Protein 5TSE (pdb70)

Nearest PDB structures (foldseek):
  5tse-assembly2_B  TM=1.008E+00  e=2.488E-28  Acinetobacter baumannii
  5tse-assembly3_C  TM=9.770E-01  e=3.853E-24  Acinetobacter baumannii
  5iv8-assembly2_D  TM=8.033E-01  e=2.509E-09  Klebsiella pneumoniae
  4rh8-assembly3_C  TM=7.507E-01  e=5.999E-08  Escherichia coli K-12
  2n8x-assembly1_A  TM=7.917E-01  e=1.051E-06  Pseudomonas aeruginosa PAO1

InterPro domains:
  IPR007485 LPS-assembly lipoprotein LptE [MF_01186] (8-164)
  IPR007485 LPS-assembly lipoprotein LptE [PF04390] (41-159)
  IPR007485 LPS-assembly lipoprotein LptE [PTHR38098] (10-163)

CATH classification: 3.30.160.150

Radius of gyration: 24.03 Å; Cα contacts (8 Å, |Δi|>4): 753; chains: 3; bounding box: 56×54×78 Å

Sequence (397 aa):
ATPLVYKKLSLELPAKTDDLETQLKVYLTANGVQLSNDNDAYVLRVLEYTPRRQLLNGKLTEVLLRLTVTFQIEDRQGNKITEPRTLTAARSYQYDLATVNTENQQESYLQRIVIDDLAQQITRQISANRLPKAQPPLVYKKLSLELPAKTDDLETQLKVYLTANGVQLSNDNDAYVLRVLEYTPRRQLLNGKLLTEVLLRLTVTFQIEDRQGNKITEPRTLTAARSYQYDLATVNTENQQESYLQRIVIDDLAQQITRQISANRLPKAQPLVYKKLSLELPAKTDDLETQLKVYLTANGVQLSNDNDAYVLRVLEYTPRRQLLNGKLTEVLLRLTVTFQIEDRQGNKITEPRTLTAARSYQTVNTENQQESYLQRIVIDDLAQQITRQISANRLPKA

Secondary structure (DSSP, 8-state):
----S--EEEEE--SS-HHHHHHHHHHHHHTT-EE--STT-EEEEEEEEEEEEEEEESSSEEEEEEEEEEEEEE-TTS-B-B--EEEEEEEEEE--STT-TTHHHHHHHHHHHHHHHHHHHHHHHHHTT-SPBP--/--S--EEEEE--TT-HHHHHHHHHHHHHTT-EE---TT-EEEEEEEEEEEEEEEESSSEEEEEEEEEEEEEE-TTS-BSB--EEEEEEEEEETTTT-STHHHHHHHHHHHHHHHHHHHHHHHHHHTT-SPBPP-/----EEEEE--TT-HHHHHHHHHHHHHTTPEE---TT-EEEEEEEEEEEEEEE-SSS-EEEEEEEEEEEEE-TTS-B-B--EEEEEEEEE---TTHHHHHHHHHHHHHHHHHHHHHHHHHHT-SPB-

Foldseek 3Di:
DFPQPAQEEEEDEDPPCVLLVVLLVVLLVVLNHHHDPDQFHKYKYWPDWDWDWDFDDDVATKTKTKIKIWIFIGHPVGHTFFDIDIDMFMDMDTDDPVPPVCVVVVVVVRNSVRSNVVSNVVSCCNRNVVTHTDDD/DADQQEEEEAEDPPCPLLVVLLVVLSVVLNRHYDDDQAHKYKYWPDWDWDWDFDDDVATKIKIKIKTKIFIGHPVRHTFFDIDIDMFMDMDGPPVPPPPVVVVVVVVRNSVRSNVVSNVVSCCRSVVVTHTDDD/DVQQEEEEAEDPPCVLLVVLLVVLCVVLNRHYDDDQFHKYKYWPDKDWDWDWDDDPDTWIKTKIKIWIFIGHVVRHGFFPIDIDMFIDIDDPDPPCVVVVVVRVSVRSNVVSNVSSVCVSVVVTHTD

Solvent-accessible surface area: 21733 Å² total; per-residue (Å²): 90,52,26,36,18,4,117,58,0,27,37,86,35,52,90,195,8,107,97,0,56,72,31,0,74,6,4,0,51,2,26,52,5,107,69,10,116,73,122,94,2,74,22,0,78,6,58,102,46,61,91,124,110,46,106,70,127,64,221,78,51,51,0,22,4,57,5,36,0,25,0,10,0,18,28,102,122,51,88,83,29,0,44,63,79,81,15,63,5,32,88,50,36,110,72,63,147,86,66,56,138,54,45,115,139,64,17,55,121,24,87,152,58,5,25,30,36,0,0,41,36,0,0,90,19,0,16,27,42,41,11,65,123,32,131,189,188,42,82,7,121,65,0,17,42,86,36,56,82,51,5,41,14,0,58,55,23,0,86,75,47,1,79,82,57,52,5,93,57,24,112,56,143,94,1,76,19,0,80,7,64,98,50,68,84,133,114,43,91,68,120,67,210,91,34,54,0,28,4,65,5,32,0,10,0,13,0,11,34,113,138,53,88,97,50,0,53,58,80,81,21,65,8,31,84,52,14,72,53,85,129,19,104,106,103,31,22,70,44,3,4,21,2,1,57,34,17,4,20,6,31,0,0,45,41,0,3,138,40,3,36,61,70,156,6,53,162,15,157,184,113,81,11,122,43,0,22,36,84,37,53,86,184,8,106,58,0,59,75,24,0,80,15,3,0,54,1,24,48,4,106,69,16,113,67,142,91,4,58,19,0,79,5,63,107,37,70,89,123,120,27,113,77,130,68,208,137,102,57,18,25,8,61,6,36,0,17,0,10,0,17,26,101,135,54,87,94,55,2,66,60,74,85,21,58,10,26,50,54,15,137,93,126,147,42,64,129,82,4,29,65,12,0,85,148,26,4,16,26,15,0,0,36,51,0,0,28,16,0,23,58,84,100,15,58,179,81

Organism: Acinetobacter baumannii (NCBI:txid470)

B-factor: mean 71.08, std 22.48, range [38.1, 157.3]

Structure (mmCIF, N/CA/C/O backbone):
data_5TSE
#
_entry.id   5TSE
#
_cell.length_a   68.806
_cell.length_b   68.806
_cell.length_c   96.586
_cell.angle_alpha   90.00
_cell.angle_beta   90.00
_cell.angle_gamma   90.00
#
_symmetry.space_group_name_H-M   'P 41'
#
loop_
_entity.id
_entity.type
_entity.pdbx_description
1 polymer 'LPS-assembly lipoprotein LptE'
2 non-polymer 'FORMIC ACID'
3 water water
#
loop_
_atom_site.group_PDB
_atom_site.id
_atom_site.type_symbol
_atom_site.label_atom_id
_atom_site.label_alt_id
_atom_site.label_comp_id
_atom_site.label_asym_id
_atom_site.label_entity_id
_atom_site.label_seq_id
_atom_site.pdbx_PDB_ins_code
_atom_site.Cartn_x
_atom_site.Cartn_y
_atom_site.Cartn_z
_atom_site.occupancy
_atom_site.B_iso_or_equiv
_atom_site.auth_seq_id
_atom_site.auth_comp_id
_atom_site.auth_asym_id
_atom_site.auth_atom_id
_atom_site.pdbx_PDB_model_num
ATOM 1 N N . ALA A 1 8 ? -7.772 -36.564 -6.921 1.00 101.06 34 ALA A N 1
ATOM 2 C CA . ALA A 1 8 ? -7.771 -35.561 -8.035 1.00 97.78 34 ALA A CA 1
ATOM 3 C C . ALA A 1 8 ? -7.895 -34.121 -7.506 1.00 97.73 34 ALA A C 1
ATOM 4 O O . ALA A 1 8 ? -8.546 -33.893 -6.486 1.00 98.95 34 ALA A O 1
ATOM 6 N N . THR A 1 9 ? -7.279 -33.162 -8.208 1.00 94.39 35 THR A N 1
ATOM 7 C CA . THR A 1 9 ? -7.303 -31.741 -7.801 1.00 92.83 35 THR A CA 1
ATOM 8 C C . THR A 1 9 ? -8.694 -31.104 -7.984 1.00 90.80 35 THR A C 1
ATOM 9 O O . THR A 1 9 ? -9.251 -31.153 -9.083 1.00 88.33 35 THR A O 1
ATOM 13 N N . PRO A 1 10 ? -9.262 -30.514 -6.912 1.00 92.83 36 PRO A N 1
ATOM 14 C CA . PRO A 1 10 ? -10.560 -29.876 -7.086 1.00 93.94 36 PRO A CA 1
ATOM 15 C C . PRO A 1 10 ? -10.553 -28.838 -8.211 1.00 95.54 36 PRO A C 1
ATOM 16 O O . PRO A 1 10 ? -9.798 -27.857 -8.174 1.00 94.34 36 PRO A O 1
ATOM 20 N N . LEU A 1 11 ? -11.382 -29.094 -9.216 1.00 97.55 37 LEU A N 1
ATOM 21 C CA . LEU A 1 11 ? -11.497 -28.237 -10.382 1.00 92.15 37 LEU A CA 1
ATOM 22 C C . LEU A 1 11 ? -12.199 -26.956 -9.960 1.00 91.69 37 LEU A C 1
ATOM 23 O O . LEU A 1 11 ? -13.428 -26.906 -9.860 1.00 95.06 37 LEU A O 1
ATOM 28 N N . VAL A 1 12 ? -11.390 -25.937 -9.676 1.00 90.71 38 VAL A N 1
ATOM 29 C CA . VAL A 1 12 ? -11.883 -24.616 -9.220 1.00 91.07 38 VAL A CA 1
ATOM 30 C C . VAL A 1 12 ? -12.836 -23.878 -10.190 1.00 88.22 38 VAL A C 1
ATOM 31 O O . VAL A 1 12 ? -13.680 -23.092 -9.735 1.00 89.23 38 VAL A O 1
ATOM 35 N N . TYR A 1 13 ? -12.705 -24.132 -11.500 1.00 84.24 39 TYR A N 1
ATOM 36 C CA . TYR A 1 13 ? -13.558 -23.505 -12.529 1.00 80.46 39 TYR A CA 1
ATOM 37 C C . TYR A 1 13 ? -14.297 -24.594 -13.311 1.00 80.43 39 TYR A C 1
ATOM 38 O O . TYR A 1 13 ? -13.834 -25.041 -14.373 1.00 76.05 39 TYR A O 1
ATOM 47 N N . LYS A 1 14 ? -15.457 -24.999 -12.793 1.00 82.04 40 LYS A N 1
ATOM 48 C CA . LYS A 1 14 ? -16.237 -26.077 -13.402 1.00 83.54 40 LYS A CA 1
ATOM 49 C C . LYS A 1 14 ? -16.814 -25.729 -14.758 1.00 77.57 40 LYS A C 1
ATOM 50 O O . LYS A 1 14 ? -16.721 -26.512 -15.691 1.00 74.71 40 LYS A O 1
ATOM 56 N N . LYS A 1 15 ? -17.441 -24.564 -14.850 1.00 78.98 41 LYS A N 1
ATOM 57 C CA . LYS A 1 15 ? -18.090 -24.138 -16.090 1.00 79.86 41 LYS A CA 1
ATOM 58 C C . LYS A 1 15 ? -17.402 -22.942 -16.728 1.00 75.11 41 LYS A C 1
ATOM 59 O O . LYS A 1 15 ? -17.130 -21.944 -16.061 1.00 74.86 41 LYS A O 1
ATOM 65 N N . LEU A 1 16 ? -17.149 -23.049 -18.031 1.00 74.50 42 LEU A N 1
ATOM 66 C CA . LEU A 1 16 ? -16.488 -21.993 -18.789 1.00 72.51 42 LEU A CA 1
ATOM 67 C C . LEU A 1 16 ? -17.061 -21.701 -20.158 1.00 69.34 42 LEU A C 1
ATOM 68 O O . LEU A 1 16 ? -17.756 -22.516 -20.773 1.00 70.17 42 LEU A O 1
ATOM 73 N N . SER A 1 17 ? -16.732 -20.494 -20.601 1.00 65.70 43 SER A N 1
ATOM 74 C CA . SER A 1 17 ? -17.066 -19.976 -21.902 1.00 62.55 43 SER A CA 1
ATOM 75 C C . SER A 1 17 ? -15.734 -19.397 -22.381 1.00 59.98 43 SER A C 1
ATOM 76 O O . SER A 1 17 ? -14.895 -19.015 -21.548 1.00 57.53 43 SER A O 1
ATOM 79 N N . LEU A 1 18 ? -15.527 -19.343 -23.693 1.00 57.70 44 LEU A N 1
ATOM 80 C CA . LEU A 1 18 ? -14.264 -18.841 -24.239 1.00 55.96 44 LEU A CA 1
ATOM 81 C C . LEU A 1 18 ? -14.445 -17.548 -25.013 1.00 56.06 44 LEU A C 1
ATOM 82 O O . LEU A 1 18 ? -15.301 -17.460 -25.901 1.00 55.31 44 LEU A O 1
ATOM 87 N N . GLU A 1 19 ? -13.646 -16.546 -24.661 1.00 51.77 45 GLU A N 1
ATOM 88 C CA . GLU A 1 19 ? -13.639 -15.305 -25.368 1.00 51.72 45 GLU A CA 1
ATOM 89 C C . GLU A 1 19 ? -12.229 -15.236 -25.934 1.00 51.56 45 GLU A C 1
ATOM 90 O O . GLU A 1 19 ? -11.258 -15.127 -25.186 1.00 52.32 45 GLU A O 1
ATOM 96 N N . LEU A 1 20 ? -12.133 -15.294 -27.254 1.00 51.71 46 LEU A N 1
ATOM 97 C CA . LEU A 1 20 ? -10.872 -15.298 -27.952 1.00 50.28 46 LEU A CA 1
ATOM 98 C C . LEU A 1 20 ? -10.885 -14.260 -29.036 1.00 47.70 46 LEU A C 1
ATOM 99 O O . LEU A 1 20 ? -11.946 -13.955 -29.559 1.00 51.87 46 LEU A O 1
ATOM 104 N N . PRO A 1 21 ? -9.710 -13.706 -29.382 1.00 44.35 47 PRO A N 1
ATOM 105 C CA . PRO A 1 21 ? -9.689 -12.769 -30.498 1.00 46.92 47 PRO A CA 1
ATOM 106 C C . PRO A 1 21 ? -10.027 -13.512 -31.786 1.00 49.75 47 PRO A C 1
ATOM 107 O O . PRO A 1 21 ? -10.072 -14.742 -31.809 1.00 48.58 47 PRO A O 1
ATOM 111 N N . ALA A 1 22 ? -10.238 -12.760 -32.850 1.00 55.23 48 ALA A N 1
ATOM 112 C CA . ALA A 1 22 ? -10.556 -13.332 -34.145 1.00 58.48 48 ALA A CA 1
ATOM 113 C C . ALA A 1 22 ? -9.361 -14.087 -34.696 1.00 58.11 48 ALA A C 1
ATOM 114 O O . ALA A 1 22 ? -8.211 -13.858 -34.294 1.00 56.04 48 ALA A O 1
ATOM 116 N N . LYS A 1 23 ? -9.650 -15.008 -35.605 1.00 61.24 49 LYS A N 1
ATOM 117 C CA . LYS A 1 23 ? -8.624 -15.808 -36.253 1.00 65.24 49 LYS A CA 1
ATOM 118 C C . LYS A 1 23 ? -7.761 -16.590 -35.256 1.00 62.09 49 LYS A C 1
ATOM 119 O O . LYS A 1 23 ? -6.530 -16.503 -35.260 1.00 66.01 49 LYS A O 1
ATOM 125 N N . THR A 1 24 ? -8.447 -17.346 -34.403 1.00 57.50 50 THR A N 1
ATOM 126 C CA . THR A 1 24 ? -7.830 -18.216 -33.410 1.00 56.45 50 THR A CA 1
ATOM 127 C C . THR A 1 24 ? -8.603 -19.546 -33.388 1.00 53.96 50 THR A C 1
ATOM 128 O O . THR A 1 24 ? -8.670 -20.216 -32.362 1.00 56.77 50 THR A O 1
ATOM 132 N N . ASP A 1 25 ? -9.190 -19.911 -34.526 1.00 53.16 51 ASP A N 1
ATOM 133 C CA . ASP A 1 25 ? -9.981 -21.140 -34.631 1.00 56.14 51 ASP A CA 1
ATOM 134 C C . ASP A 1 25 ? -9.202 -22.380 -34.195 1.00 54.49 51 ASP A C 1
ATOM 135 O O . ASP A 1 25 ? -9.686 -23.183 -33.388 1.00 55.41 51 ASP A O 1
ATOM 140 N N . ASP A 1 26 ? -7.988 -22.524 -34.706 1.00 54.30 52 ASP A N 1
ATOM 141 C CA . ASP A 1 26 ? -7.151 -23.672 -34.347 1.00 53.16 52 ASP A CA 1
ATOM 142 C C . ASP A 1 26 ? -6.969 -23.767 -32.827 1.00 52.54 52 ASP A C 1
ATOM 143 O O . ASP A 1 26 ? -7.092 -24.841 -32.260 1.00 52.64 52 ASP A O 1
ATOM 148 N N . LEU A 1 27 ? -6.715 -22.643 -32.157 1.00 53.01 53 LEU A N 1
ATOM 149 C CA . LEU A 1 27 ? -6.539 -22.683 -30.702 1.00 53.95 53 LEU A CA 1
ATOM 150 C C . LEU A 1 27 ? -7.867 -22.999 -30.043 1.00 54.01 53 LEU A C 1
ATOM 151 O O . LEU A 1 27 ? -7.919 -23.819 -29.123 1.00 50.25 53 LEU A O 1
ATOM 156 N N . GLU A 1 28 ? -8.934 -22.363 -30.522 1.00 48.37 54 GLU A N 1
ATOM 157 C CA . GLU A 1 28 ? -10.241 -22.585 -29.922 1.00 52.45 54 GLU A CA 1
ATOM 158 C C . GLU A 1 28 ? -10.580 -24.059 -29.929 1.00 52.39 54 GLU A C 1
ATOM 159 O O . GLU A 1 28 ? -11.025 -24.590 -28.924 1.00 52.16 54 GLU A O 1
ATOM 165 N N . THR A 1 29 ? -10.361 -24.707 -31.066 1.00 55.55 55 THR A N 1
ATOM 166 C CA . THR A 1 29 ? -10.651 -26.136 -31.212 1.00 58.44 55 THR A CA 1
ATOM 167 C C . THR A 1 29 ? -9.882 -26.966 -30.180 1.00 55.42 55 THR A C 1
ATOM 168 O O . THR A 1 29 ? -10.466 -27.736 -29.437 1.00 57.65 55 THR A O 1
ATOM 172 N N . GLN A 1 30 ? -8.575 -26.760 -30.124 1.00 53.25 56 GLN A N 1
ATOM 173 C CA . GLN A 1 30 ? -7.717 -27.487 -29.198 1.00 54.66 56 GLN A CA 1
ATOM 174 C C . GLN A 1 30 ? -8.046 -27.193 -27.732 1.00 53.08 56 GLN A C 1
ATOM 175 O O . GLN A 1 30 ? -7.986 -28.101 -26.900 1.00 52.55 56 GLN A O 1
ATOM 181 N N . LEU A 1 31 ? -8.408 -25.955 -27.404 1.00 51.30 57 LEU A N 1
ATOM 182 C CA . LEU A 1 31 ? -8.768 -25.647 -26.013 1.00 51.93 57 LEU A CA 1
ATOM 183 C C . LEU A 1 31 ? -9.966 -26.432 -25.579 1.00 55.13 57 LEU A C 1
ATOM 184 O O . LEU A 1 31 ? -10.015 -26.902 -24.446 1.00 58.15 57 LEU A O 1
ATOM 189 N N . LYS A 1 32 ? -10.932 -26.570 -26.481 1.00 58.10 58 LYS A N 1
ATOM 190 C CA . LYS A 1 32 ? -12.161 -27.293 -26.183 1.00 62.48 58 LYS A CA 1
ATOM 191 C C . LYS A 1 32 ? -11.921 -28.768 -25.883 1.00 66.64 58 LYS A C 1
ATOM 192 O O . LYS A 1 32 ? -12.408 -29.266 -24.864 1.00 71.63 58 LYS A O 1
ATOM 198 N N . VAL A 1 33 ? -11.165 -29.461 -26.740 1.00 67.60 59 VAL A N 1
ATOM 199 C CA . VAL A 1 33 ? -10.901 -30.896 -26.509 1.00 71.39 59 VAL A CA 1
ATOM 200 C C . VAL A 1 33 ? -10.220 -31.117 -25.155 1.00 68.34 59 VAL A C 1
ATOM 201 O O . VAL A 1 33 ? -10.667 -31.949 -24.366 1.00 72.91 59 VAL A O 1
ATOM 205 N N . TYR A 1 34 ? -9.188 -30.325 -24.869 1.00 65.48 60 TYR A N 1
ATOM 206 C CA . TYR A 1 34 ? -8.434 -30.451 -23.618 1.00 64.28 60 TYR A CA 1
ATOM 207 C C . TYR A 1 34 ? -9.207 -29.984 -22.375 1.00 65.39 60 TYR A C 1
ATOM 208 O O . TYR A 1 34 ? -9.131 -30.633 -21.330 1.00 70.66 60 TYR A O 1
ATOM 217 N N . LEU A 1 35 ? -9.932 -28.874 -22.469 1.00 65.39 61 LEU A N 1
ATOM 218 C CA . LEU A 1 35 ? -10.739 -28.410 -21.331 1.00 65.72 61 LEU A CA 1
ATOM 219 C C . LEU A 1 35 ? -11.768 -29.463 -20.939 1.00 66.42 61 LEU A C 1
ATOM 220 O O . LEU A 1 35 ? -11.862 -29.821 -19.761 1.00 65.83 61 LEU A O 1
ATOM 225 N N . THR A 1 36 ? -12.522 -29.964 -21.922 1.00 65.81 62 THR A N 1
ATOM 226 C CA . THR A 1 36 ? -13.557 -30.984 -21.667 1.00 67.99 62 THR A CA 1
ATOM 227 C C . THR A 1 36 ? -12.930 -32.257 -21.080 1.00 68.67 62 THR A C 1
ATOM 228 O O . THR A 1 36 ? -13.454 -32.832 -20.128 1.00 70.52 62 THR A O 1
ATOM 232 N N . ALA A 1 37 ? -11.777 -32.646 -21.614 1.00 68.54 63 ALA A N 1
ATOM 233 C CA . ALA A 1 37 ? -11.046 -33.812 -21.117 1.00 69.36 63 ALA A CA 1
ATOM 234 C C . ALA A 1 37 ? -10.736 -33.694 -19.604 1.00 72.17 63 ALA A C 1
ATOM 235 O O . ALA A 1 37 ? -10.818 -34.681 -18.874 1.00 79.47 63 ALA A O 1
ATOM 237 N N . ASN A 1 38 ? -10.393 -32.491 -19.143 1.00 70.67 64 ASN A N 1
ATOM 238 C CA . ASN A 1 38 ? -10.119 -32.240 -17.712 1.00 71.95 64 ASN A CA 1
ATOM 239 C C . ASN A 1 38 ? -11.381 -32.121 -16.859 1.00 74.77 64 ASN A C 1
ATOM 240 O O . ASN A 1 38 ? -11.301 -31.818 -15.662 1.00 77.77 64 ASN A O 1
ATOM 245 N N . GLY A 1 39 ? -12.543 -32.367 -17.461 1.00 76.05 65 GLY A N 1
ATOM 246 C CA . GLY A 1 39 ? -13.800 -32.300 -16.734 1.00 77.50 65 GLY A CA 1
ATOM 247 C C . GLY A 1 39 ? -14.502 -30.958 -16.791 1.00 76.42 65 GLY A C 1
ATOM 248 O O . GLY A 1 39 ? -15.581 -30.820 -16.230 1.00 78.68 65 GLY A O 1
ATOM 249 N N . VAL A 1 40 ? -13.902 -29.963 -17.452 1.00 76.33 66 VAL A N 1
ATOM 250 C CA . VAL A 1 40 ? -14.529 -28.642 -17.581 1.00 74.55 66 VAL A CA 1
ATOM 251 C C . VAL A 1 40 ? -15.714 -28.781 -18.538 1.00 74.50 66 VAL A C 1
ATOM 252 O O . VAL A 1 40 ? -15.666 -29.567 -19.481 1.00 74.12 66 VAL A O 1
ATOM 256 N N . GLN A 1 41 ? -16.779 -28.033 -18.282 1.00 77.15 67 GLN A N 1
ATOM 257 C CA . GLN A 1 41 ? -17.970 -28.085 -19.118 1.00 80.19 67 GLN A CA 1
ATOM 258 C C . GLN A 1 41 ? -18.151 -26.758 -19.847 1.00 81.72 67 GLN A C 1
ATOM 259 O O . GLN A 1 41 ? -18.229 -25.711 -19.206 1.00 84.58 67 GLN A O 1
ATOM 265 N N . LEU A 1 42 ? -18.215 -26.805 -21.180 1.00 84.07 68 LEU A N 1
ATOM 266 C CA . LEU A 1 42 ? -18.423 -25.599 -21.985 1.00 83.54 68 LEU A CA 1
ATOM 267 C C . LEU A 1 42 ? -19.858 -25.155 -21.760 1.00 89.24 68 LEU A C 1
ATOM 268 O O . LEU A 1 42 ? -20.803 -25.839 -22.176 1.00 94.00 68 LEU A O 1
ATOM 273 N N . SER A 1 43 ? -20.017 -24.012 -21.100 1.00 87.73 69 SER A N 1
ATOM 274 C CA . SER A 1 43 ? -21.334 -23.518 -20.760 1.00 85.58 69 SER A CA 1
ATOM 275 C C . SER A 1 43 ? -21.479 -22.016 -20.956 1.00 83.54 69 SER A C 1
ATOM 276 O O . SER A 1 43 ? -20.486 -21.268 -20.991 1.00 78.77 69 SER A O 1
ATOM 279 N N . ASN A 1 44 ? -22.739 -21.606 -21.102 1.00 86.67 70 ASN A N 1
ATOM 280 C CA . ASN A 1 44 ? -23.135 -20.209 -21.242 1.00 86.66 70 ASN A CA 1
ATOM 281 C C . ASN A 1 44 ? -24.061 -19.833 -20.074 1.00 88.95 70 ASN A C 1
ATOM 282 O O . ASN A 1 44 ? -24.627 -18.741 -20.061 1.00 90.27 70 ASN A O 1
ATOM 287 N N . ASP A 1 45 ? -24.203 -20.744 -19.100 1.00 89.07 71 ASP A N 1
ATOM 288 C CA . ASP A 1 45 ? -25.059 -20.527 -17.924 1.00 90.43 71 ASP A CA 1
ATOM 289 C C . ASP A 1 45 ? -24.555 -19.349 -17.103 1.00 89.71 71 ASP A C 1
ATOM 290 O O . ASP A 1 45 ? -23.350 -19.094 -17.042 1.00 84.60 71 ASP A O 1
ATOM 295 N N . ASN A 1 46 ? -25.480 -18.667 -16.432 1.00 90.21 72 ASN A N 1
ATOM 296 C CA . ASN A 1 46 ? -25.147 -17.465 -15.665 1.00 91.47 72 ASN A CA 1
ATOM 297 C C . ASN A 1 46 ? -24.125 -17.669 -14.514 1.00 90.34 72 ASN A C 1
ATOM 298 O O . ASN A 1 46 ? -23.594 -16.692 -13.986 1.00 88.66 72 ASN A O 1
ATOM 303 N N . ASP A 1 47 ? -23.853 -18.923 -14.138 1.00 91.48 73 ASP A N 1
ATOM 304 C CA . ASP A 1 47 ? -22.856 -19.230 -13.078 1.00 91.48 73 ASP A CA 1
ATOM 305 C C . ASP A 1 47 ? -21.478 -19.649 -13.642 1.00 87.38 73 ASP A C 1
ATOM 306 O O . ASP A 1 47 ? -20.528 -19.866 -12.880 1.00 86.41 73 ASP A O 1
ATOM 311 N N . ALA A 1 48 ? -21.386 -19.788 -14.965 1.00 85.93 74 ALA A N 1
ATOM 312 C CA . ALA A 1 48 ? -20.130 -20.182 -15.629 1.00 81.09 74 ALA A CA 1
ATOM 313 C C . ALA A 1 48 ? -19.170 -19.017 -15.714 1.00 77.40 74 ALA A C 1
ATOM 314 O O . ALA A 1 48 ? -19.593 -17.881 -15.783 1.00 79.76 74 ALA A O 1
ATOM 316 N N . TYR A 1 49 ? -17.874 -19.304 -15.700 1.00 75.68 75 TYR A N 1
ATOM 317 C CA . TYR A 1 49 ? -16.872 -18.255 -15.818 1.00 74.23 75 TYR A CA 1
ATOM 318 C C . TYR A 1 49 ? -16.503 -18.042 -17.295 1.00 68.13 75 TYR A C 1
ATOM 319 O O . TYR A 1 49 ? -17.071 -18.673 -18.192 1.00 65.29 75 TYR A O 1
ATOM 328 N N . VAL A 1 50 ? -15.585 -17.115 -17.539 1.00 62.67 76 VAL A N 1
ATOM 329 C CA . VAL A 1 50 ? -15.166 -16.800 -18.873 1.00 59.36 76 VAL A CA 1
ATOM 330 C C . VAL A 1 50 ? -13.657 -16.777 -18.949 1.00 59.97 76 VAL A C 1
ATOM 331 O O . VAL A 1 50 ? -12.998 -16.050 -18.216 1.00 60.51 76 VAL A O 1
ATOM 335 N N . LEU A 1 51 ? -13.128 -17.586 -19.857 1.00 61.02 77 LEU A N 1
ATOM 336 C CA . LEU A 1 51 ? -11.713 -17.664 -20.117 1.00 58.20 77 LEU A CA 1
ATOM 337 C C . LEU A 1 51 ? -11.431 -16.667 -21.219 1.00 56.67 77 LEU A C 1
ATOM 338 O O . LEU A 1 51 ? -11.662 -16.966 -22.394 1.00 54.61 77 LEU A O 1
ATOM 343 N N . ARG A 1 52 ? -10.973 -15.471 -20.834 1.00 56.48 78 ARG A N 1
ATOM 344 C CA . ARG A 1 52 ? -10.666 -14.415 -21.787 1.00 57.75 78 ARG A CA 1
ATOM 345 C C . ARG A 1 52 ? -9.203 -14.439 -22.180 1.00 60.19 78 ARG A C 1
ATOM 346 O O . ARG A 1 52 ? -8.323 -14.353 -21.318 1.00 61.80 78 ARG A O 1
ATOM 354 N N . VAL A 1 53 ? -8.959 -14.596 -23.483 1.00 58.40 79 VAL A N 1
ATOM 355 C CA . VAL A 1 53 ? -7.628 -14.539 -24.046 1.00 56.62 79 VAL A CA 1
ATOM 356 C C . VAL A 1 53 ? -7.538 -13.114 -24.492 1.00 55.80 79 VAL A C 1
ATOM 357 O O . VAL A 1 53 ? -8.202 -12.739 -25.441 1.00 61.09 79 VAL A O 1
ATOM 361 N N . LEU A 1 54 ? -6.744 -12.311 -23.789 1.00 61.55 80 LEU A N 1
ATOM 362 C CA . LEU A 1 54 ? -6.597 -10.891 -24.136 1.00 66.01 80 LEU A CA 1
ATOM 363 C C . LEU A 1 54 ? -5.640 -10.670 -25.293 1.00 63.71 80 LEU A C 1
ATOM 364 O O . LEU A 1 54 ? -5.831 -9.752 -26.101 1.00 66.02 80 LEU A O 1
ATOM 369 N N . GLU A 1 55 ? -4.603 -11.499 -25.352 1.00 62.85 81 GLU A N 1
ATOM 370 C CA . GLU A 1 55 ? -3.600 -11.402 -26.402 1.00 64.03 81 GLU A CA 1
ATOM 371 C C . GLU A 1 55 ? -3.231 -12.770 -26.934 1.00 55.25 81 GLU A C 1
ATOM 372 O O . GLU A 1 55 ? -2.997 -13.693 -26.180 1.00 53.59 81 GLU A O 1
ATOM 378 N N . TYR A 1 56 ? -3.209 -12.868 -28.250 1.00 52.29 82 TYR A N 1
ATOM 379 C CA . TYR A 1 56 ? -2.830 -14.066 -28.967 1.00 50.99 82 TYR A CA 1
ATOM 380 C C . TYR A 1 56 ? -1.823 -13.501 -29.942 1.00 52.13 82 TYR A C 1
ATOM 381 O O . TYR A 1 56 ? -2.188 -12.743 -30.839 1.00 51.20 82 TYR A O 1
ATOM 390 N N . THR A 1 57 ? -0.554 -13.844 -29.761 1.00 50.84 83 THR A N 1
ATOM 391 C CA . THR A 1 57 ? 0.491 -13.291 -30.610 1.00 53.16 83 THR A CA 1
ATOM 392 C C . THR A 1 57 ? 1.420 -14.370 -31.186 1.00 51.81 83 THR A C 1
ATOM 393 O O . THR A 1 57 ? 2.223 -14.944 -30.448 1.00 48.39 83 THR A O 1
ATOM 397 N N . PRO A 1 58 ? 1.275 -14.686 -3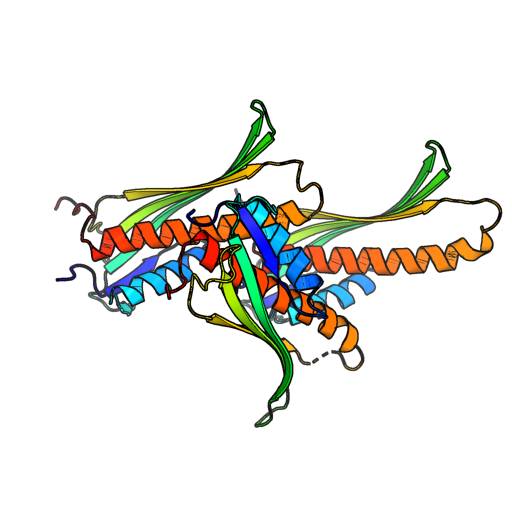2.489 1.00 49.33 84 PRO A N 1
ATOM 398 C CA . PRO A 1 58 ? 2.176 -15.643 -33.117 1.00 52.46 84 PRO A CA 1
ATOM 399 C C . PRO A 1 58 ? 3.415 -14.882 -33.525 1.00 55.79 84 PRO A C 1
ATOM 400 O O . PRO A 1 58 ? 3.353 -13.669 -33.665 1.00 57.94 84 PRO A O 1
ATOM 404 N N . ARG A 1 59 ? 4.521 -15.576 -33.742 1.00 54.89 85 ARG A N 1
ATOM 405 C CA . ARG A 1 59 ? 5.743 -14.888 -34.106 1.00 59.76 85 ARG A CA 1
ATOM 406 C C . ARG A 1 59 ? 6.666 -15.856 -34.838 1.00 56.42 85 ARG A C 1
ATOM 407 O O . ARG A 1 59 ? 6.696 -17.051 -34.549 1.00 56.00 85 ARG A O 1
ATOM 415 N N . ARG A 1 60 ? 7.355 -15.343 -35.843 1.00 55.25 86 ARG A N 1
ATOM 416 C CA . ARG A 1 60 ? 8.286 -16.128 -36.624 1.00 54.34 86 ARG A CA 1
ATOM 417 C C . ARG A 1 60 ? 9.636 -15.420 -36.598 1.00 55.36 86 ARG A C 1
ATOM 418 O O . ARG A 1 60 ? 9.896 -14.553 -37.423 1.00 59.08 86 ARG A O 1
ATOM 426 N N . GLN A 1 61 ? 10.476 -15.782 -35.630 1.00 57.94 87 GLN A N 1
ATOM 427 C CA . GLN A 1 61 ? 11.816 -15.190 -35.488 1.00 58.46 87 GLN A CA 1
ATOM 428 C C . GLN A 1 61 ? 12.872 -15.874 -36.314 1.00 56.49 87 GLN A C 1
ATOM 429 O O . GLN A 1 61 ? 12.927 -17.100 -36.353 1.00 56.03 87 GLN A O 1
ATOM 435 N N . LEU A 1 62 ? 13.747 -15.072 -36.910 1.00 55.60 88 LEU A N 1
ATOM 436 C CA . LEU A 1 62 ? 14.888 -15.562 -37.646 1.00 57.43 88 LEU A CA 1
ATOM 437 C C . LEU A 1 62 ? 16.056 -15.223 -36.725 1.00 54.39 88 LEU A C 1
ATOM 438 O O . LEU A 1 62 ? 16.315 -14.058 -36.457 1.00 53.37 88 LEU A O 1
ATOM 443 N N . LEU A 1 63 ? 16.731 -16.243 -36.210 1.00 51.91 89 LEU A N 1
ATOM 444 C CA . LEU A 1 63 ? 17.840 -16.044 -35.282 1.00 53.23 89 LEU A CA 1
ATOM 445 C C . LEU A 1 63 ? 19.193 -16.442 -35.845 1.00 54.83 89 LEU A C 1
ATOM 446 O O . LEU A 1 63 ? 19.440 -17.613 -36.124 1.00 54.67 89 LEU A O 1
ATOM 451 N N . ASN A 1 64 ? 20.081 -15.463 -35.965 1.00 57.52 90 ASN A N 1
ATOM 452 C CA . ASN A 1 64 ? 21.423 -15.697 -36.471 1.00 59.31 90 ASN A CA 1
ATOM 453 C C . ASN A 1 64 ? 22.372 -15.871 -35.313 1.00 62.14 90 ASN A C 1
ATOM 454 O O . ASN A 1 64 ? 22.804 -14.897 -34.684 1.00 64.72 90 ASN A O 1
ATOM 459 N N . GLY A 1 65 ? 22.655 -17.123 -34.991 1.00 63.23 91 GLY A N 1
ATOM 460 C CA . GLY A 1 65 ? 23.596 -17.445 -33.931 1.00 68.57 91 GLY A CA 1
ATOM 461 C C . GLY A 1 65 ? 24.791 -18.048 -34.632 1.00 73.99 91 GLY A C 1
ATOM 462 O O . GLY A 1 65 ? 25.371 -17.430 -35.527 1.00 73.53 91 GLY A O 1
ATOM 463 N N . LYS A 1 66 ? 25.150 -19.264 -34.237 1.00 79.55 92 LYS A N 1
ATOM 464 C CA . LYS A 1 66 ? 26.239 -19.977 -34.874 1.00 83.81 92 LYS A CA 1
ATOM 465 C C . LYS A 1 66 ? 25.732 -20.290 -36.283 1.00 81.86 92 LYS A C 1
ATOM 466 O O . LYS A 1 66 ? 26.414 -20.045 -37.279 1.00 87.28 92 LYS A O 1
ATOM 472 N N . LEU A 1 67 ? 24.506 -20.798 -36.336 1.00 78.27 93 LEU A N 1
ATOM 473 C CA . LEU A 1 67 ? 23.816 -21.115 -37.579 1.00 78.51 93 LEU A CA 1
ATOM 474 C C . LEU A 1 67 ? 22.539 -20.273 -37.638 1.00 72.08 93 LEU A C 1
ATOM 475 O O . LEU A 1 67 ? 22.199 -19.593 -36.664 1.00 70.00 93 LEU A O 1
ATOM 480 N N . THR A 1 68 ? 21.844 -20.317 -38.774 1.00 67.31 94 THR A N 1
ATOM 481 C CA . THR A 1 68 ? 20.600 -19.572 -38.965 1.00 63.54 94 THR A CA 1
ATOM 482 C C . THR A 1 68 ? 19.425 -20.443 -38.527 1.00 59.05 94 THR A C 1
ATOM 483 O O . THR A 1 68 ? 19.270 -21.550 -39.004 1.00 56.52 94 THR A O 1
ATOM 487 N N . GLU A 1 69 ? 18.580 -19.907 -37.652 1.00 58.34 95 GLU A N 1
ATOM 488 C CA . GLU A 1 69 ? 17.462 -20.647 -37.085 1.00 59.29 95 GLU A CA 1
ATOM 489 C C . GLU A 1 69 ? 16.091 -19.956 -37.179 1.00 56.88 95 GLU A C 1
ATOM 490 O O . GLU A 1 69 ? 15.952 -18.778 -36.837 1.00 57.44 95 GLU A O 1
ATOM 496 N N . VAL A 1 70 ? 15.089 -20.705 -37.631 1.00 52.72 96 VAL A N 1
ATOM 497 C CA . VAL A 1 70 ? 13.717 -20.209 -37.725 1.00 51.98 96 VAL A CA 1
ATOM 498 C C . VAL A 1 70 ? 12.950 -20.692 -36.502 1.00 51.84 96 VAL A C 1
ATOM 499 O O . VAL A 1 70 ? 12.771 -21.890 -36.338 1.00 53.24 96 VAL A O 1
ATOM 503 N N . LEU A 1 71 ? 12.479 -19.760 -35.666 1.00 50.99 97 LEU A N 1
ATOM 504 C CA . LEU A 1 71 ? 11.747 -20.095 -34.451 1.00 49.93 97 LEU A CA 1
ATOM 505 C C . LEU A 1 71 ? 10.286 -19.635 -34.523 1.00 50.96 97 LEU A C 1
ATOM 506 O O . LEU A 1 71 ? 9.996 -18.450 -34.712 1.00 53.78 97 LEU A O 1
ATOM 511 N N . LEU A 1 72 ? 9.379 -20.598 -34.363 1.00 49.08 98 LEU A N 1
ATOM 512 C CA . LEU A 1 72 ? 7.946 -20.368 -34.439 1.00 50.61 98 LEU A CA 1
ATOM 513 C C . LEU A 1 72 ? 7.398 -20.293 -33.022 1.00 48.85 98 LEU A C 1
ATOM 514 O O . LEU A 1 72 ? 7.411 -21.281 -32.295 1.00 52.25 98 LEU A O 1
ATOM 519 N N . ARG A 1 73 ? 6.945 -19.114 -32.621 1.00 50.18 99 ARG A N 1
ATOM 520 C CA . ARG A 1 73 ? 6.428 -18.937 -31.281 1.00 52.50 99 ARG A CA 1
ATOM 521 C C . ARG A 1 73 ? 4.979 -18.520 -31.269 1.00 50.08 99 ARG A C 1
ATOM 522 O O . ARG A 1 73 ? 4.510 -17.875 -32.196 1.00 45.93 99 ARG A O 1
ATOM 530 N N . LEU A 1 74 ? 4.296 -18.888 -30.186 1.00 48.54 100 LEU A N 1
ATOM 531 C CA . LEU A 1 74 ? 2.934 -18.450 -29.934 1.00 46.39 100 LEU A CA 1
ATOM 532 C C . LEU A 1 74 ? 2.894 -18.028 -28.474 1.00 44.96 100 LEU A C 1
ATOM 533 O O . LEU A 1 74 ? 3.307 -18.764 -27.590 1.00 42.91 100 LEU A O 1
ATOM 538 N N . THR A 1 75 ? 2.418 -16.817 -28.235 1.00 45.79 101 THR A N 1
ATOM 539 C CA . THR A 1 75 ? 2.348 -16.269 -26.893 1.00 47.78 101 THR A CA 1
ATOM 540 C C . THR A 1 75 ? 0.909 -15.885 -26.585 1.00 48.47 101 THR A C 1
ATOM 541 O O . THR A 1 75 ? 0.241 -15.286 -27.420 1.00 51.28 101 THR A O 1
ATOM 545 N N . VAL A 1 76 ? 0.426 -16.241 -25.401 1.00 51.89 102 VAL A N 1
ATOM 546 C CA . VAL A 1 76 ? -0.960 -15.910 -25.013 1.00 55.18 102 VAL A CA 1
ATOM 547 C C . VAL A 1 76 ? -1.072 -15.386 -23.580 1.00 55.99 102 VAL A C 1
ATOM 548 O O . VAL A 1 76 ? -0.498 -15.956 -22.655 1.00 59.43 102 VAL A O 1
ATOM 552 N N . THR A 1 77 ? -1.811 -14.290 -23.423 1.00 57.18 103 THR A N 1
ATOM 553 C CA . THR A 1 77 ? -2.096 -13.702 -22.116 1.00 56.89 103 THR A CA 1
ATOM 554 C C . THR A 1 77 ? -3.584 -13.931 -21.894 1.00 56.10 103 THR A C 1
ATOM 555 O O . THR A 1 77 ? -4.405 -13.658 -22.769 1.00 56.87 103 THR A O 1
ATOM 559 N N . PHE A 1 78 ? -3.940 -14.464 -20.739 1.00 61.33 104 PHE A N 1
ATOM 560 C CA . PHE A 1 78 ? -5.333 -14.732 -20.441 1.00 59.00 104 PHE A CA 1
ATOM 561 C C . PHE A 1 78 ? -5.623 -14.611 -18.953 1.00 61.58 104 PHE A C 1
ATOM 562 O O . PHE A 1 78 ? -4.729 -14.739 -18.116 1.00 65.68 104 PHE A O 1
ATOM 570 N N . GLN A 1 79 ? -6.891 -14.394 -18.635 1.00 61.70 105 GLN A N 1
ATOM 571 C CA . GLN A 1 79 ? -7.327 -14.287 -17.257 1.00 63.50 105 GLN A CA 1
ATOM 572 C C . GLN A 1 79 ? -8.757 -14.764 -17.178 1.00 62.62 105 GLN A C 1
ATOM 573 O O . GLN A 1 79 ? -9.513 -14.602 -18.130 1.00 64.13 105 GLN A O 1
ATOM 579 N N . ILE A 1 80 ? -9.126 -15.369 -16.058 1.00 63.89 106 ILE A N 1
ATOM 580 C CA . ILE A 1 80 ? -10.500 -15.802 -15.873 1.00 64.65 106 ILE A CA 1
ATOM 581 C C . ILE A 1 80 ? -11.326 -14.605 -15.388 1.00 64.79 106 ILE A C 1
ATOM 582 O O . ILE A 1 80 ? -10.878 -13.815 -14.554 1.00 65.36 106 ILE A O 1
ATOM 587 N N . GLU A 1 81 ? -12.530 -14.487 -15.927 1.00 63.47 107 GLU A N 1
ATOM 588 C CA . GLU A 1 81 ? -13.472 -13.453 -15.538 1.00 64.43 107 GLU A CA 1
ATOM 589 C C . GLU A 1 81 ? -14.803 -14.133 -15.345 1.00 63.90 107 GLU A C 1
ATOM 590 O O . GLU A 1 81 ? -15.025 -15.220 -15.879 1.00 61.88 107 GLU A O 1
ATOM 596 N N . ASP A 1 82 ? -15.682 -13.502 -14.575 1.00 65.47 108 ASP A N 1
ATOM 597 C CA . ASP A 1 82 ? -17.041 -14.022 -14.400 1.00 68.16 108 ASP A CA 1
ATOM 598 C C . ASP A 1 82 ? -17.887 -13.381 -15.501 1.00 64.92 108 ASP A C 1
ATOM 599 O O . ASP A 1 82 ? -17.403 -12.528 -16.244 1.00 60.33 108 ASP A O 1
ATOM 604 N N . ARG A 1 83 ? -19.155 -13.753 -15.581 1.00 67.87 109 ARG A N 1
ATOM 605 C CA . ARG A 1 83 ? -20.035 -13.208 -16.620 1.00 68.42 109 ARG A CA 1
ATOM 606 C C . ARG A 1 83 ? -20.495 -11.752 -16.411 1.00 69.73 109 ARG A C 1
ATOM 607 O O . ARG A 1 83 ? -21.210 -11.208 -17.250 1.00 73.15 109 ARG A O 1
ATOM 615 N N . GLN A 1 84 ? -20.071 -11.129 -15.314 1.00 70.73 110 GLN A N 1
ATOM 616 C CA . GLN A 1 84 ? -20.389 -9.725 -15.038 1.00 71.07 110 GLN A CA 1
ATOM 617 C C . GLN A 1 84 ? -19.217 -8.787 -15.389 1.00 68.99 110 GLN A C 1
ATOM 618 O O . GLN A 1 84 ? -19.336 -7.577 -15.233 1.00 66.58 110 GLN A O 1
ATOM 624 N N . GLY A 1 85 ? -18.104 -9.352 -15.867 1.00 70.05 111 GLY A N 1
ATOM 625 C CA . GLY A 1 85 ? -16.917 -8.571 -16.260 1.00 72.35 111 GLY A CA 1
ATOM 626 C C . GLY A 1 85 ? -15.813 -8.466 -15.213 1.00 75.49 111 GLY A C 1
ATOM 627 O O . GLY A 1 85 ? -14.728 -7.938 -15.497 1.00 71.90 111 GLY A O 1
ATOM 628 N N . ASN A 1 86 ? -16.083 -8.980 -14.013 1.00 78.39 112 ASN A N 1
ATOM 629 C CA . ASN A 1 86 ? -15.129 -8.920 -12.910 1.00 79.89 112 ASN A CA 1
ATOM 630 C C . ASN A 1 86 ? -13.966 -9.860 -13.135 1.00 79.31 112 ASN A C 1
ATOM 631 O O . ASN A 1 86 ? -14.152 -11.062 -13.348 1.00 77.84 112 ASN A O 1
ATOM 636 N N . LYS A 1 87 ? -12.765 -9.301 -13.071 1.00 78.38 113 LYS A N 1
ATOM 637 C CA . LYS A 1 87 ? -11.559 -10.067 -13.233 1.00 80.74 113 LYS A CA 1
ATOM 638 C C . LYS A 1 87 ? -11.433 -10.895 -11.976 1.00 79.30 113 LYS A C 1
ATOM 639 O O . LYS A 1 87 ? -11.476 -10.334 -10.883 1.00 87.35 113 LYS A O 1
ATOM 645 N N . ILE A 1 88 ? -11.327 -12.217 -12.101 1.00 76.79 114 ILE A N 1
ATOM 646 C CA . ILE A 1 88 ? -11.190 -13.049 -10.896 1.00 81.15 114 ILE A CA 1
ATOM 647 C C . ILE A 1 88 ? -9.751 -13.569 -10.683 1.00 82.59 114 ILE A C 1
ATOM 648 O O . ILE A 1 88 ? -9.425 -14.039 -9.593 1.00 87.91 114 ILE A O 1
ATOM 653 N N . THR A 1 89 ? -8.906 -13.482 -11.714 1.00 78.19 115 THR A N 1
ATOM 654 C CA . THR A 1 89 ? -7.485 -13.863 -11.600 1.00 80.15 115 THR A CA 1
ATOM 655 C C . THR A 1 89 ? -6.677 -12.809 -12.319 1.00 79.84 115 THR A C 1
ATOM 656 O O . THR A 1 89 ? -7.192 -12.125 -13.192 1.00 80.11 115 THR A O 1
ATOM 660 N N . GLU A 1 90 ? -5.405 -12.673 -11.975 1.00 83.05 116 GLU A N 1
ATOM 661 C CA . GLU A 1 90 ? -4.580 -11.712 -12.685 1.00 81.85 116 GLU A CA 1
ATOM 662 C C . GLU A 1 90 ? -4.215 -12.332 -14.027 1.00 76.02 116 GLU A C 1
ATOM 663 O O . GLU A 1 90 ? -4.293 -13.564 -14.180 1.00 74.15 116 GLU A O 1
ATOM 669 N N . PRO A 1 91 ? -3.857 -11.490 -15.019 1.00 72.59 117 PRO A N 1
ATOM 670 C CA . PRO A 1 91 ? -3.474 -12.052 -16.312 1.00 68.49 117 PRO A CA 1
ATOM 671 C C . PRO A 1 91 ? -2.276 -12.991 -16.186 1.00 70.64 117 PRO A C 1
ATOM 672 O O . PRO A 1 91 ? -1.462 -12.830 -15.300 1.00 73.73 117 PRO A O 1
ATOM 676 N N . ARG A 1 92 ? -2.212 -13.977 -17.066 1.00 71.39 118 ARG A N 1
ATOM 677 C CA . ARG A 1 92 ? -1.138 -14.954 -17.104 1.00 70.81 118 ARG A CA 1
ATOM 678 C C . ARG A 1 92 ? -0.675 -15.057 -18.557 1.00 66.90 118 ARG A C 1
ATOM 679 O O . ARG A 1 92 ? -1.499 -15.281 -19.437 1.00 63.42 118 ARG A O 1
ATOM 687 N N . THR A 1 93 ? 0.630 -14.886 -18.790 1.00 63.37 119 THR A N 1
ATOM 688 C CA . THR A 1 93 ? 1.231 -14.933 -20.122 1.00 62.43 119 THR A CA 1
ATOM 689 C C . THR A 1 93 ? 2.036 -16.222 -20.325 1.00 62.16 119 THR A C 1
ATOM 690 O O . THR A 1 93 ? 2.996 -16.462 -19.600 1.00 66.89 119 THR A O 1
ATOM 694 N N . LEU A 1 94 ? 1.649 -17.042 -21.307 1.00 56.25 120 LEU A N 1
ATOM 695 C CA . LEU A 1 94 ? 2.347 -18.304 -21.596 1.00 55.46 120 LEU A CA 1
ATOM 696 C C . LEU A 1 94 ? 2.866 -18.306 -23.021 1.00 54.98 120 LEU A C 1
ATOM 697 O O . LEU A 1 94 ? 2.406 -17.545 -23.851 1.00 55.17 120 LEU A O 1
ATOM 702 N N . THR A 1 95 ? 3.809 -19.194 -23.305 1.00 54.26 121 THR A N 1
ATOM 703 C CA . THR A 1 95 ? 4.390 -19.248 -24.618 1.00 53.66 121 THR A CA 1
ATOM 704 C C . THR A 1 95 ? 4.863 -20.646 -24.964 1.00 52.85 121 THR A C 1
ATOM 705 O O . THR A 1 95 ? 5.262 -21.411 -24.092 1.00 54.84 121 THR A O 1
ATOM 709 N N . ALA A 1 96 ? 4.788 -20.982 -26.240 1.00 50.09 122 ALA A N 1
ATOM 710 C CA . ALA A 1 96 ? 5.261 -22.280 -26.719 1.00 52.81 122 ALA A CA 1
ATOM 711 C C . ALA A 1 96 ? 6.083 -21.986 -27.944 1.00 51.78 122 ALA A C 1
ATOM 712 O O . ALA A 1 96 ? 5.824 -21.005 -28.636 1.00 53.28 122 ALA A O 1
ATOM 714 N N . ALA A 1 97 ? 7.065 -22.834 -28.226 1.00 52.90 123 ALA A N 1
ATOM 715 C CA . ALA A 1 97 ? 7.927 -22.605 -29.357 1.00 49.40 123 ALA A CA 1
ATOM 716 C C . ALA A 1 97 ? 8.665 -23.835 -29.835 1.00 50.45 123 ALA A C 1
ATOM 717 O O . ALA A 1 97 ? 9.003 -24.707 -29.051 1.00 54.11 123 ALA A O 1
ATOM 719 N N . ARG A 1 98 ? 8.922 -23.873 -31.136 1.00 48.32 124 ARG A N 1
ATOM 720 C CA . ARG A 1 98 ? 9.718 -24.916 -31.755 1.00 50.22 124 ARG A CA 1
ATOM 721 C C . ARG A 1 98 ? 10.554 -24.226 -32.818 1.00 51.85 124 ARG A C 1
ATOM 722 O O . ARG A 1 98 ? 10.110 -23.232 -33.407 1.00 54.38 124 ARG A O 1
ATOM 730 N N . SER A 1 99 ? 11.766 -24.718 -33.049 1.00 54.44 125 SER A N 1
ATOM 731 C CA . SER A 1 99 ? 12.632 -24.155 -34.088 1.00 56.45 125 SER A CA 1
ATOM 732 C C . SER A 1 99 ? 13.418 -25.221 -34.810 1.00 57.29 125 SER A C 1
ATOM 733 O O . SER A 1 99 ? 13.705 -26.266 -34.252 1.00 58.58 125 SER A O 1
ATOM 736 N N . TYR A 1 100 ? 13.783 -24.928 -36.055 1.00 57.77 126 TYR A N 1
ATOM 737 C CA . TYR A 1 100 ? 14.584 -25.830 -36.871 1.00 56.43 126 TYR A CA 1
ATOM 738 C C . TYR A 1 100 ? 15.756 -25.041 -37.486 1.00 59.19 126 TYR A C 1
ATOM 739 O O . TYR A 1 100 ? 15.749 -23.800 -37.510 1.00 57.11 126 TYR A O 1
ATOM 748 N N . GLN A 1 101 ? 16.756 -25.763 -37.976 1.00 61.43 127 GLN A N 1
ATOM 749 C CA . GLN A 1 101 ? 17.912 -25.132 -38.601 1.00 65.66 127 GLN A CA 1
ATOM 750 C C . GLN A 1 101 ? 17.575 -24.745 -40.037 1.00 66.50 127 GLN A C 1
ATOM 751 O O . GLN A 1 101 ? 17.235 -25.607 -40.844 1.00 65.44 127 GLN A O 1
ATOM 757 N N . TYR A 1 102 ? 17.654 -23.454 -40.354 1.00 71.61 128 TYR A N 1
ATOM 758 C CA . TYR A 1 102 ? 17.428 -23.012 -41.727 1.00 79.23 128 TYR A CA 1
ATOM 759 C C . TYR A 1 102 ? 18.614 -23.529 -42.542 1.00 85.89 128 TYR A C 1
ATOM 760 O O . TYR A 1 102 ? 19.770 -23.380 -42.134 1.00 84.02 128 TYR A O 1
ATOM 769 N N . ASP A 1 103 ? 18.309 -24.157 -43.673 1.00 89.80 129 ASP A N 1
ATOM 770 C CA . ASP A 1 103 ? 19.315 -24.726 -44.549 1.00 94.23 129 ASP A CA 1
ATOM 771 C C . ASP A 1 103 ? 18.986 -24.306 -45.975 1.00 97.85 129 ASP A C 1
ATOM 772 O O . ASP A 1 103 ? 17.886 -24.577 -46.462 1.00 90.76 129 ASP A O 1
ATOM 777 N N . LEU A 1 104 ? 19.938 -23.634 -46.627 1.00 107.72 130 LEU A N 1
ATOM 778 C CA . LEU A 1 104 ? 19.773 -23.148 -48.007 1.00 118.32 130 LEU A CA 1
ATOM 779 C C . LEU A 1 104 ? 19.343 -24.240 -48.999 1.00 119.68 130 LEU A C 1
ATOM 780 O O . LEU A 1 104 ? 18.638 -23.953 -49.967 1.00 128.21 130 LEU A O 1
ATOM 785 N N . ALA A 1 105 ? 19.765 -25.479 -48.756 1.00 115.97 131 ALA A N 1
ATOM 786 C CA . ALA A 1 105 ? 19.423 -26.598 -49.639 1.00 113.91 131 ALA A CA 1
ATOM 787 C C . ALA A 1 105 ? 17.956 -27.029 -49.526 1.00 109.98 131 ALA A C 1
ATOM 788 O O . ALA A 1 105 ? 17.252 -27.121 -50.532 1.00 108.83 131 ALA A O 1
ATOM 790 N N . THR A 1 106 ? 17.495 -27.268 -48.300 1.00 106.00 132 THR A N 1
ATOM 791 C CA . THR A 1 106 ? 16.126 -27.736 -48.053 1.00 100.76 132 THR A CA 1
ATOM 792 C C . THR A 1 106 ? 15.118 -26.602 -47.830 1.00 100.73 132 THR A C 1
ATOM 793 O O . THR A 1 106 ? 14.302 -26.659 -46.898 1.00 101.80 132 THR A O 1
ATOM 797 N N . VAL A 1 107 ? 15.167 -25.583 -48.689 1.00 99.13 133 VAL A N 1
ATOM 798 C CA . VAL A 1 107 ? 14.253 -24.435 -48.586 1.00 96.44 133 VAL A CA 1
ATOM 799 C C . VAL A 1 107 ? 12.845 -24.790 -49.087 1.00 93.75 133 VAL A C 1
ATOM 800 O O . VAL A 1 107 ? 11.862 -24.217 -48.622 1.00 86.58 133 VAL A O 1
ATOM 804 N N . ASN A 1 108 ? 12.752 -25.731 -50.028 1.00 97.67 134 ASN A N 1
ATOM 805 C CA . ASN A 1 108 ? 11.453 -26.156 -50.573 1.00 101.86 134 ASN A CA 1
ATOM 806 C C . ASN A 1 108 ? 10.531 -26.733 -49.498 1.00 96.54 134 ASN A C 1
ATOM 807 O O . ASN A 1 108 ? 9.327 -26.463 -49.489 1.00 98.69 134 ASN A O 1
ATOM 812 N N . THR A 1 109 ? 11.121 -27.503 -48.585 1.00 89.09 135 THR A N 1
ATOM 813 C CA . THR A 1 109 ? 10.392 -28.174 -47.504 1.00 84.41 135 THR A CA 1
ATOM 814 C C . THR A 1 109 ? 9.882 -27.256 -46.376 1.00 81.69 135 THR A C 1
ATOM 815 O O . THR A 1 109 ? 9.018 -27.656 -45.597 1.00 78.46 135 THR A O 1
ATOM 819 N N . GLU A 1 110 ? 10.442 -26.049 -46.292 1.00 82.08 136 GLU A N 1
ATOM 820 C CA . GLU A 1 110 ? 10.079 -25.025 -45.293 1.00 78.78 136 GLU A CA 1
ATOM 821 C C . GLU A 1 110 ? 8.603 -24.982 -44.884 1.00 75.59 136 GLU A C 1
ATOM 822 O O . GLU A 1 110 ? 8.274 -24.998 -43.707 1.00 72.17 136 GLU A O 1
ATOM 828 N N . ASN A 1 111 ? 7.734 -24.902 -45.881 1.00 77.41 137 ASN A N 1
ATOM 829 C CA . ASN A 1 111 ? 6.289 -24.817 -45.680 1.00 76.53 137 ASN A CA 1
ATOM 830 C C . ASN A 1 111 ? 5.706 -26.039 -44.958 1.00 70.14 137 ASN A C 1
ATOM 831 O O . ASN A 1 111 ? 4.873 -25.888 -44.066 1.00 63.65 137 ASN A O 1
ATOM 836 N N . GLN A 1 112 ? 6.143 -27.238 -45.346 1.00 67.43 138 GLN A N 1
ATOM 837 C CA . GLN A 1 112 ? 5.694 -28.465 -44.688 1.00 66.55 138 GLN A CA 1
ATOM 838 C C . GLN A 1 112 ? 6.198 -28.493 -43.257 1.00 60.77 138 GLN A C 1
ATOM 839 O O . GLN A 1 112 ? 5.447 -28.774 -42.343 1.00 59.83 138 GLN A O 1
ATOM 845 N N . GLN A 1 113 ? 7.492 -28.226 -43.088 1.00 59.32 139 GLN A N 1
ATOM 846 C CA . GLN A 1 113 ? 8.131 -28.204 -41.772 1.00 55.99 139 GLN A CA 1
ATOM 847 C C . GLN A 1 113 ? 7.485 -27.200 -40.845 1.00 53.62 139 GLN A C 1
ATOM 848 O O . GLN A 1 113 ? 7.192 -27.522 -39.695 1.00 50.16 139 GLN A O 1
ATOM 854 N N . GLU A 1 114 ? 7.262 -25.983 -41.346 1.00 50.93 140 GLU A N 1
ATOM 855 C CA . GLU A 1 114 ? 6.692 -24.929 -40.514 1.00 51.47 140 GLU A CA 1
ATOM 856 C C . GLU A 1 114 ? 5.266 -25.179 -40.126 1.00 49.56 140 GLU A C 1
ATOM 857 O O . GLU A 1 114 ? 4.945 -25.080 -38.950 1.00 49.86 140 GLU A O 1
ATOM 863 N N . SER A 1 115 ? 4.407 -25.528 -41.076 1.00 51.22 141 SER A N 1
ATOM 864 C CA . SER A 1 115 ? 3.016 -25.810 -40.713 1.00 53.76 141 SER A CA 1
ATOM 865 C C . SER A 1 115 ? 2.963 -26.968 -39.683 1.00 52.92 141 SER A C 1
ATOM 866 O O . SER A 1 115 ? 2.121 -26.978 -38.799 1.00 53.84 141 SER A O 1
ATOM 869 N N . TYR A 1 116 ? 3.885 -27.923 -39.815 1.00 52.88 142 TYR A N 1
ATOM 870 C CA . TYR A 1 116 ? 4.012 -29.057 -38.871 1.00 52.81 142 TYR A CA 1
ATOM 871 C C . TYR A 1 116 ? 4.394 -28.575 -37.484 1.00 50.25 142 TYR A C 1
ATOM 872 O O . TYR A 1 116 ? 3.769 -28.964 -36.487 1.00 48.58 142 TYR A O 1
ATOM 881 N N . LEU A 1 117 ? 5.433 -27.742 -37.412 1.00 48.85 143 LEU A N 1
ATOM 882 C CA . LEU A 1 117 ? 5.870 -27.217 -36.130 1.00 46.56 143 LEU A CA 1
ATOM 883 C C . LEU A 1 117 ? 4.815 -26.284 -35.546 1.00 46.98 143 LEU A C 1
ATOM 884 O O . LEU A 1 117 ? 4.654 -26.267 -34.337 1.00 46.65 143 LEU A O 1
ATOM 889 N N . GLN A 1 118 ? 4.061 -25.566 -36.385 1.00 48.20 144 GLN A N 1
ATOM 890 C CA . GLN A 1 118 ? 3.020 -24.637 -35.873 1.00 51.26 144 GLN A CA 1
ATOM 891 C C . GLN A 1 118 ? 1.872 -25.351 -35.188 1.00 52.25 144 GLN A C 1
ATOM 892 O O . GLN A 1 118 ? 1.395 -24.887 -34.145 1.00 47.73 144 GLN A O 1
ATOM 898 N N . ARG A 1 119 ? 1.416 -26.460 -35.777 1.00 56.32 145 ARG A N 1
ATOM 899 C CA . ARG A 1 119 ? 0.346 -27.279 -35.154 1.00 57.83 145 ARG A CA 1
ATOM 900 C C . ARG A 1 119 ? 0.789 -27.815 -33.789 1.00 52.71 145 ARG A C 1
ATOM 901 O O . ARG A 1 119 ? -0.009 -27.874 -32.847 1.00 49.66 145 ARG A O 1
ATOM 909 N N . ILE A 1 120 ? 2.068 -28.166 -33.671 1.00 49.82 146 ILE A N 1
ATOM 910 C CA . ILE A 1 120 ? 2.605 -28.661 -32.400 1.00 50.39 146 ILE A CA 1
ATOM 911 C C . ILE A 1 120 ? 2.648 -27.534 -31.346 1.00 47.87 146 ILE A C 1
ATOM 912 O O . ILE A 1 120 ? 2.323 -27.760 -30.184 1.00 53.43 146 ILE A O 1
ATOM 917 N N . VAL A 1 121 ? 2.977 -26.318 -31.774 1.00 46.40 147 VAL A N 1
ATOM 918 C CA . VAL A 1 121 ? 3.061 -25.150 -30.877 1.00 47.03 147 VAL A CA 1
ATOM 919 C C . VAL A 1 121 ? 1.689 -24.789 -30.307 1.00 46.24 147 VAL A C 1
ATOM 920 O O . VAL A 1 121 ? 1.548 -24.582 -29.104 1.00 42.90 147 VAL A O 1
ATOM 924 N N . ILE A 1 122 ? 0.699 -24.693 -31.185 1.00 47.28 148 ILE A N 1
ATOM 925 C CA . ILE A 1 122 ? -0.678 -24.381 -30.777 1.00 49.85 148 ILE A CA 1
ATOM 926 C C . ILE A 1 122 ? -1.170 -25.430 -29.787 1.00 49.11 148 ILE A C 1
ATOM 927 O O . ILE A 1 122 ? -1.656 -25.098 -28.711 1.00 51.67 148 ILE A O 1
ATOM 932 N N . ASP A 1 123 ? -1.002 -26.692 -30.152 1.00 49.69 149 ASP A N 1
ATOM 933 C CA . ASP A 1 123 ? -1.404 -27.817 -29.306 1.00 51.91 149 ASP A CA 1
ATOM 934 C C . ASP A 1 123 ? -0.737 -27.723 -27.927 1.00 51.50 149 ASP A C 1
ATOM 935 O O . ASP A 1 123 ? -1.408 -27.775 -26.906 1.00 54.11 149 ASP A O 1
ATOM 940 N N . ASP A 1 124 ? 0.587 -27.561 -27.924 1.00 53.02 150 ASP A N 1
ATOM 941 C CA . ASP A 1 124 ? 1.395 -27.421 -26.702 1.00 52.46 150 ASP A CA 1
ATOM 942 C C . ASP A 1 124 ? 0.801 -26.317 -25.841 1.00 50.66 150 ASP A C 1
ATOM 943 O O . ASP A 1 124 ? 0.498 -26.529 -24.664 1.00 54.79 150 ASP A O 1
ATOM 948 N N . LEU A 1 125 ? 0.583 -25.152 -26.440 1.00 48.86 151 LEU A N 1
ATOM 949 C CA . LEU A 1 125 ? 0.032 -24.025 -25.703 1.00 50.22 151 LEU A CA 1
ATOM 950 C C . LEU A 1 125 ? -1.385 -24.302 -25.182 1.00 50.45 151 LEU A C 1
ATOM 951 O O . LEU A 1 125 ? -1.694 -23.933 -24.065 1.00 50.46 151 LEU A O 1
ATOM 956 N N . ALA A 1 126 ? -2.228 -24.970 -25.968 1.00 50.20 152 ALA A N 1
ATOM 957 C CA . ALA A 1 126 ? -3.588 -25.306 -25.508 1.00 51.44 152 ALA A CA 1
ATOM 958 C C . ALA A 1 126 ? -3.528 -26.132 -24.212 1.00 55.28 152 ALA A C 1
ATOM 959 O O . ALA A 1 126 ? -4.312 -25.907 -23.270 1.00 54.38 152 ALA A O 1
ATOM 961 N N . GLN A 1 127 ? -2.575 -27.068 -24.165 1.00 56.74 153 GLN A N 1
ATOM 962 C CA . GLN A 1 127 ? -2.379 -27.933 -22.999 1.00 57.32 153 GLN A CA 1
ATOM 963 C C . GLN A 1 127 ? -1.872 -27.134 -21.789 1.00 56.72 153 GLN A C 1
ATOM 964 O O . GLN A 1 127 ? -2.336 -27.371 -20.681 1.00 63.10 153 GLN A O 1
ATOM 970 N N . GLN A 1 128 ? -0.956 -26.179 -21.989 1.00 54.94 154 GLN A N 1
ATOM 971 C CA . GLN A 1 128 ? -0.467 -25.352 -20.857 1.00 57.57 154 GLN A CA 1
ATOM 972 C C . GLN A 1 128 ? -1.582 -24.486 -20.274 1.00 56.00 154 GLN A C 1
ATOM 973 O O . GLN A 1 128 ? -1.668 -24.312 -19.063 1.00 56.91 154 GLN A O 1
ATOM 979 N N . ILE A 1 129 ? -2.386 -23.887 -21.144 1.00 54.38 155 ILE A N 1
ATOM 980 C CA . ILE A 1 129 ? -3.503 -23.051 -20.691 1.00 55.94 155 ILE A CA 1
ATOM 981 C C . ILE A 1 129 ? -4.443 -23.904 -19.863 1.00 58.55 155 ILE A C 1
ATOM 982 O O . ILE A 1 129 ? -4.842 -23.521 -18.775 1.00 59.88 155 ILE A O 1
ATOM 987 N N . THR A 1 130 ? -4.786 -25.061 -20.405 1.00 60.70 156 THR A N 1
ATOM 988 C CA . THR A 1 130 ? -5.674 -25.989 -19.740 1.00 66.60 156 THR A CA 1
ATOM 989 C C . THR A 1 130 ? -5.081 -26.497 -18.411 1.00 73.48 156 THR A C 1
ATOM 990 O O . THR A 1 130 ? -5.800 -26.650 -17.417 1.00 79.39 156 THR A O 1
ATOM 994 N N . ARG A 1 131 ? -3.771 -26.723 -18.400 1.00 66.13 157 ARG A N 1
ATOM 995 C CA . ARG A 1 131 ? -3.065 -27.185 -17.204 1.00 70.08 157 ARG A CA 1
ATOM 996 C C . ARG A 1 131 ? -3.257 -26.169 -16.081 1.00 67.70 157 ARG A C 1
ATOM 997 O O . ARG A 1 131 ? -3.752 -26.514 -15.007 1.00 65.14 157 ARG A O 1
ATOM 1005 N N . GLN A 1 132 ? -2.892 -24.913 -16.340 1.00 67.77 158 GLN A N 1
ATOM 1006 C CA . GLN A 1 132 ? -2.985 -23.877 -15.307 1.00 71.73 158 GLN A CA 1
ATOM 1007 C C . GLN A 1 132 ? -4.382 -23.606 -14.768 1.00 71.51 158 GLN A C 1
ATOM 1008 O O . GLN A 1 132 ? -4.513 -23.134 -13.641 1.00 74.90 158 GLN A O 1
ATOM 1014 N N . ILE A 1 133 ? -5.407 -23.902 -15.559 1.00 69.06 159 ILE A N 1
ATOM 1015 C CA . ILE A 1 133 ? -6.792 -23.742 -15.108 1.00 71.97 159 ILE A CA 1
ATOM 1016 C C . ILE A 1 133 ? -7.139 -24.921 -14.195 1.00 71.06 159 ILE A C 1
ATOM 1017 O O . ILE A 1 133 ? -7.513 -24.729 -13.044 1.00 69.90 159 ILE A O 1
ATOM 1022 N N . SER A 1 134 ? -6.982 -26.131 -14.726 1.00 73.56 160 SER A N 1
ATOM 1023 C CA . SER A 1 134 ? -7.273 -27.377 -14.000 1.00 76.02 160 SER A CA 1
ATOM 1024 C C . SER A 1 134 ? -6.454 -27.542 -12.716 1.00 72.27 160 SER A C 1
ATOM 1025 O O . SER A 1 134 ? -6.930 -28.132 -11.753 1.00 70.39 160 SER A O 1
ATOM 1028 N N . ALA A 1 135 ? -5.230 -27.013 -12.724 1.00 76.40 161 ALA A N 1
ATOM 1029 C CA . ALA A 1 135 ? -4.316 -27.072 -11.573 1.00 75.70 161 ALA A CA 1
ATOM 1030 C C . ALA A 1 135 ? -4.371 -25.813 -10.686 1.00 71.56 161 ALA A C 1
ATOM 1031 O O . ALA A 1 135 ? -3.544 -25.669 -9.791 1.00 76.05 161 ALA A O 1
ATOM 1033 N N . ASN A 1 136 ? -5.324 -24.910 -10.941 1.00 71.25 162 ASN A N 1
ATOM 1034 C CA . ASN A 1 136 ? -5.498 -23.683 -10.142 1.00 73.36 162 ASN A CA 1
ATOM 1035 C C . ASN A 1 136 ? -4.164 -22.996 -9.860 1.00 72.85 162 ASN A C 1
ATOM 1036 O O . ASN A 1 136 ? -3.824 -22.729 -8.701 1.00 68.03 162 ASN A O 1
ATOM 1041 N N . ARG A 1 137 ? -3.416 -22.713 -10.926 1.00 74.87 163 ARG A N 1
ATOM 1042 C CA . ARG A 1 137 ? -2.111 -22.086 -10.787 1.00 79.41 163 ARG A CA 1
ATOM 1043 C C . ARG A 1 137 ? -2.124 -20.622 -11.293 1.00 81.83 163 ARG A C 1
ATOM 1044 O O . ARG A 1 137 ? -1.111 -20.122 -11.779 1.00 89.60 163 ARG A O 1
ATOM 1052 N N . LEU A 1 138 ? -3.274 -19.948 -11.170 1.00 85.06 164 LEU A N 1
ATOM 1053 C CA . LEU A 1 138 ? -3.420 -18.543 -11.593 1.00 91.54 164 LEU A CA 1
ATOM 1054 C C . LEU A 1 138 ? -3.612 -17.651 -10.354 1.00 94.95 164 LEU A C 1
ATOM 1055 O O . LEU A 1 138 ? -4.500 -17.930 -9.537 1.00 95.03 164 LEU A O 1
ATOM 1060 N N . PRO A 1 139 ? -2.797 -16.574 -10.211 1.00 95.23 165 PRO A N 1
ATOM 1061 C CA . PRO A 1 139 ? -2.939 -15.699 -9.036 1.00 100.71 165 PRO A CA 1
ATOM 1062 C C . PRO A 1 139 ? -4.280 -14.947 -8.996 1.00 102.49 165 PRO A C 1
ATOM 1063 O O . PRO A 1 139 ? -4.695 -14.368 -10.014 1.00 98.77 165 PRO A O 1
ATOM 1067 N N . LYS A 1 140 ? -4.942 -14.964 -7.835 1.00 100.59 166 LYS A N 1
ATOM 1068 C CA . LYS A 1 140 ? -6.236 -14.275 -7.674 1.00 105.49 166 LYS A CA 1
ATOM 1069 C C . LYS A 1 140 ? -6.137 -12.753 -7.903 1.00 107.71 166 LYS A C 1
ATOM 1070 O O . LYS A 1 140 ? -5.075 -12.154 -7.710 1.00 107.55 166 LYS A O 1
ATOM 1076 N N . ALA A 1 141 ? -7.241 -12.150 -8.346 1.00 109.53 167 ALA A N 1
ATOM 1077 C CA . ALA A 1 141 ? -7.283 -10.707 -8.612 1.00 113.07 167 ALA A CA 1
ATOM 1078 C C . ALA A 1 141 ? -7.106 -9.913 -7.320 1.00 119.24 167 ALA A C 1
ATOM 1079 O O . ALA A 1 141 ? -7.526 -10.361 -6.249 1.00 118.22 167 ALA A O 1
ATOM 1081 N N . GLN A 1 142 ? -6.489 -8.737 -7.429 1.00 125.58 168 GLN A N 1
ATOM 1082 C CA . GLN A 1 142 ? -6.239 -7.880 -6.267 1.00 131.35 168 GLN A CA 1
ATOM 1083 C C . GLN A 1 142 ? -6.501 -6.402 -6.605 1.00 137.34 168 GLN A C 1
ATOM 1084 O O . GLN A 1 142 ? -6.131 -5.945 -7.688 1.00 138.86 168 GLN A O 1
ATOM 1090 N N . PRO A 1 143 ? -7.150 -5.655 -5.683 1.00 142.71 169 PRO A N 1
ATOM 1091 C CA . PRO A 1 143 ? -7.426 -4.243 -5.954 1.00 148.04 169 PRO A CA 1
ATOM 1092 C C . PRO A 1 143 ? -6.193 -3.366 -5.741 1.00 152.51 169 PRO A C 1
ATOM 1093 O O . PRO A 1 143 ? -5.715 -2.712 -6.668 1.00 156.02 169 PRO A O 1
ATOM 1098 N N . PRO B 1 10 ? -14.525 -37.391 24.584 1.00 130.32 36 PRO B N 1
ATOM 1099 C CA . PRO B 1 10 ? -15.539 -36.408 24.201 1.00 128.91 36 PRO B CA 1
ATOM 1100 C C . PRO B 1 10 ? -15.219 -35.694 22.877 1.00 124.31 36 PRO B C 1
ATOM 1101 O O . PRO B 1 10 ? -14.232 -36.027 22.216 1.00 123.69 36 PRO B O 1
ATOM 1105 N N . LEU B 1 11 ? -16.065 -34.732 22.504 1.00 124.09 37 LEU B N 1
ATOM 1106 C CA . LEU B 1 11 ? -15.894 -33.950 21.269 1.00 117.47 37 LEU B CA 1
ATOM 1107 C C . LEU B 1 11 ? -16.727 -32.666 21.397 1.00 112.70 37 LEU B C 1
ATOM 1108 O O . LEU B 1 11 ? -17.948 -32.695 21.266 1.00 111.49 37 LEU B O 1
ATOM 1113 N N . VAL B 1 12 ? -16.056 -31.545 21.647 1.00 106.08 38 VAL B N 1
ATOM 1114 C CA . VAL B 1 12 ? -16.739 -30.261 21.864 1.00 104.78 38 VAL B CA 1
ATOM 1115 C C . VAL B 1 12 ? -17.419 -29.682 20.614 1.00 100.35 38 VAL B C 1
ATOM 1116 O O . VAL B 1 12 ? -18.577 -29.252 20.677 1.00 99.60 38 VAL B O 1
ATOM 1120 N N . TYR B 1 13 ? -16.690 -29.667 19.498 1.00 90.59 39 TYR B N 1
ATOM 1121 C CA . TYR B 1 13 ? -17.185 -29.139 18.226 1.00 85.97 39 TYR B CA 1
ATOM 1122 C C . TYR B 1 13 ? -17.504 -30.308 17.308 1.00 84.85 39 TYR B C 1
ATOM 1123 O O . TYR B 1 13 ? -16.600 -30.872 16.683 1.00 86.95 39 TYR B O 1
ATOM 1132 N N . LYS B 1 14 ? -18.777 -30.690 17.244 1.00 86.53 40 LYS B N 1
ATOM 1133 C CA . LYS B 1 14 ? -19.215 -31.819 16.388 1.00 87.81 40 LYS B CA 1
ATOM 1134 C C . LYS B 1 14 ? -20.172 -31.456 15.233 1.00 86.36 40 LYS B C 1
ATOM 1135 O O . LYS B 1 14 ? -20.511 -32.318 14.417 1.00 88.31 40 LYS B O 1
ATOM 1141 N N . LYS B 1 15 ? -20.573 -30.188 15.156 1.00 82.51 41 LYS B N 1
ATOM 1142 C CA . LYS B 1 15 ? -21.390 -29.686 14.046 1.00 82.84 41 LYS B CA 1
ATOM 1143 C C . LYS B 1 15 ? -20.694 -28.432 13.523 1.00 78.68 41 LYS B C 1
ATOM 1144 O O . LYS B 1 15 ? -20.706 -27.392 14.197 1.00 75.80 41 LYS B O 1
ATOM 1150 N N . LEU B 1 16 ? -20.092 -28.530 12.331 1.00 73.22 42 LEU B N 1
ATOM 1151 C CA . LEU B 1 16 ? -19.356 -27.407 11.740 1.00 70.19 42 LEU B CA 1
ATOM 1152 C C . LEU B 1 16 ? -19.671 -27.047 10.287 1.00 70.13 42 LEU B C 1
ATOM 1153 O O . LEU B 1 16 ? -19.803 -27.911 9.417 1.00 66.09 42 LEU B O 1
ATOM 1158 N N . SER B 1 17 ? -19.740 -25.742 10.050 1.00 69.60 43 SER B N 1
ATOM 1159 C CA . SER B 1 17 ? -19.947 -25.173 8.736 1.00 69.50 43 SER B CA 1
ATOM 1160 C C . SER B 1 17 ? -18.590 -24.520 8.449 1.00 67.75 43 SER B C 1
ATOM 1161 O O . SER B 1 17 ? -17.875 -24.155 9.391 1.00 64.54 43 SER B O 1
ATOM 1164 N N . LEU B 1 18 ? -18.225 -24.394 7.173 1.00 65.13 44 LEU B N 1
ATOM 1165 C CA . LEU B 1 18 ? -16.945 -23.807 6.781 1.00 59.90 44 LEU B CA 1
ATOM 1166 C C . LEU B 1 18 ? -17.072 -22.419 6.131 1.00 61.77 44 LEU B C 1
ATOM 1167 O O . LEU B 1 18 ? -17.845 -22.235 5.188 1.00 61.39 44 LEU B O 1
ATOM 1172 N N . GLU B 1 19 ? -16.316 -21.448 6.650 1.00 59.15 45 GLU B N 1
ATOM 1173 C CA . GLU B 1 19 ? -16.262 -20.117 6.064 1.00 61.78 45 GLU B CA 1
ATOM 1174 C C . GLU B 1 19 ? -14.826 -19.863 5.629 1.00 59.11 45 GLU B C 1
ATOM 1175 O O . GLU B 1 19 ? -13.967 -19.470 6.439 1.00 54.73 45 GLU B O 1
ATOM 1181 N N . LEU B 1 20 ? -14.582 -20.081 4.341 1.00 59.49 46 LEU B N 1
ATOM 1182 C CA . LEU B 1 20 ? -13.265 -19.911 3.756 1.00 60.17 46 LEU B CA 1
ATOM 1183 C C . LEU B 1 20 ? -13.300 -18.792 2.742 1.00 61.83 46 LEU B C 1
ATOM 1184 O O . LEU B 1 20 ? -14.367 -18.480 2.221 1.00 67.30 46 LEU B O 1
ATOM 1189 N N . PRO B 1 21 ? -12.130 -18.193 2.438 1.00 61.23 47 PRO B N 1
ATOM 1190 C CA . PRO B 1 21 ? -12.125 -17.151 1.426 1.00 64.84 47 PRO B CA 1
ATOM 1191 C C . PRO B 1 21 ? -12.174 -17.759 0.028 1.00 68.08 47 PRO B C 1
ATOM 1192 O O . PRO B 1 21 ? -12.190 -18.987 -0.118 1.00 66.27 47 PRO B O 1
ATOM 1196 N N . ALA B 1 22 ? -12.193 -16.907 -0.991 1.00 69.96 48 ALA B N 1
ATOM 1197 C CA . ALA B 1 22 ? -12.248 -17.379 -2.360 1.00 72.91 48 ALA B CA 1
ATOM 1198 C C . ALA B 1 22 ? -10.996 -18.160 -2.752 1.00 71.61 48 ALA B C 1
ATOM 1199 O O . ALA B 1 22 ? -9.915 -17.933 -2.219 1.00 67.32 48 ALA B O 1
ATOM 1201 N N . LYS B 1 23 ? -11.182 -19.075 -3.698 1.00 76.98 49 LYS B N 1
ATOM 1202 C CA . LYS B 1 23 ? -10.121 -19.916 -4.290 1.00 80.72 49 LYS B CA 1
ATOM 1203 C C . LYS B 1 23 ? -9.601 -21.044 -3.411 1.00 73.95 49 LYS B C 1
ATOM 1204 O O . LYS B 1 23 ? -8.673 -21.746 -3.822 1.00 76.41 49 LYS B O 1
ATOM 1210 N N . THR B 1 24 ? -10.215 -21.262 -2.251 1.00 68.34 50 THR B N 1
ATOM 1211 C CA . THR B 1 24 ? -9.733 -22.289 -1.324 1.00 62.35 50 THR B CA 1
ATOM 1212 C C . THR B 1 24 ? -10.434 -23.642 -1.425 1.00 59.88 50 THR B C 1
ATOM 1213 O O . THR B 1 24 ? -10.555 -24.340 -0.425 1.00 62.88 50 THR B O 1
ATOM 1217 N N . ASP B 1 25 ? -10.840 -24.034 -2.627 1.00 61.54 51 ASP B N 1
ATOM 1218 C CA . ASP B 1 25 ? -11.513 -25.321 -2.825 1.00 64.88 51 ASP B CA 1
ATOM 1219 C C . ASP B 1 25 ? -10.694 -26.532 -2.365 1.00 61.84 51 ASP B C 1
ATOM 1220 O O . ASP B 1 25 ? -11.238 -27.446 -1.752 1.00 62.71 51 ASP B O 1
ATOM 1225 N N . ASP B 1 26 ? -9.397 -26.538 -2.644 1.00 61.07 52 ASP B N 1
ATOM 1226 C CA . ASP B 1 26 ? -8.552 -27.657 -2.241 1.00 59.69 52 ASP B CA 1
ATOM 1227 C C . ASP B 1 26 ? -8.481 -27.780 -0.703 1.00 57.44 52 ASP B C 1
ATOM 1228 O O . ASP B 1 26 ? -8.685 -28.874 -0.151 1.00 53.83 52 ASP B O 1
ATOM 1233 N N . LEU B 1 27 ? -8.209 -26.666 -0.013 1.00 54.95 53 LEU B N 1
ATOM 1234 C CA . LEU B 1 27 ? -8.158 -26.669 1.459 1.00 50.16 53 LEU B CA 1
ATOM 1235 C C . LEU B 1 27 ? -9.469 -27.166 2.007 1.00 50.53 53 LEU B C 1
ATOM 1236 O O . LEU B 1 27 ? -9.493 -27.986 2.936 1.00 48.35 53 LEU B O 1
ATOM 1241 N N . GLU B 1 28 ? -10.553 -26.657 1.418 1.00 52.28 54 GLU B N 1
ATOM 1242 C CA . GLU B 1 28 ? -11.899 -27.036 1.798 1.00 53.15 54 GLU B CA 1
ATOM 1243 C C . GLU B 1 28 ? -12.065 -28.544 1.699 1.00 50.64 54 GLU B C 1
ATOM 1244 O O . GLU B 1 28 ? -12.430 -29.188 2.673 1.00 53.92 54 GLU B O 1
ATOM 1250 N N . THR B 1 29 ? -11.799 -29.097 0.520 1.00 53.98 55 THR B N 1
ATOM 1251 C CA . THR B 1 29 ? -11.902 -30.538 0.297 1.00 53.90 55 THR B CA 1
ATOM 1252 C C . THR B 1 29 ? -11.165 -31.312 1.406 1.00 53.84 55 THR B C 1
ATOM 1253 O O . THR B 1 29 ? -11.762 -32.160 2.070 1.00 57.13 55 THR B O 1
ATOM 1257 N N . GLN B 1 30 ? -9.900 -30.977 1.655 1.00 50.82 56 GLN B N 1
ATOM 1258 C CA . GLN B 1 30 ? -9.116 -31.687 2.692 1.00 51.58 56 GLN B CA 1
ATOM 1259 C C . GLN B 1 30 ? -9.629 -31.497 4.118 1.00 54.38 56 GLN B C 1
ATOM 1260 O O . GLN B 1 30 ? -9.553 -32.429 4.936 1.00 50.63 56 GLN B O 1
ATOM 1266 N N . LEU B 1 31 ? -10.126 -30.300 4.429 1.00 55.16 57 LEU B N 1
ATOM 1267 C CA . LEU B 1 31 ? -10.697 -30.054 5.750 1.00 48.76 57 LEU B CA 1
ATOM 1268 C C . LEU B 1 31 ? -11.878 -30.971 5.944 1.00 48.71 57 LEU B C 1
ATOM 1269 O O . LEU B 1 31 ? -12.006 -31.577 6.995 1.00 48.59 57 LEU B O 1
ATOM 1274 N N . LYS B 1 32 ? -12.738 -31.089 4.939 1.00 52.89 58 LYS B N 1
ATOM 1275 C CA . LYS B 1 32 ? -13.887 -32.001 5.062 1.00 55.61 58 LYS B CA 1
ATOM 1276 C C . LYS B 1 32 ? -13.438 -33.448 5.320 1.00 55.00 58 LYS B C 1
ATOM 1277 O O . LYS B 1 32 ? -13.977 -34.117 6.207 1.00 59.30 58 LYS B O 1
ATOM 1283 N N . VAL B 1 33 ? -12.440 -33.905 4.565 1.00 52.75 59 VAL B N 1
ATOM 1284 C CA . VAL B 1 33 ? -11.917 -35.268 4.696 1.00 53.80 59 VAL B CA 1
ATOM 1285 C C . VAL B 1 33 ? -11.485 -35.547 6.127 1.00 54.96 59 VAL B C 1
ATOM 1286 O O . VAL B 1 33 ? -11.950 -36.511 6.726 1.00 59.30 59 VAL B O 1
ATOM 1290 N N . TYR B 1 34 ? -10.635 -34.685 6.685 1.00 50.04 60 TYR B N 1
ATOM 1291 C CA . TYR B 1 34 ? -10.135 -34.889 8.043 1.00 49.37 60 TYR B CA 1
ATOM 1292 C C . TYR B 1 34 ? -11.182 -34.641 9.129 1.00 51.27 60 TYR B C 1
ATOM 1293 O O . TYR B 1 34 ? -11.209 -35.379 10.129 1.00 49.71 60 TYR B O 1
ATOM 1302 N N . LEU B 1 35 ? -12.039 -33.632 8.934 1.00 52.02 61 LEU B N 1
ATOM 1303 C CA . LEU B 1 35 ? -13.118 -33.358 9.886 1.00 52.87 61 LEU B CA 1
ATOM 1304 C C . LEU B 1 35 ? -14.052 -34.572 10.002 1.00 55.49 61 LEU B C 1
ATOM 1305 O O . LEU B 1 35 ? -14.458 -34.942 11.110 1.00 57.22 61 LEU B O 1
ATOM 1310 N N . THR B 1 36 ? -14.372 -35.206 8.876 1.00 59.01 62 THR B N 1
ATOM 1311 C CA . THR B 1 36 ? -15.259 -36.396 8.907 1.00 64.01 62 THR B CA 1
ATOM 1312 C C . THR B 1 36 ? -14.548 -37.582 9.554 1.00 64.48 62 THR B C 1
ATOM 1313 O O . THR B 1 36 ? -15.174 -38.370 10.247 1.00 66.94 62 THR B O 1
ATOM 1317 N N . ALA B 1 37 ? -13.235 -37.673 9.351 1.00 62.02 63 ALA B N 1
ATOM 1318 C CA . ALA B 1 37 ? -12.428 -38.726 9.973 1.00 61.07 63 ALA B CA 1
ATOM 1319 C C . ALA B 1 37 ? -12.461 -38.596 11.514 1.00 61.10 63 ALA B C 1
ATOM 1320 O O . ALA B 1 37 ? -12.367 -39.599 12.232 1.00 63.79 63 ALA B O 1
ATOM 1322 N N . ASN B 1 38 ? -12.598 -37.361 12.004 1.00 58.70 64 ASN B N 1
ATOM 1323 C CA . ASN B 1 38 ? -12.689 -37.090 13.442 1.00 59.10 64 ASN B CA 1
ATOM 1324 C C . ASN B 1 38 ? -14.130 -37.072 13.958 1.00 60.33 64 ASN B C 1
ATOM 1325 O O . ASN B 1 38 ? -14.355 -36.684 15.096 1.00 59.97 64 ASN B O 1
ATOM 1330 N N . GLY B 1 39 ? -15.096 -37.473 13.121 1.00 63.41 65 GLY B N 1
ATOM 1331 C CA . GLY B 1 39 ? -16.500 -37.547 13.530 1.00 68.82 65 GLY B CA 1
ATOM 1332 C C . GLY B 1 39 ? -17.288 -36.257 13.520 1.00 70.92 65 GLY B C 1
ATOM 1333 O O . GLY B 1 39 ? -18.443 -36.237 13.936 1.00 78.88 65 GLY B O 1
ATOM 1334 N N . VAL B 1 40 ? -16.675 -35.174 13.063 1.00 69.34 66 VAL B N 1
ATOM 1335 C CA . VAL B 1 40 ? -17.372 -33.897 13.002 1.00 72.46 66 VAL B CA 1
ATOM 1336 C C . VAL B 1 40 ? -18.369 -33.924 11.855 1.00 75.09 66 VAL B C 1
ATOM 1337 O O . VAL B 1 40 ? -18.055 -34.413 10.769 1.00 77.75 66 VAL B O 1
ATOM 1341 N N . GLN B 1 41 ? -19.569 -33.409 12.107 1.00 78.46 67 GLN B N 1
ATOM 1342 C CA . GLN B 1 41 ? -20.609 -33.340 11.085 1.00 83.65 67 GLN B CA 1
ATOM 1343 C C . GLN B 1 41 ? -20.577 -31.974 10.394 1.00 85.83 67 GLN B C 1
ATOM 1344 O O . GLN B 1 41 ? -20.434 -30.936 11.051 1.00 83.32 67 GLN B O 1
ATOM 1350 N N . LEU B 1 42 ? -20.699 -31.981 9.070 1.00 87.18 68 LEU B N 1
ATOM 1351 C CA . LEU B 1 42 ? -20.766 -30.742 8.313 1.00 87.14 68 LEU B CA 1
ATOM 1352 C C . LEU B 1 42 ? -22.237 -30.447 8.044 1.00 89.08 68 LEU B C 1
ATOM 1353 O O . LEU B 1 42 ? -22.872 -31.133 7.252 1.00 92.46 68 LEU B O 1
ATOM 1358 N N . SER B 1 43 ? -22.773 -29.448 8.741 1.00 90.13 69 SER B N 1
ATOM 1359 C CA . SER B 1 43 ? -24.165 -29.051 8.574 1.00 98.62 69 SER B CA 1
ATOM 1360 C C . SER B 1 43 ? -24.332 -27.571 8.872 1.00 100.48 69 SER B C 1
ATOM 1361 O O . SER B 1 43 ? -23.484 -26.953 9.539 1.00 98.55 69 SER B O 1
ATOM 1364 N N . ASN B 1 44 ? -25.435 -27.020 8.367 1.00 103.10 70 ASN B N 1
ATOM 1365 C CA . ASN B 1 44 ? -25.777 -25.613 8.531 1.00 104.15 70 ASN B CA 1
ATOM 1366 C C . ASN B 1 44 ? -26.952 -25.418 9.506 1.00 106.42 70 ASN B C 1
ATOM 1367 O O . ASN B 1 44 ? -27.774 -24.521 9.318 1.00 109.89 70 ASN B O 1
ATOM 1372 N N . ASP B 1 45 ? -27.021 -26.249 10.550 1.00 104.10 71 ASP B N 1
ATOM 1373 C CA . ASP B 1 45 ? -28.098 -26.153 11.552 1.00 107.41 71 ASP B CA 1
ATOM 1374 C C . ASP B 1 45 ? -27.887 -24.928 12.441 1.00 106.04 71 ASP B C 1
ATOM 1375 O O . ASP B 1 45 ? -26.815 -24.330 12.434 1.00 105.76 71 ASP B O 1
ATOM 1380 N N . ASN B 1 46 ? -28.907 -24.578 13.218 1.00 111.09 72 ASN B N 1
ATOM 1381 C CA . ASN B 1 46 ? -28.843 -23.413 14.110 1.00 109.96 72 ASN B CA 1
ATOM 1382 C C . ASN B 1 46 ? -27.752 -23.558 15.165 1.00 105.64 72 ASN B C 1
ATOM 1383 O O . ASN B 1 46 ? -27.021 -22.605 15.446 1.00 99.31 72 ASN B O 1
ATOM 1388 N N . ASP B 1 47 ? -27.657 -24.756 15.744 1.00 107.17 73 ASP B N 1
ATOM 1389 C CA . ASP B 1 47 ? -26.662 -25.045 16.789 1.00 105.39 73 ASP B CA 1
ATOM 1390 C C . ASP B 1 47 ? -25.274 -25.428 16.240 1.00 98.36 73 ASP B C 1
ATOM 1391 O O . ASP B 1 47 ? -24.383 -25.755 17.022 1.00 96.43 73 ASP B O 1
ATOM 1396 N N . ALA B 1 48 ? -25.103 -25.414 14.917 1.00 95.76 74 ALA B N 1
ATOM 1397 C CA . ALA B 1 48 ? -23.807 -25.749 14.309 1.00 91.58 74 ALA B CA 1
ATOM 1398 C C . ALA B 1 48 ? -22.872 -24.540 14.349 1.00 86.92 74 ALA B C 1
ATOM 1399 O O . ALA B 1 48 ? -23.269 -23.427 13.989 1.00 90.31 74 ALA B O 1
ATOM 1401 N N . TYR B 1 49 ? -21.638 -24.764 14.796 1.00 81.01 75 TYR B N 1
ATOM 1402 C CA . TYR B 1 49 ? -20.644 -23.701 14.875 1.00 75.31 75 TYR B CA 1
ATOM 1403 C C . TYR B 1 49 ? -20.013 -23.471 13.497 1.00 69.10 75 TYR B C 1
ATOM 1404 O O . TYR B 1 49 ? -20.226 -24.243 12.559 1.00 69.40 75 TYR B O 1
ATOM 1413 N N . VAL B 1 50 ? -19.224 -22.409 13.386 1.00 65.25 76 VAL B N 1
ATOM 1414 C CA . VAL B 1 50 ? -18.569 -22.037 12.136 1.00 61.94 76 VAL B CA 1
ATOM 1415 C C . VAL B 1 50 ? -17.039 -22.093 12.260 1.00 59.01 76 VAL B C 1
ATOM 1416 O O . VAL B 1 50 ? -16.457 -21.531 13.193 1.00 57.64 76 VAL B O 1
ATOM 1420 N N . LEU B 1 51 ? -16.406 -22.790 11.320 1.00 57.56 77 LEU B N 1
ATOM 1421 C CA . LEU B 1 51 ? -14.947 -22.881 11.247 1.00 55.48 77 LEU B CA 1
ATOM 1422 C C . LEU B 1 51 ? -14.575 -21.819 10.248 1.00 54.53 77 LEU B C 1
ATOM 1423 O O . LEU B 1 51 ? -14.741 -22.009 9.044 1.00 54.54 77 LEU B O 1
ATOM 1428 N N . ARG B 1 52 ? -14.065 -20.701 10.744 1.00 54.84 78 ARG B N 1
ATOM 1429 C CA . ARG B 1 52 ? -13.756 -19.578 9.881 1.00 53.58 78 ARG B CA 1
ATOM 1430 C C . ARG B 1 52 ? -12.292 -19.330 9.680 1.00 52.03 78 ARG B C 1
ATOM 1431 O O . ARG B 1 52 ? -11.544 -19.201 10.642 1.00 48.60 78 ARG B O 1
ATOM 1439 N N . VAL B 1 53 ? -11.907 -19.200 8.417 1.00 54.47 79 VAL B N 1
ATOM 1440 C CA . VAL B 1 53 ? -10.545 -18.877 8.061 1.00 54.62 79 VAL B CA 1
ATOM 1441 C C . VAL B 1 53 ? -10.501 -17.371 7.792 1.00 52.55 79 VAL B C 1
ATOM 1442 O O . VAL B 1 53 ? -11.062 -16.913 6.831 1.00 55.90 79 VAL B O 1
ATOM 1446 N N . LEU B 1 54 ? -9.816 -16.634 8.664 1.00 55.93 80 LEU B N 1
ATOM 1447 C CA . LEU B 1 54 ? -9.661 -15.174 8.568 1.00 61.76 80 LEU B CA 1
ATOM 1448 C C . LEU B 1 54 ? -8.580 -14.753 7.570 1.00 60.63 80 LEU B C 1
ATOM 1449 O O . LEU B 1 54 ? -8.655 -13.693 6.975 1.00 66.23 80 LEU B O 1
ATOM 1454 N N . GLU B 1 55 ? -7.552 -15.576 7.443 1.00 61.25 81 GLU B N 1
ATOM 1455 C CA . GLU B 1 55 ? -6.422 -15.311 6.570 1.00 61.63 81 GLU B CA 1
ATOM 1456 C C . GLU B 1 55 ? -5.950 -16.623 5.968 1.00 58.28 81 GLU B C 1
ATOM 1457 O O . GLU B 1 55 ? -5.753 -17.609 6.699 1.00 53.36 81 GLU B O 1
ATOM 1463 N N . TYR B 1 56 ? -5.810 -16.629 4.641 1.00 54.81 82 TYR B N 1
ATOM 1464 C CA . TYR B 1 56 ? -5.300 -17.759 3.868 1.00 52.88 82 TYR B CA 1
ATOM 1465 C C . TYR B 1 56 ? -4.188 -17.100 3.083 1.00 55.95 82 TYR B C 1
ATOM 1466 O O . TYR B 1 56 ? -4.452 -16.373 2.126 1.00 55.93 82 TYR B O 1
ATOM 1475 N N . THR B 1 57 ? -2.946 -17.352 3.486 1.00 55.23 83 THR B N 1
ATOM 1476 C CA . THR B 1 57 ? -1.804 -16.683 2.883 1.00 54.29 83 THR B CA 1
ATOM 1477 C C . THR B 1 57 ? -0.743 -17.623 2.259 1.00 51.81 83 THR B C 1
ATOM 1478 O O . THR B 1 57 ? 0.186 -18.047 2.957 1.00 51.53 83 THR B O 1
ATOM 1482 N N . PRO B 1 58 ? -0.877 -17.943 0.951 1.00 48.44 84 PRO B N 1
ATOM 1483 C CA . PRO B 1 58 ? 0.121 -18.752 0.267 1.00 49.39 84 PRO B CA 1
ATOM 1484 C C . PRO B 1 58 ? 1.359 -17.920 0.033 1.00 50.90 84 PRO B C 1
ATOM 1485 O O . PRO B 1 58 ? 1.268 -16.711 -0.093 1.00 54.62 84 PRO B O 1
ATOM 1489 N N . ARG B 1 59 ? 2.515 -18.546 -0.050 1.00 52.46 85 ARG B N 1
ATOM 1490 C CA . ARG B 1 59 ? 3.723 -17.770 -0.277 1.00 53.17 85 ARG B CA 1
ATOM 1491 C C . ARG B 1 59 ? 4.761 -18.624 -0.954 1.00 50.16 85 ARG B C 1
ATOM 1492 O O . ARG B 1 59 ? 4.963 -19.759 -0.568 1.00 51.43 85 ARG B O 1
ATOM 1500 N N . ARG B 1 60 ? 5.420 -18.047 -1.953 1.00 49.72 86 ARG B N 1
ATOM 1501 C CA . ARG B 1 60 ? 6.448 -18.706 -2.722 1.00 51.57 86 ARG B CA 1
ATOM 1502 C C . ARG B 1 60 ? 7.753 -17.918 -2.578 1.00 55.57 86 ARG B C 1
ATOM 1503 O O . ARG B 1 60 ? 7.848 -16.786 -3.042 1.00 56.78 86 ARG B O 1
ATOM 1511 N N . GLN B 1 61 ? 8.752 -18.527 -1.942 1.00 57.30 87 GLN B N 1
ATOM 1512 C CA . GLN B 1 61 ? 10.057 -17.898 -1.725 1.00 57.79 87 GLN B CA 1
ATOM 1513 C C . GLN B 1 61 ? 11.155 -18.528 -2.553 1.00 55.64 87 GLN B C 1
ATOM 1514 O O . GLN B 1 61 ? 11.398 -19.729 -2.444 1.00 55.15 87 GLN B O 1
ATOM 1520 N N . LEU B 1 62 ? 11.830 -17.710 -3.358 1.00 54.72 88 LEU B N 1
ATOM 1521 C CA . LEU B 1 62 ? 12.960 -18.140 -4.153 1.00 53.95 88 LEU B CA 1
ATOM 1522 C C . LEU B 1 62 ? 14.169 -17.743 -3.306 1.00 56.32 88 LEU B C 1
ATOM 1523 O O . LEU B 1 62 ? 14.407 -16.558 -3.076 1.00 57.35 88 LEU B O 1
ATOM 1528 N N . LEU B 1 63 ? 14.924 -18.735 -2.837 1.00 57.70 89 LEU B N 1
ATOM 1529 C CA . LEU B 1 63 ? 16.058 -18.503 -1.951 1.00 60.43 89 LEU B CA 1
ATOM 1530 C C . LEU B 1 63 ? 17.379 -18.877 -2.562 1.00 62.44 89 LEU B C 1
ATOM 1531 O O . LEU B 1 63 ? 17.570 -20.026 -2.962 1.00 63.65 89 LEU B O 1
ATOM 1536 N N . ASN B 1 64 ? 18.279 -17.898 -2.624 1.00 65.42 90 ASN B N 1
ATOM 1537 C CA . ASN B 1 64 ? 19.639 -18.070 -3.139 1.00 67.96 90 ASN B CA 1
ATOM 1538 C C . ASN B 1 64 ? 20.608 -18.090 -1.958 1.00 70.95 90 ASN B C 1
ATOM 1539 O O . ASN B 1 64 ? 20.900 -17.036 -1.352 1.00 69.18 90 ASN B O 1
ATOM 1544 N N . GLY B 1 65 ? 21.060 -19.295 -1.614 1.00 72.63 91 GLY B N 1
ATOM 1545 C CA . GLY B 1 65 ? 22.038 -19.513 -0.544 1.00 78.64 91 GLY B CA 1
ATOM 1546 C C . GLY B 1 65 ? 23.236 -20.083 -1.270 1.00 82.40 91 GLY B C 1
ATOM 1547 O O . GLY B 1 65 ? 23.706 -19.485 -2.243 1.00 79.72 91 GLY B O 1
ATOM 1548 N N . LYS B 1 66 ? 23.736 -21.232 -0.810 1.00 89.37 92 LYS B N 1
ATOM 1549 C CA . LYS B 1 66 ? 24.828 -21.922 -1.512 1.00 92.91 92 LYS B CA 1
ATOM 1550 C C . LYS B 1 66 ? 24.254 -22.500 -2.826 1.00 88.55 92 LYS B C 1
ATOM 1551 O O . LYS B 1 66 ? 24.976 -22.645 -3.817 1.00 90.50 92 LYS B O 1
ATOM 1557 N N A LEU B 1 67 ? 22.958 -22.821 -2.792 0.60 84.87 93 LEU B N 1
ATOM 1558 N N B LEU B 1 67 ? 22.961 -22.825 -2.814 0.40 84.15 93 LEU B N 1
ATOM 1559 C CA A LEU B 1 67 ? 22.212 -23.372 -3.917 0.60 82.65 93 LEU B CA 1
ATOM 1560 C CA B LEU B 1 67 ? 22.260 -23.333 -3.991 0.40 81.08 93 LEU B CA 1
ATOM 1561 C C A LEU B 1 67 ? 20.863 -22.656 -4.038 0.60 78.76 93 LEU B C 1
ATOM 1562 C C B LEU B 1 67 ? 20.878 -22.679 -4.048 0.40 78.15 93 LEU B C 1
ATOM 1563 O O A LEU B 1 67 ? 20.383 -22.061 -3.072 0.60 75.45 93 LEU B O 1
ATOM 1564 O O B LEU B 1 67 ? 20.393 -22.150 -3.047 0.40 76.10 93 LEU B O 1
ATOM 1573 N N . THR B 1 68 ? 20.260 -22.713 -5.224 1.00 77.16 94 THR B N 1
ATOM 1574 C CA . THR B 1 68 ? 18.947 -22.094 -5.451 1.00 74.38 94 THR B CA 1
ATOM 1575 C C . THR B 1 68 ? 17.826 -23.049 -4.992 1.00 71.04 94 THR B C 1
ATOM 1576 O O . THR B 1 68 ? 17.753 -24.200 -5.419 1.00 70.72 94 THR B O 1
ATOM 1580 N N . GLU B 1 69 ? 16.946 -22.531 -4.139 1.00 69.50 95 GLU B N 1
ATOM 1581 C CA . GLU B 1 69 ? 15.849 -23.290 -3.529 1.00 68.24 95 GLU B CA 1
ATOM 1582 C C . GLU B 1 69 ? 14.480 -22.569 -3.636 1.00 63.27 95 GLU B C 1
ATOM 1583 O O . GLU B 1 69 ? 14.406 -21.342 -3.612 1.00 62.14 95 GLU B O 1
ATOM 1589 N N . VAL B 1 70 ? 13.407 -23.338 -3.767 1.00 61.01 96 VAL B N 1
ATOM 1590 C CA . VAL B 1 70 ? 12.050 -22.789 -3.793 1.00 59.85 96 VAL B CA 1
ATOM 1591 C C . VAL B 1 70 ? 11.309 -23.343 -2.585 1.00 58.22 96 VAL B C 1
ATOM 1592 O O . VAL B 1 70 ? 11.220 -24.551 -2.425 1.00 60.50 96 VAL B O 1
ATOM 1596 N N . LEU B 1 71 ? 10.794 -22.450 -1.739 1.00 58.23 97 LEU B N 1
ATOM 1597 C CA . LEU B 1 71 ? 10.043 -22.834 -0.545 1.00 56.61 97 LEU B CA 1
ATOM 1598 C C . LEU B 1 71 ? 8.625 -22.345 -0.728 1.00 53.75 97 LEU B C 1
ATOM 1599 O O . LEU B 1 71 ? 8.409 -21.164 -1.021 1.00 56.54 97 LEU B O 1
ATOM 1604 N N . LEU B 1 72 ? 7.674 -23.272 -0.572 1.00 50.54 98 LEU B N 1
ATOM 1605 C CA . LEU B 1 72 ? 6.243 -23.012 -0.729 1.00 48.35 98 LEU B CA 1
ATOM 1606 C C . LEU B 1 72 ? 5.591 -23.098 0.623 1.00 46.49 98 LEU B C 1
ATOM 1607 O O . LEU B 1 72 ? 5.679 -24.113 1.301 1.00 48.25 98 LEU B O 1
ATOM 1612 N N . ARG B 1 73 ? 4.931 -22.028 1.025 1.00 44.45 99 ARG B N 1
ATOM 1613 C CA . ARG B 1 73 ? 4.313 -21.990 2.318 1.00 45.73 99 ARG B CA 1
ATOM 1614 C C . ARG B 1 73 ? 2.881 -21.615 2.235 1.00 45.54 99 ARG B C 1
ATOM 1615 O O . ARG B 1 73 ? 2.457 -20.939 1.289 1.00 45.87 99 ARG B O 1
ATOM 1623 N N . LEU B 1 74 ? 2.147 -22.034 3.263 1.00 44.19 100 LEU B N 1
ATOM 1624 C CA . LEU B 1 74 ? 0.779 -21.655 3.439 1.00 44.60 100 LEU B CA 1
ATOM 1625 C C . LEU B 1 74 ? 0.604 -21.312 4.899 1.00 44.90 100 LEU B C 1
ATOM 1626 O O . LEU B 1 74 ? 1.109 -21.994 5.776 1.00 47.55 100 LEU B O 1
ATOM 1631 N N . THR B 1 75 ? -0.100 -20.219 5.151 1.00 46.28 101 THR B N 1
ATOM 1632 C CA . THR B 1 75 ? -0.370 -19.777 6.507 1.00 45.44 101 THR B CA 1
ATOM 1633 C C . THR B 1 75 ? -1.864 -19.547 6.581 1.00 42.93 101 THR B C 1
ATOM 1634 O O . THR B 1 75 ? -2.480 -19.077 5.636 1.00 46.34 101 THR B O 1
ATOM 1638 N N . VAL B 1 76 ? -2.448 -19.947 7.688 1.00 42.78 102 VAL B N 1
ATOM 1639 C CA . VAL B 1 76 ? -3.866 -19.861 7.878 1.00 45.37 102 VAL B CA 1
ATOM 1640 C C . VAL B 1 76 ? -4.184 -19.476 9.304 1.00 47.42 102 VAL B C 1
ATOM 1641 O O . VAL B 1 76 ? -3.687 -20.102 10.249 1.00 52.51 102 VAL B O 1
ATOM 1645 N N . THR B 1 77 ? -4.988 -18.433 9.458 1.00 47.74 103 THR B N 1
ATOM 1646 C CA . THR B 1 77 ? -5.446 -18.011 10.767 1.00 47.80 103 THR B CA 1
ATOM 1647 C C . THR B 1 77 ? -6.921 -18.342 10.776 1.00 47.81 103 THR B C 1
ATOM 1648 O O . THR B 1 77 ? -7.632 -18.039 9.822 1.00 46.64 103 THR B O 1
ATOM 1652 N N . PHE B 1 78 ? -7.380 -18.969 11.846 1.00 49.49 104 PHE B N 1
ATOM 1653 C CA . PHE B 1 78 ? -8.763 -19.392 11.927 1.00 51.20 104 PHE B CA 1
ATOM 1654 C C . PHE B 1 78 ? -9.262 -19.395 13.353 1.00 54.38 104 PHE B C 1
ATOM 1655 O O . PHE B 1 78 ? -8.481 -19.434 14.298 1.00 58.52 104 PHE B O 1
ATOM 1663 N N . GLN B 1 79 ? -10.580 -19.376 13.490 1.00 56.77 105 GLN B N 1
ATOM 1664 C CA . GLN B 1 79 ? -11.215 -19.400 14.788 1.00 57.26 105 GLN B CA 1
ATOM 1665 C C . GLN B 1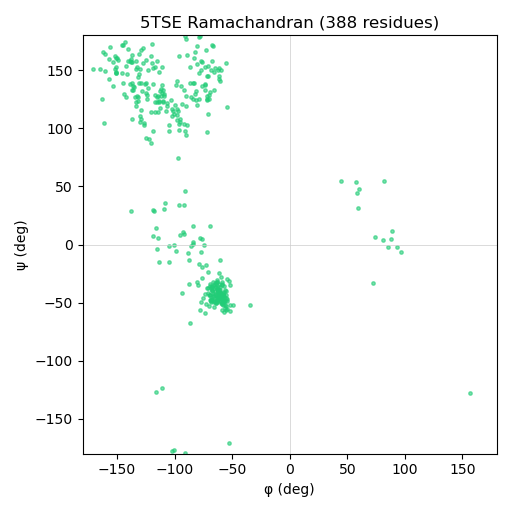 79 ? -12.559 -20.047 14.610 1.00 56.75 105 GLN B C 1
ATOM 1666 O O . GLN B 1 79 ? -13.023 -20.178 13.486 1.00 61.02 105 GLN B O 1
ATOM 1672 N N . ILE B 1 80 ? -13.155 -20.503 15.707 1.00 58.39 106 ILE B N 1
ATOM 1673 C CA . ILE B 1 80 ? -14.496 -21.082 15.661 1.00 59.61 106 ILE B CA 1
ATOM 1674 C C . ILE B 1 80 ? -15.453 -19.972 16.074 1.00 58.83 106 ILE B C 1
ATOM 1675 O O . ILE B 1 80 ? -15.134 -19.172 16.951 1.00 58.98 106 ILE B O 1
ATOM 1680 N N . GLU B 1 81 ? -16.607 -19.906 15.416 1.00 61.00 107 GLU B N 1
ATOM 1681 C CA . GLU B 1 81 ? -17.627 -18.888 15.712 1.00 64.75 107 GLU B CA 1
ATOM 1682 C C . GLU B 1 81 ? -19.011 -19.506 15.733 1.00 66.74 107 GLU B C 1
ATOM 1683 O O . GLU B 1 81 ? -19.197 -20.624 15.253 1.00 71.58 107 GLU B O 1
ATOM 1689 N N . ASP B 1 82 ? -19.972 -18.799 16.325 1.00 63.96 108 ASP B N 1
ATOM 1690 C CA . ASP B 1 82 ? -21.372 -19.243 16.266 1.00 66.97 108 ASP B CA 1
ATOM 1691 C C . ASP B 1 82 ? -21.943 -18.556 15.019 1.00 70.23 108 ASP B C 1
ATOM 1692 O O . ASP B 1 82 ? -21.238 -17.794 14.346 1.00 71.27 108 ASP B O 1
ATOM 1697 N N . ARG B 1 83 ? -23.208 -18.786 14.707 1.00 74.56 109 ARG B N 1
ATOM 1698 C CA . ARG B 1 83 ? -23.791 -18.165 13.519 1.00 77.91 109 ARG B CA 1
ATOM 1699 C C . ARG B 1 83 ? -24.136 -16.672 13.704 1.00 79.03 109 ARG B C 1
ATOM 1700 O O . ARG B 1 83 ? -24.683 -16.057 12.799 1.00 83.68 109 ARG B O 1
ATOM 1708 N N . GLN B 1 84 ? -23.779 -16.100 14.857 1.00 80.43 110 GLN B N 1
ATOM 1709 C CA . GLN B 1 84 ? -24.059 -14.706 15.201 1.00 82.88 110 GLN B CA 1
ATOM 1710 C C . GLN B 1 84 ? -22.793 -13.826 15.101 1.00 79.86 110 GLN B C 1
ATOM 1711 O O . GLN B 1 84 ? -22.848 -12.617 15.342 1.00 78.60 110 GLN B O 1
ATOM 1717 N N . GLY B 1 85 ? -21.656 -14.431 14.755 1.00 79.65 111 GLY B N 1
ATOM 1718 C CA . GLY B 1 85 ? -20.398 -13.697 14.645 1.00 78.97 111 GLY B CA 1
ATOM 1719 C C . GLY B 1 85 ? -1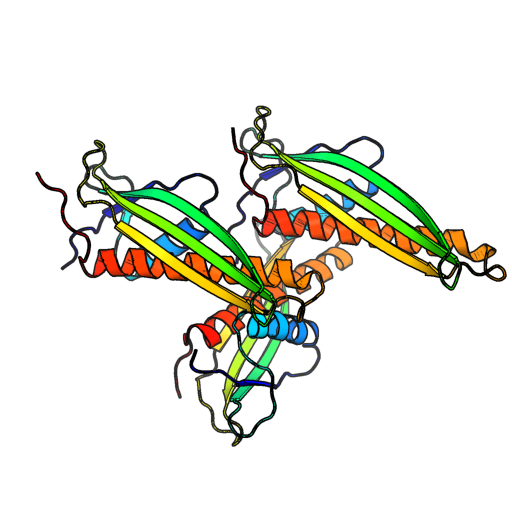9.627 -13.607 15.948 1.00 76.78 111 GLY B C 1
ATOM 1720 O O . GLY B 1 85 ? -18.603 -12.927 16.020 1.00 78.32 111 GLY B O 1
ATOM 1721 N N . ASN B 1 86 ? -20.124 -14.269 16.987 1.00 75.02 112 ASN B N 1
ATOM 1722 C CA . ASN B 1 86 ? -19.435 -14.280 18.271 1.00 77.70 112 ASN B CA 1
ATOM 1723 C C . ASN B 1 86 ? -18.338 -15.327 18.206 1.00 76.45 112 ASN B C 1
ATOM 1724 O O . ASN B 1 86 ? -18.602 -16.493 17.895 1.00 76.30 112 ASN B O 1
ATOM 1729 N N . LYS B 1 87 ? -17.108 -14.920 18.487 1.00 75.12 113 LYS B N 1
ATOM 1730 C CA . LYS B 1 87 ? -16.022 -15.873 18.453 1.00 73.24 113 LYS B CA 1
ATOM 1731 C C . LYS B 1 87 ? -16.081 -16.812 19.659 1.00 69.27 113 LYS B C 1
ATOM 1732 O O . LYS B 1 87 ? -16.314 -16.375 20.775 1.00 72.67 113 LYS B O 1
ATOM 1738 N N . ILE B 1 88 ? -15.937 -18.113 19.379 1.00 70.06 114 ILE B N 1
ATOM 1739 C CA . ILE B 1 88 ? -15.948 -19.203 20.379 1.00 66.84 114 ILE B CA 1
ATOM 1740 C C . ILE B 1 88 ? -14.529 -19.525 20.813 1.00 66.74 114 I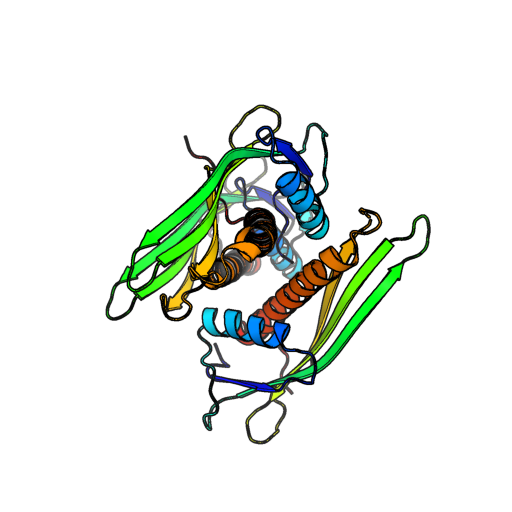LE B C 1
ATOM 1741 O O . ILE B 1 88 ? -14.280 -19.766 21.999 1.00 72.33 114 ILE B O 1
ATOM 1746 N N . THR B 1 89 ? -13.608 -19.564 19.853 1.00 60.51 115 THR B N 1
ATOM 1747 C CA . THR B 1 89 ? -12.215 -19.779 20.162 1.00 61.29 115 THR B CA 1
ATOM 1748 C C . THR B 1 89 ? -11.433 -18.556 19.737 1.00 61.26 115 THR B C 1
ATOM 1749 O O . THR B 1 89 ? -11.843 -17.835 18.835 1.00 61.66 115 THR B O 1
ATOM 1753 N N . GLU B 1 90 ? -10.313 -18.315 20.404 1.00 61.91 116 GLU B N 1
ATOM 1754 C CA . GLU B 1 90 ? -9.428 -17.240 20.003 1.00 63.81 116 GLU B CA 1
ATOM 1755 C C . GLU B 1 90 ? -8.755 -17.653 18.692 1.00 62.83 116 GLU B C 1
ATOM 1756 O O . GLU B 1 90 ? -8.632 -18.843 18.406 1.00 62.13 116 GLU B O 1
ATOM 1762 N N . PRO B 1 91 ? -8.337 -16.672 17.878 1.00 64.15 117 PRO B N 1
ATOM 1763 C CA . PRO B 1 91 ? -7.691 -17.021 16.607 1.00 60.30 117 PRO B CA 1
ATOM 1764 C C . PRO B 1 91 ? -6.398 -17.828 16.754 1.00 60.29 117 PRO B C 1
ATOM 1765 O O . PRO B 1 91 ? -5.627 -17.608 17.690 1.00 59.10 117 PRO B O 1
ATOM 1769 N N . ARG B 1 92 ? -6.213 -18.774 15.828 1.00 61.86 118 ARG B N 1
ATOM 1770 C CA . ARG B 1 92 ? -5.038 -19.652 15.722 1.00 59.35 118 ARG B CA 1
ATOM 1771 C C . ARG B 1 92 ? -4.396 -19.544 14.363 1.00 53.18 118 ARG B C 1
ATOM 1772 O O . ARG B 1 92 ? -5.051 -19.767 13.361 1.00 46.69 118 ARG B O 1
ATOM 1780 N N . THR B 1 93 ? -3.105 -19.245 14.342 1.00 54.64 119 THR B N 1
ATOM 1781 C CA . THR B 1 93 ? -2.343 -19.179 13.103 1.00 54.62 119 THR B CA 1
ATOM 1782 C C . THR B 1 93 ? -1.435 -20.416 13.025 1.00 52.81 119 THR B C 1
ATOM 1783 O O . THR B 1 93 ? -0.633 -20.665 13.914 1.00 55.16 119 THR B O 1
ATOM 1787 N N . LEU B 1 94 ? -1.607 -21.196 11.962 1.00 48.50 120 LEU B N 1
ATOM 1788 C CA . LEU B 1 94 ? -0.818 -22.405 11.705 1.00 45.77 120 LEU B CA 1
ATOM 1789 C C . LEU B 1 94 ? -0.162 -22.244 10.353 1.00 47.01 120 LEU B C 1
ATOM 1790 O O . LEU B 1 94 ? -0.710 -21.576 9.476 1.00 46.24 120 LEU B O 1
ATOM 1795 N N . THR B 1 95 ? 1.002 -22.860 10.178 1.00 46.49 121 THR B N 1
ATOM 1796 C CA . THR B 1 95 ? 1.717 -22.764 8.932 1.00 47.48 121 THR B CA 1
ATOM 1797 C C . THR B 1 95 ? 2.357 -24.095 8.529 1.00 46.36 121 THR B C 1
ATOM 1798 O O . THR B 1 95 ? 2.549 -24.956 9.347 1.00 44.31 121 THR B O 1
ATOM 1802 N N . ALA B 1 96 ? 2.640 -24.262 7.240 1.00 46.64 122 ALA B N 1
ATOM 1803 C CA . ALA B 1 96 ? 3.311 -25.475 6.750 1.00 45.20 122 ALA B CA 1
ATOM 1804 C C . ALA B 1 96 ? 4.086 -25.098 5.518 1.00 47.03 122 ALA B C 1
ATOM 1805 O O . ALA B 1 96 ? 3.705 -24.163 4.805 1.00 45.97 122 ALA B O 1
ATOM 1807 N N . ALA B 1 97 ? 5.174 -25.814 5.258 1.00 45.77 123 ALA B N 1
ATOM 1808 C CA . ALA B 1 97 ? 5.970 -25.548 4.074 1.00 47.54 123 ALA B CA 1
ATOM 1809 C C . ALA B 1 97 ? 6.748 -26.775 3.567 1.00 48.15 123 ALA B C 1
ATOM 1810 O O . ALA B 1 97 ? 6.985 -27.716 4.313 1.00 45.08 123 ALA B O 1
ATOM 1812 N N . ARG B 1 98 ? 7.088 -26.743 2.275 1.00 47.41 124 ARG B N 1
ATOM 1813 C CA . ARG B 1 98 ? 7.947 -27.731 1.642 1.00 49.97 124 ARG B CA 1
ATOM 1814 C C . ARG B 1 98 ? 8.899 -26.982 0.729 1.00 53.89 124 ARG B C 1
ATOM 1815 O O . ARG B 1 98 ? 8.616 -25.856 0.285 1.00 49.59 124 ARG B O 1
ATOM 1823 N N . SER B 1 99 ? 10.027 -27.614 0.439 1.00 57.68 125 SER B N 1
ATOM 1824 C CA . SER B 1 99 ? 10.997 -27.018 -0.452 1.00 59.29 125 SER B CA 1
ATOM 1825 C C . SER B 1 99 ? 11.789 -28.089 -1.187 1.00 60.72 125 SER B C 1
ATOM 1826 O O . SER B 1 99 ? 11.936 -29.195 -0.702 1.00 60.64 125 SER B O 1
ATOM 1829 N N . TYR B 1 100 ? 12.262 -27.731 -2.378 1.00 63.75 126 TYR B N 1
ATOM 1830 C CA . TYR B 1 100 ? 13.055 -28.608 -3.234 1.00 63.78 126 TYR B CA 1
ATOM 1831 C C . TYR B 1 100 ? 14.152 -27.736 -3.879 1.00 65.45 126 TYR B C 1
ATOM 1832 O O . TYR B 1 100 ? 14.089 -26.498 -3.808 1.00 62.94 126 TYR B O 1
ATOM 1841 N N . GLN B 1 101 ? 15.141 -28.367 -4.509 1.00 72.01 127 GLN B N 1
ATOM 1842 C CA . GLN B 1 101 ? 16.243 -27.632 -5.156 1.00 78.00 127 GLN B CA 1
ATOM 1843 C C . GLN B 1 101 ? 15.865 -27.214 -6.581 1.00 79.58 127 GLN B C 1
ATOM 1844 O O . GLN B 1 101 ? 15.465 -28.043 -7.410 1.00 77.18 127 GLN B O 1
ATOM 1850 N N . TYR B 1 102 ? 16.016 -25.916 -6.846 1.00 83.56 128 TYR B N 1
ATOM 1851 C CA . TYR B 1 102 ? 15.668 -25.307 -8.132 1.00 90.73 128 TYR B CA 1
ATOM 1852 C C . TYR B 1 102 ? 16.799 -25.494 -9.143 1.00 94.80 128 TYR B C 1
ATOM 1853 O O . TYR B 1 102 ? 17.909 -25.884 -8.770 1.00 95.69 128 TYR B O 1
ATOM 1862 N N . ASP B 1 103 ? 16.493 -25.246 -10.419 1.00 101.08 129 ASP B N 1
ATOM 1863 C CA . ASP B 1 103 ? 17.442 -25.382 -11.555 1.00 110.23 129 ASP B CA 1
ATOM 1864 C C . ASP B 1 103 ? 17.790 -26.832 -11.935 1.00 110.90 129 ASP B C 1
ATOM 1865 O O . ASP B 1 103 ? 18.029 -27.105 -13.110 1.00 111.82 129 ASP B O 1
ATOM 1870 N N . LEU B 1 104 ? 17.833 -27.747 -10.964 1.00 116.85 130 LEU B N 1
ATOM 1871 C CA . LEU B 1 104 ? 18.119 -29.159 -11.267 1.00 121.93 130 LEU B CA 1
ATOM 1872 C C . LEU B 1 104 ? 17.015 -29.704 -12.181 1.00 123.47 130 LEU B C 1
ATOM 1873 O O . LEU B 1 104 ? 17.296 -30.377 -13.175 1.00 117.96 130 LEU B O 1
ATOM 1878 N N . ALA B 1 105 ? 15.765 -29.399 -11.828 1.00 129.00 131 ALA B N 1
ATOM 1879 C CA . ALA B 1 105 ? 14.594 -29.778 -12.623 1.00 130.36 131 ALA B CA 1
ATOM 1880 C C . ALA B 1 105 ? 14.265 -28.536 -13.451 1.00 131.73 131 ALA B C 1
ATOM 1881 O O . ALA B 1 105 ? 13.303 -27.838 -13.173 1.00 129.74 131 ALA B O 1
ATOM 1883 N N . THR B 1 106 ? 15.084 -28.284 -14.472 1.00 133.57 132 THR B N 1
ATOM 1884 C CA . THR B 1 106 ? 14.982 -27.083 -15.330 1.00 137.57 132 THR B CA 1
ATOM 1885 C C . THR B 1 106 ? 13.647 -26.831 -16.062 1.00 132.97 132 THR B C 1
ATOM 1886 O O . THR B 1 106 ? 13.038 -25.772 -15.889 1.00 133.96 132 THR B O 1
ATOM 1890 N N . VAL B 1 107 ? 13.224 -27.797 -16.876 1.00 126.45 133 VAL B N 1
ATOM 1891 C CA . VAL B 1 107 ? 11.998 -27.698 -17.719 1.00 123.76 133 VAL B CA 1
ATOM 1892 C C . VAL B 1 107 ? 10.673 -27.305 -17.009 1.00 121.90 133 VAL B C 1
ATOM 1893 O O . VAL B 1 107 ? 10.677 -26.907 -15.841 1.00 116.15 133 VAL B O 1
ATOM 1897 N N . ASN B 1 108 ? 9.548 -27.404 -17.736 1.00 121.44 134 ASN B N 1
ATOM 1898 C CA . ASN B 1 108 ? 8.203 -27.090 -17.185 1.00 113.76 134 ASN B CA 1
ATOM 1899 C C . ASN B 1 108 ? 7.698 -28.098 -16.132 1.00 104.05 134 ASN B C 1
ATOM 1900 O O . ASN B 1 108 ? 6.497 -28.138 -15.829 1.00 100.99 134 ASN B O 1
ATOM 1905 N N . THR B 1 109 ? 8.608 -28.913 -15.589 1.00 94.71 135 THR B N 1
ATOM 1906 C CA . THR B 1 109 ? 8.274 -29.849 -14.523 1.00 88.68 135 THR B CA 1
ATOM 1907 C C . THR B 1 109 ? 8.211 -29.051 -13.207 1.00 83.91 135 THR B C 1
ATOM 1908 O O . THR B 1 109 ? 7.653 -29.519 -12.226 1.00 79.62 135 THR B O 1
ATOM 1912 N N . GLU B 1 110 ? 8.776 -27.841 -13.199 1.00 81.01 136 GLU B N 1
ATOM 1913 C CA . GLU B 1 110 ? 8.740 -26.990 -12.009 1.00 78.14 136 GLU B CA 1
ATOM 1914 C C . GLU B 1 110 ? 7.303 -26.587 -11.673 1.00 70.13 136 GLU B C 1
ATOM 1915 O O . GLU B 1 110 ? 6.936 -26.572 -10.507 1.00 65.85 136 GLU B O 1
ATOM 1921 N N . ASN B 1 111 ? 6.495 -26.284 -12.691 1.00 65.95 137 ASN B N 1
ATOM 1922 C CA . ASN B 1 111 ? 5.085 -25.954 -12.479 1.00 62.99 137 ASN B CA 1
ATOM 1923 C C . ASN B 1 111 ? 4.375 -27.169 -11.895 1.00 58.00 137 ASN B C 1
ATOM 1924 O O . ASN B 1 111 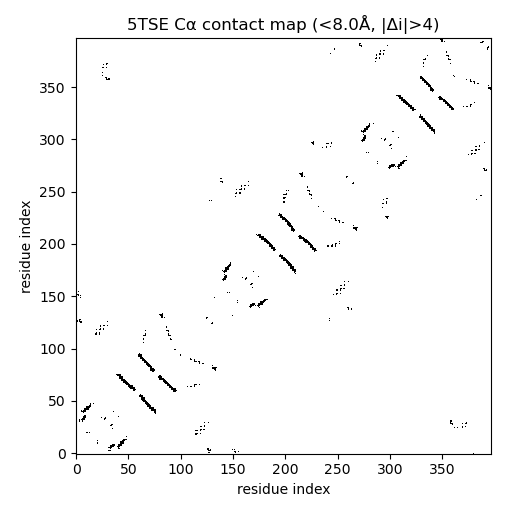? 3.657 -27.029 -10.922 1.00 55.81 137 ASN B O 1
ATOM 1929 N N . GLN B 1 112 ? 4.579 -28.352 -12.495 1.00 55.59 138 GLN B N 1
ATOM 1930 C CA . GLN B 1 112 ? 3.986 -29.601 -11.977 1.00 54.34 138 GLN B CA 1
ATOM 1931 C C . GLN B 1 112 ? 4.422 -29.861 -10.545 1.00 50.85 138 GLN B C 1
ATOM 1932 O O . GLN B 1 112 ? 3.586 -30.136 -9.682 1.00 47.41 138 GLN B O 1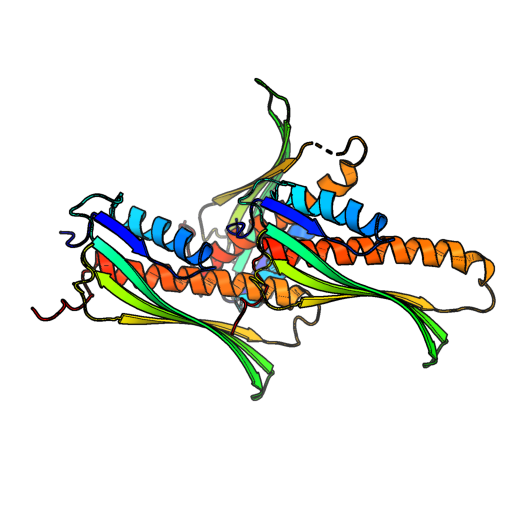
ATOM 1938 N N . GLN B 1 113 ? 5.733 -29.766 -10.313 1.00 49.00 139 GLN B N 1
ATOM 1939 C CA . GLN B 1 113 ? 6.324 -29.992 -8.997 1.00 50.26 139 GLN B CA 1
ATOM 1940 C C . GLN B 1 113 ? 5.755 -29.057 -7.949 1.00 50.33 139 GLN B C 1
ATOM 1941 O O . GLN B 1 113 ? 5.334 -29.506 -6.877 1.00 47.04 139 GLN B O 1
ATOM 1947 N N . GLU B 1 114 ? 5.700 -27.762 -8.270 1.00 50.49 140 GLU B N 1
ATOM 1948 C CA . GLU B 1 114 ? 5.203 -26.770 -7.309 1.00 51.98 140 GLU B CA 1
ATOM 1949 C C . GLU B 1 114 ? 3.733 -26.896 -6.972 1.00 49.17 140 GLU B C 1
ATOM 1950 O O . GLU B 1 114 ? 3.385 -26.831 -5.804 1.00 50.26 140 GLU B O 1
ATOM 1956 N N . SER B 1 115 ? 2.873 -27.093 -7.966 1.00 49.54 141 SER B N 1
ATOM 1957 C CA . SER B 1 115 ? 1.442 -27.230 -7.682 1.00 52.35 141 SER B CA 1
ATOM 1958 C C . SER B 1 115 ? 1.223 -28.493 -6.849 1.00 51.01 141 SER B C 1
ATOM 1959 O O . SER B 1 115 ? 0.361 -28.518 -5.983 1.00 48.84 141 SER B O 1
ATOM 1962 N N . TYR B 1 116 ? 2.037 -29.522 -7.112 1.00 50.94 142 TYR B N 1
ATOM 1963 C CA . TYR B 1 116 ? 2.003 -30.768 -6.352 1.00 48.83 142 TYR B CA 1
ATOM 1964 C C . TYR B 1 116 ? 2.397 -30.503 -4.910 1.00 45.44 142 TYR B C 1
ATOM 1965 O O . TYR B 1 116 ? 1.699 -30.910 -3.964 1.00 44.33 142 TYR B O 1
ATOM 1974 N N . LEU B 1 117 ? 3.514 -29.821 -4.733 1.00 44.48 143 LEU B N 1
ATOM 1975 C CA . LEU B 1 117 ? 3.953 -29.465 -3.387 1.00 45.55 143 LEU B CA 1
ATOM 1976 C C . LEU B 1 117 ? 2.955 -28.541 -2.689 1.00 43.89 143 LEU B C 1
ATOM 1977 O O . LEU B 1 117 ? 2.819 -28.617 -1.472 1.00 46.22 143 LEU B O 1
ATOM 1982 N N . GLN B 1 118 ? 2.255 -27.686 -3.435 1.00 44.34 144 GLN B N 1
ATOM 1983 C CA . GLN B 1 118 ? 1.252 -26.804 -2.810 1.00 47.39 144 GLN B CA 1
ATOM 1984 C C . GLN B 1 118 ? 0.110 -27.638 -2.248 1.00 45.22 144 GLN B C 1
ATOM 1985 O O . GLN B 1 118 ? -0.449 -27.293 -1.208 1.00 44.50 144 GLN B O 1
ATOM 1991 N N . ARG B 1 119 ? -0.226 -28.726 -2.937 1.00 45.52 145 ARG B N 1
ATOM 1992 C CA . ARG B 1 119 ? -1.259 -29.632 -2.466 1.00 45.89 145 ARG B CA 1
ATOM 1993 C C . ARG B 1 119 ? -0.803 -30.338 -1.192 1.00 43.02 145 ARG B C 1
ATOM 1994 O O . ARG B 1 119 ? -1.610 -30.592 -0.328 1.00 42.75 145 ARG B O 1
ATOM 2002 N N . ILE B 1 120 ? 0.486 -30.652 -1.086 1.00 45.60 146 ILE B N 1
ATOM 2003 C CA . ILE B 1 120 ? 1.040 -31.307 0.125 1.00 45.76 146 ILE B CA 1
ATOM 2004 C C . ILE B 1 120 ? 0.972 -30.344 1.295 1.00 43.50 146 ILE B C 1
ATOM 2005 O O . ILE B 1 120 ? 0.652 -30.733 2.412 1.00 46.82 146 ILE B O 1
ATOM 2010 N N . VAL B 1 121 ? 1.245 -29.083 1.028 1.00 42.84 147 VAL B N 1
ATOM 2011 C CA . VAL B 1 121 ? 1.189 -28.050 2.068 1.00 40.98 147 VAL B CA 1
ATOM 2012 C C . VAL B 1 121 ? -0.249 -27.783 2.522 1.00 40.46 147 VAL B C 1
ATOM 2013 O O . VAL B 1 121 ? -0.519 -27.663 3.714 1.00 38.93 147 VAL B O 1
ATOM 2017 N N . ILE B 1 122 ? -1.165 -27.690 1.566 1.00 41.00 148 ILE B N 1
ATOM 2018 C CA . ILE B 1 122 ? -2.572 -27.464 1.867 1.00 40.58 148 ILE B CA 1
ATOM 2019 C C . ILE B 1 122 ? -3.045 -28.607 2.751 1.00 42.00 148 ILE B C 1
ATOM 2020 O O . ILE B 1 122 ? -3.573 -28.389 3.841 1.00 42.75 148 ILE B O 1
ATOM 2025 N N . ASP B 1 123 ? -2.776 -29.834 2.301 1.00 42.93 149 ASP B N 1
ATOM 2026 C CA . ASP B 1 123 ? -3.150 -31.040 3.038 1.00 42.17 149 ASP B CA 1
ATOM 2027 C C . ASP B 1 123 ? -2.525 -31.092 4.433 1.00 41.68 149 ASP B C 1
ATOM 2028 O O . ASP B 1 123 ? -3.195 -31.451 5.412 1.00 42.61 149 ASP B O 1
ATOM 2033 N N . ASP B 1 124 ? -1.238 -30.753 4.524 1.00 40.12 150 ASP B N 1
ATOM 2034 C CA . ASP B 1 124 ? -0.526 -30.720 5.812 1.00 40.74 150 ASP B CA 1
ATOM 2035 C C . ASP B 1 124 ? -1.278 -29.767 6.766 1.00 41.77 150 ASP B C 1
ATOM 2036 O O . ASP B 1 124 ? -1.528 -30.114 7.921 1.00 38.57 150 ASP B O 1
ATOM 2041 N N . LEU B 1 125 ? -1.662 -28.571 6.287 1.00 42.69 151 LEU B N 1
ATOM 2042 C CA . LEU B 1 125 ? -2.406 -27.633 7.153 1.00 42.03 151 LEU B CA 1
ATOM 2043 C C . LEU B 1 125 ? -3.795 -28.088 7.528 1.00 41.58 151 LEU B C 1
ATOM 2044 O O . LEU B 1 125 ? -4.244 -27.799 8.622 1.00 38.77 151 LEU B O 1
ATOM 2049 N N . ALA B 1 126 ? -4.506 -28.742 6.610 1.00 41.10 152 ALA B N 1
ATOM 2050 C CA . ALA B 1 126 ? -5.849 -29.224 6.951 1.00 42.65 152 ALA B CA 1
ATOM 2051 C C . ALA B 1 126 ? -5.678 -30.243 8.077 1.00 41.73 152 ALA B C 1
ATOM 2052 O O . ALA B 1 126 ? -6.511 -30.321 8.978 1.00 42.23 152 ALA B O 1
ATOM 2054 N N . GLN B 1 127 ? -4.556 -30.964 8.076 1.00 40.90 153 GLN B N 1
ATOM 2055 C CA . GLN B 1 127 ? -4.325 -31.948 9.157 1.00 41.94 153 GLN B CA 1
ATOM 2056 C C . GLN B 1 127 ? -4.063 -31.240 10.478 1.00 41.65 153 GLN B C 1
ATOM 2057 O O . GLN B 1 127 ? -4.608 -31.634 11.502 1.00 44.05 153 GLN B O 1
ATOM 2063 N N . GLN B 1 128 ? -3.258 -30.183 10.461 1.00 41.56 154 GLN B N 1
ATOM 2064 C CA . GLN B 1 128 ? -2.984 -29.450 11.699 1.00 41.56 154 GLN B CA 1
ATOM 2065 C C . GLN B 1 128 ? -4.248 -28.815 12.253 1.00 39.96 154 GLN B C 1
ATOM 2066 O O . GLN B 1 128 ? -4.533 -28.900 13.439 1.00 42.60 154 GLN B O 1
ATOM 2072 N N . ILE B 1 129 ? -5.008 -28.179 11.391 1.00 40.84 155 ILE B N 1
ATOM 2073 C CA . ILE B 1 129 ? -6.250 -27.535 11.813 1.00 42.98 155 ILE B CA 1
ATOM 2074 C C . ILE B 1 129 ? -7.203 -28.554 12.446 1.00 41.91 155 ILE B C 1
ATOM 2075 O O . ILE B 1 129 ? -7.716 -28.344 13.554 1.00 41.11 155 ILE B O 1
ATOM 2080 N N . THR B 1 1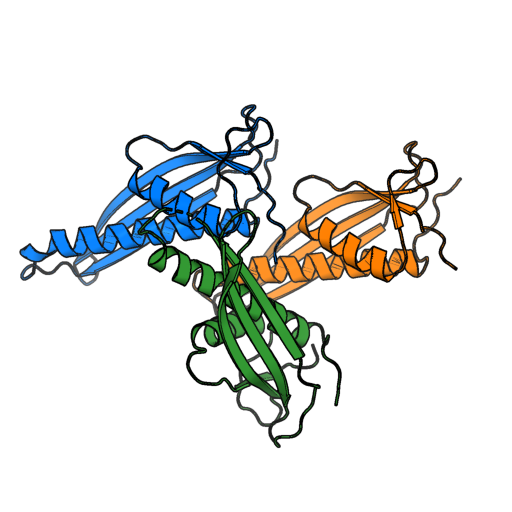30 ? -7.406 -29.667 11.768 1.00 44.68 156 THR B N 1
ATOM 2081 C CA . THR B 1 130 ? -8.318 -30.704 12.286 1.00 46.08 156 THR B CA 1
ATOM 2082 C C . THR B 1 130 ? -7.796 -31.391 13.561 1.00 45.31 156 THR B C 1
ATOM 2083 O O . THR B 1 130 ? -8.585 -31.649 14.465 1.00 49.45 156 THR B O 1
ATOM 2087 N N . ARG B 1 131 ? -6.491 -31.666 13.664 1.00 47.28 157 ARG B N 1
ATOM 2088 C CA . ARG B 1 131 ? -5.942 -32.281 14.915 1.00 48.67 157 ARG B CA 1
ATOM 2089 C C . ARG B 1 131 ? -6.142 -31.331 16.108 1.00 47.69 157 ARG B C 1
ATOM 2090 O O . ARG B 1 131 ? -6.459 -31.783 17.200 1.00 47.08 157 ARG B O 1
ATOM 2098 N N . GLN B 1 132 ? -5.982 -30.022 15.874 1.00 47.41 158 GLN B N 1
ATOM 2099 C CA . GLN B 1 132 ? -6.179 -28.978 16.901 1.00 50.22 158 GLN B CA 1
ATOM 2100 C C . GLN B 1 132 ? -7.628 -28.976 17.379 1.00 51.78 158 GLN B C 1
ATOM 2101 O O . GLN B 1 132 ? -7.895 -28.754 18.549 1.00 54.70 158 GLN B O 1
ATOM 2107 N N . ILE B 1 133 ? -8.559 -29.233 16.465 1.00 53.04 159 ILE B N 1
ATOM 2108 C CA . ILE B 1 133 ? -9.983 -29.275 16.800 1.00 54.04 159 ILE B CA 1
ATOM 2109 C C . ILE B 1 133 ? -10.378 -30.531 17.584 1.00 56.83 159 ILE B C 1
ATOM 2110 O O . ILE B 1 133 ? -10.866 -30.426 18.707 1.00 61.58 159 ILE B O 1
ATOM 2115 N N . SER B 1 134 ? -10.155 -31.710 17.007 1.00 59.51 160 SER B N 1
ATOM 2116 C CA . SER B 1 134 ? -10.535 -32.973 17.658 1.00 60.78 160 SER B CA 1
ATOM 2117 C C . SER B 1 134 ? -9.836 -33.201 18.988 1.00 59.79 160 SER B C 1
ATOM 2118 O O . SER B 1 134 ? -10.421 -33.779 19.882 1.00 60.62 160 SER B O 1
ATOM 2121 N N . ALA B 1 135 ? -8.591 -32.744 19.118 1.00 59.73 161 ALA B N 1
ATOM 2122 C CA . ALA B 1 135 ? -7.860 -32.881 20.382 1.00 60.19 161 ALA B CA 1
ATOM 2123 C C . ALA B 1 135 ? -8.201 -31.750 21.362 1.00 58.67 161 ALA B C 1
ATOM 2124 O O . ALA B 1 135 ? -7.638 -31.692 22.450 1.00 59.06 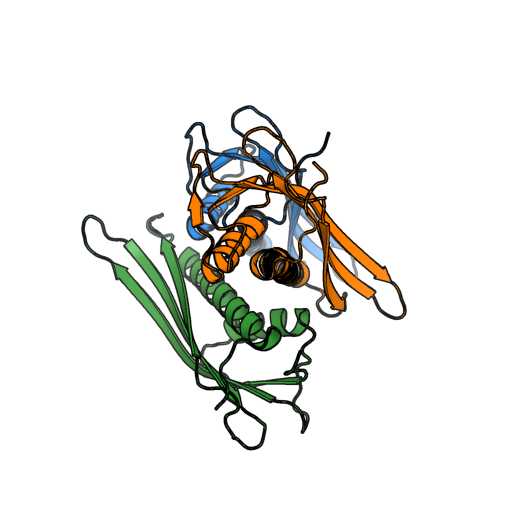161 ALA B O 1
ATOM 2126 N N . ASN B 1 136 ? -9.092 -30.840 20.959 1.00 61.35 162 ASN B N 1
ATOM 2127 C CA . ASN B 1 136 ? -9.533 -29.734 21.811 1.00 61.46 162 ASN B CA 1
ATOM 2128 C C . ASN B 1 136 ? -8.362 -28.856 22.267 1.00 58.01 162 ASN B C 1
ATOM 2129 O O . ASN B 1 136 ? -8.250 -28.489 23.437 1.00 59.10 162 ASN B O 1
ATOM 2134 N N . ARG B 1 137 ? -7.481 -28.553 21.331 1.00 55.05 163 ARG B N 1
ATOM 2135 C CA . ARG B 1 137 ? -6.325 -27.702 21.580 1.00 59.91 163 ARG B CA 1
ATOM 2136 C C . ARG B 1 137 ? -6.649 -26.206 21.362 1.00 59.97 163 ARG B C 1
ATOM 2137 O O . ARG B 1 137 ? -5.808 -25.356 21.634 1.00 64.23 163 ARG B O 1
ATOM 2145 N N . LEU B 1 138 ? -7.834 -25.882 20.849 1.00 59.61 164 LEU B N 1
ATOM 2146 C CA . LEU B 1 138 ? -8.197 -24.480 20.585 1.00 60.44 164 LEU B CA 1
ATOM 2147 C C . LEU B 1 138 ? -8.611 -23.741 21.850 1.00 58.83 164 LEU B C 1
ATOM 2148 O O . LEU B 1 138 ? -9.533 -24.180 22.536 1.00 59.53 164 LEU B O 1
ATOM 2153 N N . PRO B 1 139 ? -7.951 -22.603 22.142 1.00 57.52 165 PRO B N 1
ATOM 2154 C CA . PRO B 1 139 ? -8.265 -21.835 23.336 1.00 61.06 165 PRO B CA 1
ATOM 2155 C C . PRO B 1 139 ? -9.618 -21.153 23.226 1.00 60.56 165 PRO B C 1
ATOM 2156 O O . PRO B 1 139 ? -9.882 -20.479 22.243 1.00 59.56 165 PRO B O 1
ATOM 2160 N N . LYS B 1 140 ? -10.460 -21.350 24.239 1.00 63.46 166 LYS B N 1
ATOM 2161 C CA . LYS B 1 140 ? -11.802 -20.780 24.274 1.00 65.67 166 LYS B CA 1
ATOM 2162 C C . LYS B 1 140 ? -11.775 -19.259 24.259 1.00 66.30 166 LYS B C 1
ATOM 2163 O O . LYS B 1 140 ? -10.890 -18.634 24.858 1.00 63.77 166 LYS B O 1
ATOM 2169 N N . ALA B 1 141 ? -12.764 -18.672 23.588 1.00 65.72 167 ALA B N 1
ATOM 2170 C CA . ALA B 1 141 ? -12.878 -17.219 23.556 1.00 69.18 167 ALA B CA 1
ATOM 2171 C C . ALA B 1 141 ? -13.320 -16.784 24.929 1.00 71.74 167 ALA B C 1
ATOM 2172 O O . ALA B 1 141 ? -14.082 -17.488 25.600 1.00 72.80 167 ALA B O 1
ATOM 2174 N N . GLN B 1 142 ? -12.816 -15.631 25.345 1.00 75.27 168 GLN B N 1
ATOM 2175 C CA . GLN B 1 142 ? -13.125 -15.086 26.649 1.00 79.04 168 GLN B CA 1
ATOM 2176 C C . GLN B 1 142 ? -14.591 -14.590 26.616 1.00 78.84 168 GLN B C 1
ATOM 2177 O O . GLN B 1 142 ? -14.975 -13.873 25.682 1.00 77.22 168 GLN B O 1
ATOM 2183 N N . PRO B 1 143 ? -15.429 -15.029 27.584 1.00 78.47 169 PRO B N 1
ATOM 2184 C CA . PRO B 1 143 ? -16.809 -14.546 27.632 1.00 79.95 169 PRO B CA 1
ATOM 2185 C C . PRO B 1 143 ? -16.871 -13.017 27.717 1.00 82.20 169 PRO B C 1
ATOM 2186 O O . PRO B 1 143 ? -16.232 -12.394 28.572 1.00 80.97 169 PRO B O 1
ATOM 2191 N N . LEU C 1 11 ? 10.015 -38.170 6.578 1.00 108.52 37 LEU C N 1
ATOM 2192 C CA . LEU C 1 11 ? 10.398 -38.903 5.327 1.00 104.88 37 LEU C CA 1
ATOM 2193 C C . LEU C 1 11 ? 11.213 -40.163 5.675 1.00 103.38 37 LEU C C 1
ATOM 2194 O O . LEU C 1 11 ? 12.418 -40.084 5.936 1.00 104.14 37 LEU C O 1
ATOM 2199 N N . VAL C 1 12 ? 10.541 -41.315 5.702 1.00 102.05 38 VAL C N 1
ATOM 2200 C CA . VAL C 1 12 ? 11.199 -42.596 6.012 1.00 103.39 38 VAL C CA 1
ATOM 2201 C C . VAL C 1 12 ? 12.030 -43.078 4.816 1.00 100.49 38 VAL C C 1
ATOM 2202 O O . VAL C 1 12 ? 13.189 -43.494 4.971 1.00 100.00 38 VAL C O 1
ATOM 2206 N N . TYR C 1 13 ? 11.418 -43.009 3.630 1.00 96.73 39 TYR C N 1
ATOM 2207 C CA . TYR C 1 13 ? 12.038 -43.447 2.382 1.00 94.13 39 TYR C CA 1
ATOM 2208 C C . TYR C 1 13 ? 12.801 -42.281 1.737 1.00 92.10 39 TYR C C 1
ATOM 2209 O O . TYR C 1 13 ? 12.234 -41.479 0.989 1.00 95.08 39 TYR C O 1
ATOM 2218 N N . LYS C 1 14 ? 14.094 -42.215 2.042 1.00 89.19 40 LYS C N 1
ATOM 2219 C CA . LYS C 1 14 ? 14.979 -41.149 1.562 1.00 86.76 40 LYS C CA 1
ATOM 2220 C C . LYS C 1 14 ? 15.607 -41.427 0.202 1.00 77.51 40 LYS C C 1
ATOM 2221 O O . LYS C 1 14 ? 15.825 -40.497 -0.578 1.00 72.59 40 LYS C O 1
ATOM 2227 N N . LYS C 1 15 ? 15.904 -42.701 -0.066 1.00 73.52 41 LYS C N 1
ATOM 2228 C CA . LYS C 1 15 ? 16.506 -43.130 -1.332 1.00 70.51 41 LYS C CA 1
ATOM 2229 C C . LYS C 1 15 ? 15.661 -44.221 -1.991 1.00 67.80 41 LYS C C 1
ATOM 2230 O O . LYS C 1 15 ? 15.188 -45.132 -1.314 1.00 69.55 41 LYS C O 1
ATOM 2236 N N . LEU C 1 16 ? 15.498 -44.141 -3.312 1.00 61.99 42 LEU C N 1
ATOM 2237 C CA . LEU C 1 16 ? 14.681 -45.097 -4.037 1.00 60.02 42 LEU C CA 1
ATOM 2238 C C . LEU C 1 16 ? 15.060 -45.356 -5.466 1.00 55.41 42 LEU C C 1
ATOM 2239 O O . LEU C 1 16 ? 15.534 -44.479 -6.156 1.00 55.41 42 LEU C O 1
ATOM 2244 N N . SER C 1 17 ? 14.806 -46.583 -5.900 1.00 51.62 43 SER C N 1
ATOM 2245 C CA . SER C 1 17 ? 14.979 -46.948 -7.277 1.00 51.62 43 SER C CA 1
ATOM 2246 C C . SER C 1 17 ? 13.615 -47.492 -7.578 1.00 48.99 43 SER C C 1
ATOM 2247 O O . SER C 1 17 ? 12.889 -47.845 -6.657 1.00 52.09 43 SER C O 1
ATOM 2250 N N . LEU C 1 18 ? 13.262 -47.530 -8.854 1.00 48.36 44 LEU C N 1
ATOM 2251 C CA . LEU C 1 18 ? 11.964 -47.985 -9.305 1.00 47.75 44 LEU C CA 1
ATOM 2252 C C . LEU C 1 18 ? 12.045 -49.298 -10.081 1.00 48.94 44 LEU C C 1
ATOM 2253 O O . LEU C 1 18 ? 12.920 -49.452 -10.947 1.00 47.53 44 LEU C O 1
ATOM 2258 N N . GLU C 1 19 ? 11.156 -50.241 -9.758 1.00 46.39 45 GLU C N 1
ATOM 2259 C CA . GLU C 1 19 ? 11.053 -51.482 -10.496 1.00 46.80 45 GLU C CA 1
ATOM 2260 C C . GLU C 1 19 ? 9.682 -51.403 -11.131 1.00 47.55 45 GLU C C 1
ATOM 2261 O O . GLU C 1 19 ? 8.660 -51.428 -10.443 1.00 47.70 45 GLU C O 1
ATOM 2267 N N . LEU C 1 20 ? 9.661 -51.324 -12.451 1.00 48.44 46 LEU C N 1
ATOM 2268 C CA . LEU C 1 20 ? 8.441 -51.157 -13.170 1.00 49.17 46 LEU C CA 1
ATOM 2269 C C . LEU C 1 20 ? 8.344 -52.135 -14.310 1.00 49.37 46 LEU C C 1
ATOM 2270 O O . LEU C 1 20 ? 9.348 -52.444 -14.933 1.00 47.52 46 LEU C O 1
ATOM 2275 N N . PRO C 1 21 ? 7.126 -52.624 -14.595 1.00 49.60 47 PRO C N 1
ATOM 2276 C CA . PRO C 1 21 ? 6.975 -53.543 -15.717 1.00 53.57 47 PRO C CA 1
ATOM 2277 C C . PRO C 1 21 ? 6.946 -52.806 -17.044 1.00 52.46 47 PRO C C 1
ATOM 2278 O O . PRO C 1 21 ? 7.005 -51.591 -17.077 1.00 47.54 47 PRO C O 1
ATOM 2282 N N . ALA C 1 22 ? 6.849 -53.559 -18.129 1.00 57.85 48 ALA C N 1
ATOM 2283 C CA . ALA C 1 22 ? 6.794 -52.990 -19.467 1.00 60.19 48 ALA C CA 1
ATOM 2284 C C . ALA C 1 22 ? 5.647 -51.958 -19.654 1.00 59.39 48 ALA C C 1
ATOM 2285 O O . ALA C 1 22 ? 4.663 -51.967 -18.919 1.00 56.57 48 ALA C O 1
ATOM 2287 N N . LYS C 1 23 ? 5.823 -51.068 -20.634 1.00 59.58 49 LYS C N 1
ATOM 2288 C CA . LYS C 1 23 ? 4.836 -50.035 -21.011 1.00 57.87 49 LYS C CA 1
ATOM 2289 C C . LYS C 1 23 ? 4.446 -49.039 -19.887 1.00 54.16 49 LYS C C 1
ATOM 2290 O O . LYS C 1 23 ? 3.318 -48.532 -19.844 1.00 49.86 49 LYS C O 1
ATOM 2296 N N . THR C 1 24 ? 5.389 -48.752 -18.995 1.00 50.73 50 THR C N 1
ATOM 2297 C CA . THR C 1 24 ? 5.152 -47.831 -17.896 1.00 45.87 50 THR C CA 1
ATOM 2298 C C . THR C 1 24 ? 6.076 -46.605 -17.973 1.00 44.34 50 THR C C 1
ATOM 2299 O O . THR C 1 24 ? 6.380 -46.009 -16.948 1.00 42.86 50 THR C O 1
ATOM 2303 N N . ASP C 1 25 ? 6.484 -46.217 -19.185 1.00 45.81 51 ASP C N 1
ATOM 2304 C CA . ASP C 1 25 ? 7.416 -45.075 -19.373 1.00 45.29 51 ASP C CA 1
ATOM 2305 C C . ASP C 1 25 ? 6.929 -43.732 -18.805 1.00 44.90 51 ASP C C 1
ATOM 2306 O O . ASP C 1 25 ? 7.706 -43.019 -18.175 1.00 41.89 51 ASP C O 1
ATOM 2311 N N . ASP C 1 26 ? 5.653 -43.403 -19.035 1.00 47.08 52 ASP C N 1
ATOM 2312 C CA . ASP C 1 26 ? 5.056 -42.149 -18.552 1.00 46.62 52 ASP C CA 1
ATOM 2313 C C . ASP C 1 26 ? 4.990 -42.115 -17.047 1.00 45.31 52 ASP C C 1
ATOM 2314 O O . ASP C 1 26 ? 5.280 -41.096 -16.428 1.00 44.60 52 ASP C O 1
ATOM 2319 N N . LEU C 1 27 ? 4.560 -43.225 -16.470 1.00 43.54 53 LEU C N 1
ATOM 2320 C CA . LEU C 1 27 ? 4.467 -43.348 -15.032 1.00 44.17 53 LEU C CA 1
ATOM 2321 C C . LEU C 1 27 ? 5.849 -43.172 -14.437 1.00 42.80 53 LEU C C 1
ATOM 2322 O O . LEU C 1 27 ? 6.007 -42.517 -13.422 1.00 42.91 53 LEU C O 1
ATOM 2327 N N . GLU C 1 28 ? 6.847 -43.763 -15.079 1.00 42.82 54 GLU C N 1
ATOM 2328 C CA . GLU C 1 28 ? 8.209 -43.649 -14.580 1.00 44.51 54 GLU C CA 1
ATOM 2329 C C . GLU C 1 28 ? 8.634 -42.191 -14.572 1.00 42.86 54 GLU C C 1
ATOM 2330 O O . GLU C 1 28 ? 9.182 -41.701 -13.602 1.00 45.41 54 GLU C O 1
ATOM 2336 N N . THR C 1 29 ? 8.379 -41.504 -15.671 1.00 44.18 55 THR C N 1
ATOM 2337 C CA . THR C 1 29 ? 8.750 -40.107 -15.779 1.00 42.79 55 THR C CA 1
ATOM 2338 C C . THR C 1 29 ? 8.098 -39.282 -14.667 1.00 44.13 55 THR C C 1
ATOM 2339 O O . THR C 1 29 ? 8.780 -38.519 -13.982 1.00 43.57 55 THR C O 1
ATOM 2343 N N . GLN C 1 30 ? 6.792 -39.456 -14.481 1.00 43.98 56 GLN C N 1
ATOM 2344 C CA . GLN C 1 30 ? 6.052 -38.683 -13.477 1.00 45.17 56 GLN C CA 1
ATOM 2345 C C . GLN C 1 30 ? 6.410 -39.035 -12.041 1.00 45.01 56 GLN C C 1
ATOM 2346 O O . GLN C 1 30 ? 6.427 -38.140 -11.186 1.00 44.37 56 GLN C O 1
ATOM 2352 N N . LEU C 1 31 ? 6.685 -40.312 -11.762 1.00 42.19 57 LEU C N 1
ATOM 2353 C CA . LEU C 1 31 ? 7.085 -40.691 -10.415 1.00 44.42 57 LEU C CA 1
ATOM 2354 C C . LEU C 1 31 ? 8.385 -39.982 -10.081 1.00 47.23 57 LEU C C 1
ATOM 2355 O O . LEU C 1 31 ? 8.520 -39.427 -8.996 1.00 51.95 57 LEU C O 1
ATOM 2360 N N . LYS C 1 32 ? 9.339 -39.985 -11.011 1.00 46.86 58 LYS C N 1
ATOM 2361 C CA . LYS C 1 32 ? 10.619 -39.304 -10.779 1.00 48.22 58 LYS C CA 1
ATOM 2362 C C . LYS C 1 32 ? 10.433 -37.799 -10.487 1.00 49.78 58 LYS C C 1
ATOM 2363 O O . LYS C 1 32 ? 11.074 -37.253 -9.587 1.00 52.37 58 LYS C O 1
ATOM 2369 N N . VAL C 1 33 ? 9.553 -37.147 -11.240 1.00 47.26 59 VAL C N 1
ATOM 2370 C CA . VAL C 1 33 ? 9.260 -35.729 -11.028 1.00 50.64 59 VAL C CA 1
ATOM 2371 C C . VAL C 1 33 ? 8.813 -35.481 -9.580 1.00 50.50 59 VAL C C 1
ATOM 2372 O O . VAL C 1 33 ? 9.427 -34.702 -8.853 1.00 51.97 59 VAL C O 1
ATOM 2376 N N . TYR C 1 34 ? 7.786 -36.209 -9.158 1.00 48.59 60 TYR C N 1
ATOM 2377 C CA . TYR C 1 34 ? 7.220 -36.037 -7.823 1.00 47.76 60 TYR C CA 1
ATOM 2378 C C . TYR C 1 34 ? 8.086 -36.536 -6.681 1.00 47.03 60 TYR C C 1
ATOM 2379 O O . TYR C 1 34 ? 8.157 -35.897 -5.650 1.00 50.12 60 TYR C O 1
ATOM 2388 N N . LEU C 1 35 ? 8.782 -37.647 -6.865 1.00 48.74 61 LEU C N 1
ATOM 2389 C CA . LEU C 1 35 ? 9.687 -38.140 -5.818 1.00 49.97 61 LEU C CA 1
ATOM 2390 C C . LEU C 1 35 ? 10.778 -37.096 -5.578 1.00 50.94 61 LEU C C 1
ATOM 2391 O O . LEU C 1 35 ? 11.132 -36.803 -4.432 1.00 55.38 61 LEU C O 1
ATOM 2396 N N . THR C 1 36 ? 11.283 -36.524 -6.669 1.00 49.86 62 THR C N 1
ATOM 2397 C CA . THR C 1 36 ? 12.319 -35.512 -6.596 1.00 50.25 62 THR C CA 1
ATOM 2398 C C . THR C 1 36 ? 11.808 -34.270 -5.871 1.00 53.37 62 THR C C 1
ATOM 2399 O O . THR C 1 36 ? 12.503 -33.750 -4.993 1.00 54.30 62 THR C O 1
ATOM 2403 N N . ALA C 1 37 ? 10.591 -33.823 -6.210 1.00 52.89 63 ALA C N 1
ATOM 2404 C CA . ALA C 1 37 ? 9.974 -32.651 -5.550 1.00 54.84 63 ALA C CA 1
ATOM 2405 C C . ALA C 1 37 ? 9.853 -32.890 -4.043 1.00 55.99 63 ALA C C 1
ATOM 2406 O O . ALA C 1 37 ? 10.001 -31.959 -3.263 1.00 56.07 63 ALA C O 1
ATOM 2408 N N . ASN C 1 38 ? 9.600 -34.150 -3.655 1.00 56.19 64 ASN C N 1
ATOM 2409 C CA . ASN C 1 38 ? 9.500 -34.548 -2.241 1.00 58.83 64 ASN C CA 1
ATOM 2410 C C . ASN C 1 38 ? 10.840 -34.679 -1.556 1.00 59.39 64 ASN C C 1
ATOM 2411 O O . ASN C 1 38 ? 10.879 -34.918 -0.358 1.00 60.98 64 ASN C O 1
ATOM 2416 N N . GLY C 1 39 ? 11.933 -34.561 -2.304 1.00 59.81 65 GLY C N 1
ATOM 2417 C CA . GLY C 1 39 ? 13.275 -34.669 -1.712 1.00 62.94 65 GLY C CA 1
ATOM 2418 C C . GLY C 1 39 ? 13.798 -36.097 -1.684 1.00 61.63 65 GLY C C 1
ATOM 2419 O O . GLY C 1 39 ? 14.796 -36.390 -1.022 1.00 63.38 65 GLY C O 1
ATOM 2420 N N . VAL C 1 40 ? 13.121 -36.995 -2.388 1.00 59.09 66 VAL C N 1
ATOM 2421 C CA . VAL C 1 40 ? 13.575 -38.367 -2.442 1.00 58.26 66 VAL C CA 1
ATOM 2422 C C . VAL C 1 40 ? 14.655 -38.410 -3.499 1.00 59.56 66 VAL C C 1
ATOM 2423 O O . VAL C 1 40 ? 14.470 -37.923 -4.610 1.00 60.38 66 VAL C O 1
ATOM 2427 N N . GLN C 1 41 ? 15.790 -38.979 -3.142 1.00 64.02 67 GLN C N 1
ATOM 2428 C CA . GLN C 1 41 ? 16.886 -39.089 -4.066 1.00 65.58 67 GLN C CA 1
ATOM 2429 C C . GLN C 1 41 ? 16.779 -40.433 -4.785 1.00 64.48 67 GLN C C 1
ATOM 2430 O O . GLN C 1 41 ? 16.542 -41.467 -4.162 1.00 64.20 67 GLN C O 1
ATOM 2436 N N . LEU C 1 42 ? 16.925 -40.410 -6.100 1.00 63.24 68 LEU C N 1
ATOM 2437 C CA . LEU C 1 42 ? 16.881 -41.623 -6.880 1.00 62.04 68 LEU C CA 1
ATOM 2438 C C . LEU C 1 42 ? 18.276 -42.193 -6.821 1.00 64.14 68 LEU C C 1
ATOM 2439 O O . LEU C 1 42 ? 19.236 -41.493 -7.135 1.00 65.38 68 LEU C O 1
ATOM 2444 N N . SER C 1 43 ? 18.407 -43.445 -6.400 1.00 63.95 69 SER C N 1
ATOM 2445 C CA . SER C 1 43 ? 19.733 -44.054 -6.315 1.00 67.44 69 SER C CA 1
ATOM 2446 C C . SER C 1 43 ? 19.666 -45.550 -6.243 1.00 64.51 69 SER C C 1
ATOM 2447 O O . SER C 1 43 ? 18.612 -46.142 -5.981 1.00 64.57 69 SER C O 1
ATOM 2450 N N . ASN C 1 44 ? 20.822 -46.152 -6.468 1.00 65.99 70 ASN C N 1
ATOM 2451 C CA . ASN C 1 44 ? 20.964 -47.583 -6.427 1.00 68.32 70 ASN C CA 1
ATOM 2452 C C . ASN C 1 44 ? 21.971 -47.971 -5.325 1.00 70.26 70 ASN C C 1
ATOM 2453 O O . ASN C 1 44 ? 22.642 -48.997 -5.429 1.00 69.50 70 ASN C O 1
ATOM 2458 N N . ASP C 1 45 ? 22.052 -47.145 -4.276 1.00 72.36 71 ASP C N 1
ATOM 2459 C CA . ASP C 1 45 ? 22.957 -47.379 -3.137 1.00 78.24 71 ASP C CA 1
ATOM 2460 C C . ASP C 1 45 ? 22.427 -48.471 -2.212 1.00 77.52 71 ASP C C 1
ATOM 2461 O O . ASP C 1 45 ? 21.227 -48.719 -2.158 1.00 74.97 71 ASP C O 1
ATOM 2466 N N . ASN C 1 46 ? 23.335 -49.086 -1.459 1.00 80.83 72 ASN C N 1
ATOM 2467 C CA . ASN C 1 46 ? 22.994 -50.181 -0.532 1.00 81.95 72 ASN C CA 1
ATOM 2468 C C . ASN C 1 46 ? 21.867 -49.902 0.447 1.00 81.72 72 ASN C C 1
ATOM 2469 O O . ASN C 1 46 ? 21.100 -50.808 0.757 1.00 79.82 72 ASN C O 1
ATOM 2474 N N . ASP C 1 47 ? 21.759 -48.658 0.924 1.00 86.40 73 ASP C N 1
ATOM 2475 C CA . ASP C 1 47 ? 20.700 -48.284 1.887 1.00 85.76 73 ASP C CA 1
ATOM 2476 C C . ASP C 1 47 ? 19.433 -47.727 1.218 1.00 80.01 73 ASP C C 1
ATOM 2477 O O . ASP C 1 47 ? 18.540 -47.205 1.901 1.00 81.43 73 ASP C O 1
ATOM 2482 N N . ALA C 1 48 ? 19.353 -47.853 -0.106 1.00 73.79 74 ALA C N 1
ATOM 2483 C CA . ALA C 1 48 ? 18.199 -47.377 -0.858 1.00 67.85 74 ALA C CA 1
ATOM 2484 C C . ALA C 1 48 ? 17.120 -48.449 -0.894 1.00 65.40 74 ALA C C 1
ATOM 2485 O O . ALA C 1 48 ? 17.410 -49.636 -0.795 1.00 68.15 74 ALA C O 1
ATOM 2487 N N . TYR C 1 49 ? 15.874 -48.017 -1.019 1.00 62.35 75 TYR C N 1
ATOM 2488 C CA . TYR C 1 49 ? 14.747 -48.922 -1.089 1.00 62.02 75 TYR C CA 1
ATOM 2489 C C . TYR C 1 49 ? 14.326 -49.080 -2.554 1.00 58.60 75 TYR C C 1
ATOM 2490 O O . TYR C 1 49 ? 14.980 -48.547 -3.451 1.00 58.34 75 TYR C O 1
ATOM 2499 N N . VAL C 1 50 ? 13.253 -49.832 -2.782 1.00 56.65 76 VAL C N 1
ATOM 2500 C CA . VAL C 1 50 ? 12.760 -50.122 -4.112 1.00 56.49 76 VAL C CA 1
ATOM 2501 C C . VAL C 1 50 ? 11.253 -49.939 -4.211 1.00 57.70 76 VAL C C 1
ATOM 2502 O O . VAL C 1 50 ? 10.494 -50.638 -3.539 1.00 57.90 76 VAL C O 1
ATOM 2506 N N . LEU C 1 51 ? 10.829 -49.016 -5.076 1.00 55.87 77 LEU C N 1
ATOM 2507 C CA . LEU C 1 51 ? 9.423 -48.798 -5.317 1.00 54.89 77 LEU C CA 1
ATOM 2508 C C . LEU C 1 51 ? 9.050 -49.736 -6.449 1.00 53.56 77 LEU C C 1
ATOM 2509 O O . LEU C 1 51 ? 9.344 -49.459 -7.608 1.00 52.48 77 LEU C O 1
ATOM 2514 N N . ARG C 1 52 ? 8.400 -50.846 -6.110 1.00 53.14 78 ARG C N 1
ATOM 2515 C CA . ARG C 1 52 ? 8.027 -51.833 -7.098 1.00 52.75 78 ARG C CA 1
ATOM 2516 C C . ARG C 1 52 ? 6.559 -51.817 -7.503 1.00 54.11 78 ARG C C 1
ATOM 2517 O O . ARG C 1 52 ? 5.678 -51.984 -6.676 1.00 56.36 78 ARG C O 1
ATOM 2525 N N . VAL C 1 53 ? 6.321 -51.681 -8.798 1.00 55.65 79 VAL C N 1
ATOM 2526 C CA . VAL C 1 53 ? 4.979 -51.714 -9.350 1.00 55.96 79 VAL C CA 1
ATOM 2527 C C . VAL C 1 53 ? 4.738 -53.153 -9.805 1.00 57.78 79 VAL C C 1
ATOM 2528 O O . VAL C 1 53 ? 5.277 -53.576 -10.819 1.00 57.44 79 VAL C O 1
ATOM 2532 N N . LEU C 1 54 ? 3.927 -53.889 -9.045 1.00 60.23 80 LEU C N 1
ATOM 2533 C CA . LEU C 1 54 ? 3.620 -55.294 -9.333 1.00 65.47 80 LEU C CA 1
ATOM 2534 C C . LEU C 1 54 ? 2.686 -55.470 -10.515 1.00 67.54 80 LEU C C 1
ATOM 2535 O O . LEU C 1 54 ? 2.886 -56.372 -11.332 1.00 67.39 80 LEU C O 1
ATOM 2540 N N . GLU C 1 55 ? 1.651 -54.631 -10.580 1.00 66.94 81 GLU C N 1
ATOM 2541 C CA . GLU C 1 55 ? 0.664 -54.682 -11.656 1.00 68.73 81 GLU C CA 1
ATOM 2542 C C . GLU C 1 55 ? 0.331 -53.275 -12.148 1.00 65.20 81 GLU C C 1
ATOM 2543 O O . GLU C 1 55 ? 0.201 -52.345 -11.362 1.00 62.78 81 GLU C O 1
ATOM 2549 N N . TYR C 1 56 ? 0.214 -53.150 -13.464 1.00 54.02 82 TYR C N 1
ATOM 2550 C CA . TYR C 1 56 ? -0.099 -51.905 -14.123 1.00 53.29 82 TYR C CA 1
ATOM 2551 C C . TYR C 1 56 ? -1.119 -52.300 -15.179 1.00 54.14 82 TYR C C 1
ATOM 2552 O O . TYR C 1 56 ? -0.770 -52.912 -16.180 1.00 51.35 82 TYR C O 1
ATOM 2561 N N . THR C 1 57 ? -2.374 -51.918 -14.969 1.00 59.42 83 THR C N 1
ATOM 2562 C CA . THR C 1 57 ? -3.447 -52.324 -15.868 1.00 62.01 83 THR C CA 1
ATOM 2563 C C . THR C 1 57 ? -4.329 -51.200 -16.442 1.00 60.37 83 THR C C 1
ATOM 2564 O O . THR C 1 57 ? -5.189 -50.677 -15.751 1.00 58.65 83 THR C O 1
ATOM 2568 N N . PRO C 1 58 ? -4.100 -50.818 -17.714 1.00 61.26 84 PRO C N 1
ATOM 2569 C CA . PRO C 1 58 ? -5.002 -49.841 -18.321 1.00 61.50 84 PRO C CA 1
ATOM 2570 C C . PRO C 1 58 ? -6.275 -50.556 -18.788 1.00 65.85 84 PRO C C 1
ATOM 2571 O O . PRO C 1 58 ? -6.261 -51.771 -19.038 1.00 65.26 84 PRO C O 1
ATOM 2575 N N . ARG C 1 59 ? -7.364 -49.814 -18.892 1.00 64.79 85 ARG C N 1
ATOM 2576 C CA . ARG C 1 59 ? -8.634 -50.381 -19.342 1.00 68.50 85 ARG C CA 1
ATOM 2577 C C . ARG C 1 59 ? -9.632 -49.301 -19.776 1.00 66.52 85 ARG C C 1
ATOM 2578 O O . ARG C 1 59 ? -9.951 -48.389 -19.016 1.00 59.11 85 ARG C O 1
ATOM 2586 N N . ARG C 1 60 ? -10.116 -49.447 -21.006 1.00 72.27 86 ARG C N 1
ATOM 2587 C CA . ARG C 1 60 ? -11.098 -48.553 -21.596 1.00 77.66 86 ARG C CA 1
ATOM 2588 C C . ARG C 1 60 ? -12.488 -49.150 -21.299 1.00 80.68 86 ARG C C 1
ATOM 2589 O O . ARG C 1 60 ? -12.883 -50.134 -21.923 1.00 85.28 86 ARG C O 1
ATOM 2597 N N . GLN C 1 61 ? -13.215 -48.569 -20.336 1.00 76.61 87 GLN C N 1
ATOM 2598 C CA . GLN C 1 61 ? -14.542 -49.090 -19.956 1.00 78.53 87 GLN C CA 1
ATOM 2599 C C . GLN C 1 61 ? -15.759 -48.356 -20.558 1.00 77.68 87 GLN C C 1
ATOM 2600 O O . GLN C 1 61 ? -15.960 -47.167 -20.326 1.00 72.76 87 GLN C O 1
ATOM 2606 N N . LEU C 1 62 ? -16.577 -49.080 -21.322 1.00 80.21 88 LEU C N 1
ATOM 2607 C CA . LEU C 1 62 ? -17.788 -48.502 -21.898 1.00 82.32 88 LEU C CA 1
ATOM 2608 C C . LEU C 1 62 ? -18.919 -48.722 -20.907 1.00 85.08 88 LEU C C 1
ATOM 2609 O O . LEU C 1 62 ? -19.241 -49.866 -20.576 1.00 85.97 88 LEU C O 1
ATOM 2614 N N . LEU C 1 63 ? -19.511 -47.632 -20.423 1.00 87.46 89 LEU C N 1
ATOM 2615 C CA . LEU C 1 63 ? -20.622 -47.720 -19.475 1.00 93.97 89 LEU C CA 1
ATOM 2616 C C . LEU C 1 63 ? -21.968 -47.488 -20.178 1.00 98.06 89 LEU C C 1
ATOM 2617 O O . LEU C 1 63 ? -22.223 -46.400 -20.696 1.00 95.97 89 LEU C O 1
ATOM 2622 N N . ASN C 1 64 ? -22.809 -48.523 -20.197 1.00 104.05 90 ASN C N 1
ATOM 2623 C CA . ASN C 1 64 ? -24.136 -48.456 -20.824 1.00 110.71 90 ASN C CA 1
ATOM 2624 C C . ASN C 1 64 ? -25.220 -48.139 -19.809 1.00 114.63 90 ASN C C 1
ATOM 2625 O O . ASN C 1 64 ? -25.035 -48.304 -18.606 1.00 114.52 90 ASN C O 1
ATOM 2630 N N . GLY C 1 65 ? -26.364 -47.702 -20.323 1.00 125.91 91 GLY C N 1
ATOM 2631 C CA . GLY C 1 65 ? -27.524 -47.351 -19.500 1.00 130.48 91 GLY C CA 1
ATOM 2632 C C . GLY C 1 65 ? -28.417 -46.389 -20.259 1.00 132.31 91 GLY C C 1
ATOM 2633 O O . GLY C 1 65 ? -28.794 -46.663 -21.400 1.00 133.73 91 GLY C O 1
ATOM 2634 N N . LYS C 1 66 ? -28.743 -45.259 -19.629 1.00 135.35 92 LYS C N 1
ATOM 2635 C CA . LYS C 1 66 ? -29.581 -44.224 -20.249 1.00 137.32 92 LYS C CA 1
ATOM 2636 C C . LYS C 1 66 ? -28.797 -43.517 -21.372 1.00 135.62 92 LYS C C 1
ATOM 2637 O O . LYS C 1 66 ? -29.387 -42.932 -22.284 1.00 137.66 92 LYS C O 1
ATOM 2643 N N . LEU C 1 67 ? -27.467 -43.579 -21.270 1.00 130.97 93 LEU C N 1
ATOM 2644 C CA . LEU C 1 67 ? -26.538 -43.035 -22.259 1.00 125.49 93 LEU C CA 1
ATOM 2645 C C . LEU C 1 67 ? -25.363 -44.001 -22.337 1.00 120.15 93 LEU C C 1
ATOM 2646 O O . LEU C 1 67 ? -25.283 -44.965 -21.565 1.00 116.64 93 LEU C O 1
ATOM 2651 N N . THR C 1 68 ? -24.459 -43.748 -23.276 1.00 114.09 94 THR C N 1
ATOM 2652 C CA . THR C 1 68 ? -23.259 -44.559 -23.424 1.00 108.76 94 THR C CA 1
ATOM 2653 C C . THR C 1 68 ? -22.039 -43.628 -23.467 1.00 104.46 94 THR C C 1
ATOM 2654 O O . THR C 1 68 ? -21.919 -42.780 -24.355 1.00 108.32 94 THR C O 1
ATOM 2658 N N . GLU C 1 69 ? -21.180 -43.752 -22.455 1.00 98.55 95 GLU C N 1
ATOM 2659 C CA . GLU C 1 69 ? -19.953 -42.962 -22.357 1.00 94.18 95 GLU C CA 1
ATOM 2660 C C . GLU C 1 69 ? -18.784 -43.891 -22.098 1.00 90.50 95 GLU C C 1
ATOM 2661 O O . GLU C 1 69 ? -18.972 -45.068 -21.763 1.00 88.06 95 GLU C O 1
ATOM 2667 N N . VAL C 1 70 ? -17.579 -43.350 -22.237 1.00 86.94 96 VAL C N 1
ATOM 2668 C CA . VAL C 1 70 ? -16.363 -44.125 -22.050 1.00 86.84 96 VAL C CA 1
ATOM 2669 C C . VAL C 1 70 ? -15.422 -43.475 -21.028 1.00 83.67 96 VAL C C 1
ATOM 2670 O O . VAL C 1 70 ? -15.263 -42.249 -21.001 1.00 82.66 96 VAL C O 1
ATOM 2674 N N . LEU C 1 71 ? -14.842 -44.315 -20.166 1.00 81.01 97 LEU C N 1
ATOM 2675 C CA . LEU C 1 71 ? -13.876 -43.880 -19.166 1.00 78.57 97 LEU C CA 1
ATOM 2676 C C . LEU C 1 71 ? -12.564 -44.600 -19.437 1.00 75.12 97 LEU C C 1
ATOM 2677 O O . LEU C 1 71 ? -12.549 -45.791 -19.744 1.00 76.05 97 LEU C O 1
ATOM 2682 N N . LEU C 1 72 ? -11.467 -43.867 -19.334 1.00 71.71 98 LEU C N 1
ATOM 2683 C CA . LEU C 1 72 ? -10.148 -44.436 -19.512 1.00 67.17 98 LEU C CA 1
ATOM 2684 C C . LEU C 1 72 ? -9.647 -44.587 -18.093 1.00 63.97 98 LEU C C 1
ATOM 2685 O O . LEU C 1 72 ? -9.420 -43.594 -17.407 1.00 59.95 98 LEU C O 1
ATOM 2690 N N . ARG C 1 73 ? -9.534 -45.843 -17.656 1.00 59.54 99 ARG C N 1
ATOM 2691 C CA . ARG C 1 73 ? -9.107 -46.180 -16.313 1.00 58.47 99 ARG C CA 1
ATOM 2692 C C . ARG C 1 73 ? -7.770 -46.879 -16.295 1.00 56.59 99 ARG C C 1
ATOM 2693 O O . ARG C 1 73 ? -7.424 -47.625 -17.215 1.00 57.51 99 ARG C O 1
ATOM 2701 N N . LEU C 1 74 ? -7.035 -46.633 -15.215 1.00 54.23 100 LEU C N 1
ATOM 2702 C CA . LEU C 1 74 ? -5.746 -47.237 -14.990 1.00 53.56 100 LEU C CA 1
ATOM 2703 C C . LEU C 1 74 ? -5.717 -47.691 -13.560 1.00 53.87 100 LEU C C 1
ATOM 2704 O O . LEU C 1 74 ? -6.135 -46.950 -12.655 1.00 51.75 100 LEU C O 1
ATOM 2709 N N . THR C 1 75 ? -5.225 -48.913 -13.366 1.00 53.04 101 THR C N 1
ATOM 2710 C CA . THR C 1 75 ? -5.111 -49.500 -12.052 1.00 53.39 101 THR C CA 1
ATOM 2711 C C . THR C 1 75 ? -3.668 -49.934 -11.826 1.00 52.39 101 THR C C 1
ATOM 2712 O O . THR C 1 75 ? -3.075 -50.599 -12.681 1.00 55.09 101 THR C O 1
ATOM 2716 N N . VAL C 1 76 ? -3.110 -49.547 -10.680 1.00 49.49 102 VAL C N 1
ATOM 2717 C CA . VAL C 1 76 ? -1.734 -49.857 -10.351 1.00 49.67 102 VAL C CA 1
ATOM 2718 C C . VAL C 1 76 ? -1.593 -50.404 -8.943 1.00 52.44 102 VAL C C 1
ATOM 2719 O O . VAL C 1 76 ? -2.046 -49.788 -7.977 1.00 51.55 102 VAL C O 1
ATOM 2723 N N . THR C 1 77 ? -0.939 -51.558 -8.837 1.00 54.62 103 THR C N 1
ATOM 2724 C CA . THR C 1 77 ? -0.683 -52.175 -7.549 1.00 58.54 103 THR C CA 1
ATOM 2725 C C . THR C 1 77 ? 0.813 -52.066 -7.343 1.00 57.68 103 THR C C 1
ATOM 2726 O O . THR C 1 77 ? 1.580 -52.303 -8.274 1.00 62.26 103 THR C O 1
ATOM 2730 N N . PHE C 1 78 ? 1.240 -51.708 -6.142 1.00 56.70 104 PHE C N 1
ATOM 2731 C CA . PHE C 1 78 ? 2.658 -51.561 -5.888 1.00 54.44 104 PHE C CA 1
ATOM 2732 C C . PHE C 1 78 ? 2.931 -51.725 -4.421 1.00 56.25 104 PHE C C 1
ATOM 2733 O O . PHE C 1 78 ? 2.014 -51.705 -3.604 1.00 59.15 104 PHE C O 1
ATOM 2741 N N . GLN C 1 79 ? 4.213 -51.825 -4.096 1.00 55.68 105 GLN C N 1
ATOM 2742 C CA . GLN C 1 79 ? 4.659 -51.976 -2.731 1.00 56.77 105 GLN C CA 1
ATOM 2743 C C . GLN C 1 79 ? 6.120 -51.575 -2.650 1.00 55.78 105 GLN C C 1
ATOM 2744 O O . GLN C 1 79 ? 6.811 -51.510 -3.672 1.00 56.08 105 GLN C O 1
ATOM 2750 N N . ILE C 1 80 ? 6.596 -51.333 -1.437 1.00 57.52 106 ILE C N 1
ATOM 2751 C CA . ILE C 1 80 ? 7.993 -50.991 -1.207 1.00 58.65 106 ILE C CA 1
ATOM 2752 C C . ILE C 1 80 ? 8.747 -52.235 -0.763 1.00 62.25 106 ILE C C 1
ATOM 2753 O O . ILE C 1 80 ? 8.240 -53.011 0.044 1.00 63.70 106 ILE C O 1
ATOM 2758 N N . GLU C 1 81 ? 9.950 -52.424 -1.303 1.00 61.47 107 GLU C N 1
ATOM 2759 C CA . GLU C 1 81 ? 10.821 -53.533 -0.933 1.00 63.00 107 GLU C CA 1
ATOM 2760 C C . GLU C 1 81 ? 12.170 -52.958 -0.566 1.00 62.51 107 GLU C C 1
ATOM 2761 O O . GLU C 1 81 ? 12.419 -51.769 -0.786 1.00 60.86 107 GLU C O 1
ATOM 2767 N N . ASP C 1 82 ? 13.030 -53.795 0.009 1.00 61.96 108 ASP C N 1
ATOM 2768 C CA . ASP C 1 82 ? 14.408 -53.394 0.309 1.00 62.66 108 ASP C CA 1
ATOM 2769 C C . ASP C 1 82 ? 15.271 -54.025 -0.790 1.00 62.60 108 ASP C C 1
ATOM 2770 O O . ASP C 1 82 ? 14.736 -54.680 -1.696 1.00 59.72 108 ASP C O 1
ATOM 2775 N N . ARG C 1 83 ? 16.589 -53.843 -0.720 1.00 63.51 109 ARG C N 1
ATOM 2776 C CA . ARG C 1 83 ? 17.480 -54.424 -1.732 1.00 65.20 109 ARG C CA 1
ATOM 2777 C C . ARG C 1 83 ? 17.873 -55.888 -1.467 1.00 68.44 109 ARG C C 1
ATOM 2778 O O . ARG C 1 83 ? 18.838 -56.377 -2.050 1.00 67.72 109 ARG C O 1
ATOM 2786 N N . GLN C 1 84 ? 17.142 -56.570 -0.576 1.00 72.18 110 GLN C N 1
ATOM 2787 C CA . GLN C 1 84 ? 17.355 -58.004 -0.317 1.00 77.16 110 GLN C CA 1
ATOM 2788 C C . GLN C 1 84 ? 16.112 -58.771 -0.768 1.00 76.09 110 GLN C C 1
ATOM 2789 O O . GLN C 1 84 ? 16.021 -59.981 -0.566 1.00 74.25 110 GLN C O 1
ATOM 2795 N N . GLY C 1 85 ? 15.164 -58.058 -1.388 1.00 73.39 111 GLY C N 1
ATOM 2796 C CA . GLY C 1 85 ? 13.923 -58.665 -1.874 1.00 73.11 111 GLY C CA 1
ATOM 2797 C C . GLY C 1 85 ? 12.807 -58.774 -0.850 1.00 74.08 111 GLY C C 1
ATOM 2798 O O . GLY C 1 85 ? 11.709 -59.220 -1.182 1.00 72.28 111 GLY C O 1
ATOM 2799 N N . ASN C 1 86 ? 13.075 -58.357 0.387 1.00 77.07 112 ASN C N 1
ATOM 2800 C CA . ASN C 1 86 ? 12.067 -58.407 1.451 1.00 80.05 112 ASN C CA 1
ATOM 2801 C C . ASN C 1 86 ? 11.014 -57.329 1.265 1.00 77.88 112 ASN C C 1
ATOM 2802 O O . ASN C 1 86 ? 11.333 -56.179 0.945 1.00 77.66 112 ASN C O 1
ATOM 2807 N N . LYS C 1 87 ? 9.761 -57.700 1.494 1.00 79.91 113 LYS C N 1
ATOM 2808 C CA . LYS C 1 87 ? 8.651 -56.772 1.383 1.00 77.77 113 LYS C CA 1
ATOM 2809 C C . LYS C 1 87 ? 8.656 -55.878 2.620 1.00 76.17 113 LYS C C 1
ATOM 2810 O O . LYS C 1 87 ? 8.867 -56.360 3.729 1.00 79.77 113 LYS C O 1
ATOM 2816 N N . ILE C 1 88 ? 8.450 -54.579 2.422 1.00 74.92 114 ILE C N 1
ATOM 2817 C CA . ILE C 1 88 ? 8.405 -53.603 3.533 1.00 76.40 114 ILE C CA 1
ATOM 2818 C C . ILE C 1 88 ? 7.008 -52.980 3.727 1.00 75.20 114 ILE C C 1
ATOM 2819 O O . ILE C 1 88 ? 6.740 -52.398 4.771 1.00 79.83 114 ILE C O 1
ATOM 2824 N N . THR C 1 89 ? 6.122 -53.117 2.742 1.00 73.48 115 THR C N 1
ATOM 2825 C CA . THR C 1 89 ? 4.745 -52.625 2.873 1.00 75.66 115 THR C CA 1
ATOM 2826 C C . THR C 1 89 ? 3.836 -53.580 2.127 1.00 77.78 115 THR C C 1
ATOM 2827 O O . THR C 1 89 ? 4.243 -54.145 1.119 1.00 85.00 115 THR C O 1
ATOM 2831 N N . GLU C 1 90 ? 2.611 -53.766 2.602 1.00 78.72 116 GLU C N 1
ATOM 2832 C CA . GLU C 1 90 ? 1.682 -54.642 1.898 1.00 78.77 116 GLU C CA 1
ATOM 2833 C C . GLU C 1 90 ? 1.306 -53.971 0.579 1.00 77.85 116 GLU C C 1
ATOM 2834 O O . GLU C 1 90 ? 1.303 -52.736 0.485 1.00 72.50 116 GLU C O 1
ATOM 2840 N N . PRO C 1 91 ? 0.997 -54.779 -0.449 1.00 78.62 117 PRO C N 1
ATOM 2841 C CA . PRO C 1 91 ? 0.630 -54.191 -1.729 1.00 76.30 117 PRO C CA 1
ATOM 2842 C C . PRO C 1 91 ? -0.611 -53.309 -1.646 1.00 75.12 117 PRO C C 1
ATOM 2843 O O . PRO C 1 91 ? -1.557 -53.634 -0.930 1.00 75.07 117 PRO C O 1
ATOM 2847 N N . ARG C 1 92 ? -0.577 -52.200 -2.378 1.00 74.07 118 ARG C N 1
ATOM 2848 C CA . ARG C 1 92 ? -1.683 -51.259 -2.440 1.00 71.83 118 ARG C CA 1
ATOM 2849 C C . ARG C 1 92 ? -2.129 -51.037 -3.863 1.00 65.41 118 ARG C C 1
ATOM 2850 O O . ARG C 1 92 ? -1.312 -50.763 -4.731 1.00 63.93 118 ARG C O 1
ATOM 2858 N N . THR C 1 93 ? -3.434 -51.187 -4.089 1.00 64.34 119 THR C N 1
ATOM 2859 C CA . THR C 1 93 ? -4.047 -51.009 -5.401 1.00 62.35 119 THR C CA 1
ATOM 2860 C C . THR C 1 93 ? -4.751 -49.652 -5.481 1.00 60.13 119 THR C C 1
ATOM 2861 O O . THR C 1 93 ? -5.696 -49.399 -4.753 1.00 60.54 119 THR C O 1
ATOM 2865 N N . LEU C 1 94 ? -4.270 -48.788 -6.371 1.00 59.91 120 LEU C N 1
ATOM 2866 C CA . LEU C 1 94 ? -4.840 -47.455 -6.556 1.00 60.49 120 LEU C CA 1
ATOM 2867 C C . LEU C 1 94 ? -5.335 -47.344 -7.986 1.00 60.30 120 LEU C C 1
ATOM 2868 O O . LEU C 1 94 ? -4.848 -48.059 -8.876 1.00 60.97 120 LEU C O 1
ATOM 2873 N N . THR C 1 95 ? -6.288 -46.452 -8.214 1.00 58.18 121 THR C N 1
ATOM 2874 C CA . THR C 1 95 ? -6.821 -46.260 -9.551 1.00 62.69 121 THR C CA 1
ATOM 2875 C C . THR C 1 95 ? -7.175 -44.791 -9.828 1.00 63.53 121 THR C C 1
ATOM 2876 O O . THR C 1 95 ? -7.122 -43.928 -8.937 1.00 64.48 121 THR C O 1
ATOM 2880 N N . ALA C 1 96 ? -7.503 -44.531 -11.087 1.00 58.00 122 ALA C N 1
ATOM 2881 C CA . ALA C 1 96 ? -7.898 -43.227 -11.542 1.00 56.28 122 ALA C CA 1
ATOM 2882 C C . ALA C 1 96 ? -8.555 -43.403 -12.907 1.00 58.56 122 ALA C C 1
ATOM 2883 O O . ALA C 1 96 ? -8.233 -44.349 -13.641 1.00 58.37 122 ALA C O 1
ATOM 2885 N N . ALA C 1 97 ? -9.482 -42.506 -13.242 1.00 58.19 123 ALA C N 1
ATOM 2886 C CA . ALA C 1 97 ? -10.194 -42.583 -14.513 1.00 57.22 123 ALA C CA 1
ATOM 2887 C C . ALA C 1 97 ? -10.761 -41.225 -14.945 1.00 55.61 123 ALA C C 1
ATOM 2888 O O . ALA C 1 97 ? -10.916 -40.332 -14.137 1.00 53.59 123 ALA C O 1
ATOM 2890 N N . ARG C 1 98 ? -11.053 -41.088 -16.230 1.00 57.56 124 ARG C N 1
ATOM 2891 C CA . ARG C 1 98 ? -11.608 -39.853 -16.768 1.00 65.21 124 ARG C CA 1
ATOM 2892 C C . ARG C 1 98 ? -12.606 -40.125 -17.889 1.00 70.32 124 ARG C C 1
ATOM 2893 O O . ARG C 1 98 ? -12.353 -40.963 -18.761 1.00 69.72 124 ARG C O 1
ATOM 2901 N N . SER C 1 99 ? -13.704 -39.365 -17.881 1.00 74.91 125 SER C N 1
ATOM 2902 C CA . SER C 1 99 ? -14.776 -39.475 -18.870 1.00 82.38 125 SER C CA 1
ATOM 2903 C C . SER C 1 99 ? -14.541 -38.579 -20.067 1.00 86.47 125 SER C C 1
ATOM 2904 O O . SER C 1 99 ? -13.732 -37.651 -20.010 1.00 85.18 125 SER C O 1
ATOM 2907 N N . TYR C 1 100 ? -15.258 -38.870 -21.151 1.00 99.87 126 TYR C N 1
ATOM 2908 C CA . TYR C 1 100 ? -15.234 -38.034 -22.366 1.00 107.09 126 TYR C CA 1
ATOM 2909 C C . TYR C 1 100 ? -16.323 -38.488 -23.333 1.00 113.15 126 TYR C C 1
ATOM 2910 O O . TYR C 1 100 ? -16.712 -39.662 -23.335 1.00 116.24 126 TYR C O 1
ATOM 2919 N N . GLN C 1 101 ? -16.818 -37.548 -24.139 1.00 116.78 127 GLN C N 1
ATOM 2920 C CA . GLN C 1 101 ? -17.875 -37.828 -25.105 1.00 121.62 127 GLN C CA 1
ATOM 2921 C C . GLN C 1 101 ? -17.677 -36.981 -26.350 1.00 121.22 127 GLN C C 1
ATOM 2922 O O . GLN C 1 101 ? -17.924 -37.441 -27.464 1.00 127.34 127 GLN C O 1
ATOM 2928 N N . THR C 1 106 ? -17.024 -33.582 -31.624 1.00 138.86 132 THR C N 1
ATOM 2929 C CA . THR C 1 106 ? -15.945 -34.420 -31.119 1.00 138.75 132 THR C CA 1
ATOM 2930 C C . THR C 1 106 ? -16.157 -35.880 -31.542 1.00 141.97 132 THR C C 1
ATOM 2931 O O . THR C 1 106 ? -16.175 -36.789 -30.703 1.00 141.89 132 THR C O 1
ATOM 2935 N N . VAL C 1 107 ? -16.309 -36.089 -32.850 1.00 143.98 133 VAL C N 1
ATOM 2936 C CA . VAL C 1 107 ? -16.529 -37.426 -33.415 1.00 145.04 133 VAL C CA 1
ATOM 2937 C C . VAL C 1 107 ? -15.177 -38.115 -33.678 1.00 144.05 133 VAL C C 1
ATOM 2938 O O . VAL C 1 107 ? -14.832 -39.087 -32.998 1.00 138.75 133 VAL C O 1
ATOM 2942 N N . ASN C 1 108 ? -14.411 -37.593 -34.643 1.00 143.29 134 ASN C N 1
ATOM 2943 C CA . ASN C 1 108 ? -13.095 -38.152 -35.007 1.00 143.97 134 ASN C CA 1
ATOM 2944 C C . ASN C 1 108 ? -11.956 -37.493 -34.222 1.00 141.36 134 ASN C C 1
ATOM 2945 O O . ASN C 1 108 ? -10.851 -37.338 -34.750 1.00 134.27 134 ASN C O 1
ATOM 2950 N N . THR C 1 109 ? -12.218 -37.112 -32.971 1.00 146.00 135 THR C N 1
ATOM 2951 C CA . THR C 1 109 ? -11.213 -36.447 -32.128 1.00 148.51 135 THR C CA 1
ATOM 2952 C C . THR C 1 109 ? -10.837 -37.285 -30.895 1.00 147.29 135 THR C C 1
ATOM 2953 O O . THR C 1 109 ? -10.176 -36.782 -29.981 1.00 136.78 135 THR C O 1
ATOM 2957 N N . GLU C 1 110 ? -11.218 -38.563 -30.898 1.00 146.06 136 GLU C N 1
ATOM 2958 C CA . GLU C 1 110 ? -10.981 -39.446 -29.753 1.00 141.66 136 GLU C CA 1
ATOM 2959 C C . GLU C 1 110 ? -9.516 -39.834 -29.516 1.00 136.03 136 GLU C C 1
ATOM 2960 O O . GLU C 1 110 ? -9.013 -39.652 -28.409 1.00 143.20 136 GLU C O 1
ATOM 2966 N N . ASN C 1 111 ? -8.832 -40.345 -30.541 1.00 127.40 137 ASN C N 1
ATOM 2967 C CA . ASN C 1 111 ? -7.421 -40.776 -30.395 1.00 120.43 137 ASN C CA 1
ATOM 2968 C C . ASN C 1 111 ? -6.482 -39.699 -29.847 1.00 113.87 137 ASN C C 1
ATOM 2969 O O . ASN C 1 111 ? -5.491 -40.019 -29.189 1.00 116.10 137 ASN C O 1
ATOM 2974 N N . GLN C 1 112 ? -6.794 -38.435 -30.116 1.00 105.45 138 GLN C N 1
ATOM 2975 C CA . GLN C 1 112 ? -5.976 -37.330 -29.623 1.00 100.20 138 GLN C CA 1
ATOM 2976 C C . GLN C 1 112 ? -6.266 -37.104 -28.144 1.00 89.08 138 GLN C C 1
ATOM 2977 O O . GLN C 1 112 ? -5.341 -37.013 -27.336 1.00 84.88 138 GLN C O 1
ATOM 2983 N N . GLN C 1 113 ? -7.546 -37.019 -27.785 1.00 83.28 139 GLN C N 1
ATOM 2984 C CA . GLN C 1 113 ? -7.888 -36.800 -26.373 1.00 82.76 139 GLN C CA 1
ATOM 2985 C C . GLN C 1 113 ? -7.727 -38.048 -25.516 1.00 77.20 139 GLN C C 1
ATOM 2986 O O . GLN C 1 113 ? -7.612 -37.931 -24.291 1.00 73.16 139 GLN C O 1
ATOM 2992 N N . GLU C 1 114 ? -7.701 -39.232 -26.145 1.00 74.37 140 GLU C N 1
ATOM 2993 C CA . GLU C 1 114 ? -7.462 -40.476 -25.395 1.00 75.88 140 GLU C CA 1
ATOM 2994 C C . GLU C 1 114 ? -6.042 -40.441 -24.851 1.00 66.96 140 GLU C C 1
ATOM 2995 O O . GLU C 1 114 ? -5.846 -40.609 -23.656 1.00 65.67 140 GLU C O 1
ATOM 3001 N N . SER C 1 115 ? -5.055 -40.213 -25.717 1.00 65.77 141 SER C N 1
ATOM 3002 C CA . SER C 1 115 ? -3.662 -40.112 -25.254 1.00 64.25 141 SER C CA 1
ATOM 3003 C C . SER C 1 115 ? -3.541 -39.064 -24.162 1.00 57.74 141 SER C C 1
ATOM 3004 O O . SER C 1 115 ? -2.938 -39.324 -23.139 1.00 55.50 141 SER C O 1
ATOM 3007 N N . TYR C 1 116 ? -4.141 -37.888 -24.381 1.00 57.31 142 TYR C N 1
ATOM 3008 C CA . TYR C 1 116 ? -4.108 -36.795 -23.389 1.00 55.67 142 TYR C CA 1
ATOM 3009 C C . TYR C 1 116 ? -4.785 -37.196 -22.071 1.00 51.86 142 TYR C C 1
ATOM 3010 O O . TYR C 1 116 ? -4.256 -36.937 -20.989 1.00 51.91 142 TYR C O 1
ATOM 3019 N N . LEU C 1 117 ? -5.964 -37.796 -22.152 1.00 51.65 143 LEU C N 1
ATOM 3020 C CA . LEU C 1 117 ? -6.626 -38.268 -20.930 1.00 56.77 143 LEU C CA 1
ATOM 3021 C C . LEU C 1 117 ? -5.754 -39.322 -20.236 1.00 52.79 143 LEU C C 1
ATOM 3022 O O . LEU C 1 117 ? -5.610 -39.310 -19.006 1.00 52.11 143 LEU C O 1
ATOM 3027 N N . GLN C 1 118 ? -5.168 -40.219 -21.025 1.00 50.05 144 GLN C N 1
ATOM 3028 C CA . GLN C 1 118 ? -4.311 -41.265 -20.461 1.00 53.64 144 GLN C CA 1
ATOM 3029 C C . GLN C 1 118 ? -3.150 -40.672 -19.659 1.00 48.99 144 GLN C C 1
ATOM 3030 O O . GLN C 1 118 ? -2.875 -41.126 -18.550 1.00 46.30 144 GLN C O 1
ATOM 3036 N N . ARG C 1 119 ? -2.512 -39.631 -20.190 1.00 46.45 145 ARG C N 1
ATOM 3037 C CA . ARG C 1 119 ? -1.418 -38.973 -19.466 1.00 49.29 145 ARG C CA 1
ATOM 3038 C C . ARG C 1 119 ? -1.910 -38.307 -18.187 1.00 45.96 145 ARG C C 1
ATOM 3039 O O . ARG C 1 119 ? -1.179 -38.261 -17.185 1.00 44.72 145 ARG C O 1
ATOM 3047 N N . ILE C 1 120 ? -3.142 -37.801 -18.192 1.00 46.60 146 ILE C N 1
ATOM 3048 C CA . ILE C 1 120 ? -3.693 -37.184 -16.959 1.00 48.01 146 ILE C CA 1
ATOM 3049 C C . ILE C 1 120 ? -3.929 -38.265 -15.905 1.00 45.91 146 ILE C C 1
ATOM 3050 O O . ILE C 1 120 ? -3.542 -38.116 -14.725 1.00 43.66 146 ILE C O 1
ATOM 3055 N N . VAL C 1 121 ? -4.545 -39.365 -16.328 1.00 46.96 147 VAL C N 1
ATOM 3056 C CA . VAL C 1 121 ? -4.792 -40.505 -15.419 1.00 46.76 147 VAL C CA 1
ATOM 3057 C C . VAL C 1 121 ? -3.467 -41.016 -14.844 1.00 43.69 147 VAL C C 1
ATOM 3058 O O . VAL C 1 121 ? -3.357 -41.248 -13.650 1.00 45.52 147 VAL C O 1
ATOM 3062 N N . ILE C 1 122 ? -2.451 -41.130 -15.691 1.00 44.11 148 ILE C N 1
ATOM 3063 C CA . ILE C 1 122 ? -1.115 -41.582 -15.243 1.00 44.77 148 ILE C CA 1
ATOM 3064 C C . ILE C 1 122 ? -0.512 -40.611 -14.242 1.00 43.66 148 ILE C C 1
ATOM 3065 O O . ILE C 1 122 ? -0.018 -41.010 -13.201 1.00 47.14 148 ILE C O 1
ATOM 3070 N N . ASP C 1 123 ? -0.555 -39.331 -14.568 1.00 46.65 149 ASP C N 1
ATOM 3071 C CA . ASP C 1 123 ? -0.014 -38.302 -13.688 1.00 45.49 149 ASP C CA 1
ATOM 3072 C C . ASP C 1 123 ? -0.745 -38.319 -12.350 1.00 46.90 149 ASP C C 1
ATOM 3073 O O . ASP C 1 123 ? -0.122 -38.223 -11.277 1.00 47.73 149 ASP C O 1
ATOM 3078 N N . ASP C 1 124 ? -2.068 -38.421 -12.413 1.00 44.07 150 ASP C N 1
ATOM 3079 C CA . ASP C 1 124 ? -2.868 -38.487 -11.192 1.00 46.37 150 ASP C CA 1
ATOM 3080 C C . ASP C 1 124 ? -2.357 -39.668 -10.356 1.00 46.18 150 ASP C C 1
ATOM 3081 O O . ASP C 1 124 ? -2.080 -39.507 -9.159 1.00 45.89 150 ASP C O 1
ATOM 3086 N N . LEU C 1 125 ? -2.200 -40.844 -10.973 1.00 47.78 151 LEU C N 1
ATOM 3087 C CA . LEU C 1 125 ? -1.658 -42.018 -10.215 1.00 49.12 151 LEU C CA 1
ATOM 3088 C C . LEU C 1 125 ? -0.251 -41.784 -9.678 1.00 46.45 151 LEU C C 1
ATOM 3089 O O . LEU C 1 125 ? 0.034 -42.105 -8.532 1.00 47.99 151 LEU C O 1
ATOM 3094 N N . ALA C 1 126 ? 0.627 -41.202 -10.492 1.00 47.01 152 ALA C N 1
ATOM 3095 C CA . ALA C 1 126 ? 2.000 -40.931 -10.030 1.00 47.23 152 ALA C CA 1
ATOM 3096 C C . ALA C 1 126 ? 1.975 -40.062 -8.780 1.00 47.69 152 ALA C C 1
ATOM 3097 O O . ALA C 1 126 ? 2.797 -40.258 -7.888 1.00 52.86 152 ALA C O 1
ATOM 3099 N N . GLN C 1 127 ? 1.022 -39.125 -8.709 1.00 47.32 153 GLN C N 1
ATOM 3100 C CA . GLN C 1 127 ? 0.882 -38.239 -7.519 1.00 49.75 153 GLN C CA 1
ATOM 3101 C C . GLN C 1 127 ? 0.415 -38.994 -6.292 1.00 50.10 153 GLN C C 1
ATOM 3102 O O . GLN C 1 127 ? 1.014 -38.851 -5.217 1.00 48.42 153 GLN C O 1
ATOM 3108 N N . GLN C 1 128 ? -0.656 -39.784 -6.445 1.00 53.80 154 GLN C N 1
ATOM 3109 C CA . GLN C 1 128 ? -1.185 -40.578 -5.326 1.00 57.77 154 GLN C CA 1
ATOM 3110 C C . GLN C 1 128 ? -0.095 -41.478 -4.776 1.00 59.38 154 GLN C C 1
ATOM 3111 O O . GLN C 1 128 ? 0.163 -41.503 -3.579 1.00 64.49 154 GLN C O 1
ATOM 3117 N N . ILE C 1 129 ? 0.563 -42.195 -5.675 1.00 57.82 155 ILE C N 1
ATOM 3118 C CA . ILE C 1 129 ? 1.637 -43.102 -5.295 1.00 56.41 155 ILE C CA 1
ATOM 3119 C C . ILE C 1 129 ? 2.695 -42.368 -4.482 1.00 52.82 155 ILE C C 1
ATOM 3120 O O . ILE C 1 129 ? 3.003 -42.784 -3.381 1.00 55.30 155 ILE C O 1
ATOM 3125 N N . THR C 1 130 ? 3.244 -41.282 -5.027 1.00 52.44 156 THR C N 1
ATOM 3126 C CA . THR C 1 130 ? 4.297 -40.503 -4.330 1.00 54.31 156 THR C CA 1
ATOM 3127 C C . THR C 1 130 ? 3.828 -39.914 -2.990 1.00 52.59 156 THR C C 1
ATOM 3128 O O . THR C 1 130 ? 4.587 -39.888 -2.031 1.00 52.76 156 THR C O 1
ATOM 3132 N N . ARG C 1 131 ? 2.590 -39.442 -2.928 1.00 58.23 157 ARG C N 1
ATOM 3133 C CA . ARG C 1 131 ? 2.017 -38.947 -1.662 1.00 63.09 157 ARG C CA 1
ATOM 3134 C C . ARG C 1 131 ? 2.198 -40.010 -0.559 1.00 69.20 157 ARG C C 1
ATOM 3135 O O . ARG C 1 131 ? 2.823 -39.763 0.496 1.00 64.97 157 ARG C O 1
ATOM 3143 N N . GLN C 1 132 ? 1.659 -41.201 -0.834 1.00 68.03 158 GLN C N 1
ATOM 3144 C CA . GLN C 1 132 ? 1.680 -42.300 0.134 1.00 70.44 158 GLN C CA 1
ATOM 3145 C C . GLN C 1 132 ? 3.058 -42.672 0.632 1.00 67.88 158 GLN C C 1
ATOM 3146 O O . GLN C 1 132 ? 3.224 -42.903 1.816 1.00 71.60 158 GLN C O 1
ATOM 3152 N N . ILE C 1 133 ? 4.050 -42.685 -0.248 1.00 68.74 159 ILE C N 1
ATOM 3153 C CA . ILE C 1 133 ? 5.418 -42.989 0.170 1.00 73.46 159 ILE C CA 1
ATOM 3154 C C . ILE C 1 133 ? 5.971 -41.865 1.054 1.00 74.71 159 ILE C C 1
ATOM 3155 O O . ILE C 1 133 ? 6.519 -42.129 2.113 1.00 72.97 159 ILE C O 1
ATOM 3160 N N . SER C 1 134 ? 5.811 -40.622 0.608 1.00 78.02 160 SER C N 1
ATOM 3161 C CA . SER C 1 134 ? 6.308 -39.454 1.350 1.00 84.83 160 SER C CA 1
ATOM 3162 C C . SER C 1 134 ? 5.651 -39.244 2.716 1.00 82.23 160 SER C C 1
ATOM 3163 O O . SER C 1 134 ? 6.331 -38.924 3.687 1.00 85.35 160 SER C O 1
ATOM 3166 N N . ALA C 1 135 ? 4.332 -39.400 2.776 1.00 81.00 161 ALA C N 1
ATOM 3167 C CA . ALA C 1 135 ? 3.582 -39.220 4.031 1.00 85.29 161 ALA C CA 1
ATOM 3168 C C . ALA C 1 135 ? 3.527 -40.490 4.900 1.00 83.12 161 ALA C C 1
ATOM 3169 O O . ALA C 1 135 ? 2.946 -40.467 5.978 1.00 85.65 161 ALA C O 1
ATOM 3171 N N . ASN C 1 136 ? 4.131 -41.584 4.419 1.00 89.19 162 ASN C N 1
ATOM 3172 C CA . ASN C 1 136 ? 4.186 -42.870 5.142 1.00 86.10 162 ASN C CA 1
ATOM 3173 C C . ASN C 1 136 ? 2.766 -43.405 5.413 1.00 87.44 162 ASN C C 1
ATOM 3174 O O . ASN C 1 136 ? 2.439 -43.813 6.527 1.00 84.69 162 ASN C O 1
ATOM 3179 N N . ARG C 1 137 ? 1.939 -43.393 4.368 1.00 95.70 163 ARG C N 1
ATOM 3180 C CA . ARG C 1 137 ? 0.539 -43.833 4.442 1.00 106.60 163 ARG C CA 1
ATOM 3181 C C . ARG C 1 137 ? 0.308 -45.335 4.218 1.00 110.47 163 ARG C C 1
ATOM 3182 O O . ARG C 1 137 ? -0.787 -45.834 4.496 1.00 120.30 163 ARG C O 1
ATOM 3190 N N . LEU C 1 138 ? 1.324 -46.044 3.723 1.00 110.31 164 LEU C N 1
ATOM 3191 C CA . LEU C 1 138 ? 1.216 -47.480 3.426 1.00 111.15 164 LEU C CA 1
ATOM 3192 C C . LEU C 1 138 ? 1.337 -48.367 4.679 1.00 118.47 164 LEU C C 1
ATOM 3193 O O . LEU C 1 138 ? 2.057 -48.010 5.618 1.00 119.52 164 LEU C O 1
ATOM 3198 N N . PRO C 1 139 ? 0.633 -49.527 4.696 1.00 123.39 165 PRO C N 1
ATOM 3199 C CA . PRO C 1 139 ? 0.695 -50.453 5.831 1.00 125.15 165 PRO C CA 1
ATOM 3200 C C . PRO C 1 139 ? 1.895 -51.397 5.729 1.00 123.94 165 PRO C C 1
ATOM 3201 O O . PRO C 1 139 ? 2.189 -51.914 4.651 1.00 125.35 165 PRO C O 1
ATOM 3205 N N . LYS C 1 140 ? 2.555 -51.628 6.860 1.00 124.40 166 LYS C N 1
ATOM 3206 C CA . LYS C 1 140 ? 3.739 -52.494 6.938 1.00 123.12 166 LYS C CA 1
ATOM 3207 C C . LYS C 1 140 ? 3.388 -53.962 6.675 1.00 125.54 166 LYS C C 1
ATOM 3208 O O . LYS C 1 140 ? 2.210 -54.323 6.596 1.00 128.82 166 LYS C O 1
ATOM 3214 N N . ALA C 1 141 ? 4.419 -54.799 6.553 1.00 120.96 167 ALA C N 1
ATOM 3215 C CA . ALA C 1 141 ? 4.251 -56.233 6.313 1.00 120.74 167 ALA C CA 1
ATOM 3216 C C . ALA C 1 141 ? 5.016 -57.043 7.358 1.00 121.20 167 ALA C C 1
ATOM 3217 O O . ALA C 1 141 ? 4.930 -58.271 7.396 1.00 121.82 167 ALA C O 1
#